Protein AF-0000000066489648 (afdb_homodimer)

Structure (mmCIF, N/CA/C/O backbone):
data_AF-0000000066489648-model_v1
#
loop_
_entity.id
_entity.type
_entity.pdbx_description
1 polymer 'Two pore potassium channel protein sup-9'
#
loop_
_atom_site.group_PDB
_atom_site.id
_atom_site.type_symbol
_atom_site.label_atom_id
_atom_site.label_alt_id
_atom_site.label_comp_id
_atom_site.label_asym_id
_atom_site.label_entity_id
_atom_site.label_seq_id
_atom_site.pdbx_PDB_ins_code
_atom_site.Cartn_x
_atom_site.Cartn_y
_atom_site.Cartn_z
_atom_site.occupancy
_atom_site.B_iso_or_equiv
_atom_site.auth_seq_id
_atom_site.auth_comp_id
_atom_site.auth_asym_id
_atom_site.auth_atom_id
_atom_site.pdbx_PDB_model_num
ATOM 1 N N . MET A 1 1 ? -13.289 49.938 -2.793 1 34.34 1 MET A N 1
ATOM 2 C CA . MET A 1 1 ? -11.961 49.844 -3.387 1 34.34 1 MET A CA 1
ATOM 3 C C . MET A 1 1 ? -11.164 48.688 -2.76 1 34.34 1 MET A C 1
ATOM 5 O O . MET A 1 1 ? -10.406 48 -3.447 1 34.34 1 MET A O 1
ATOM 9 N N . CYS A 1 2 ? -11.367 48.438 -1.432 1 40.09 2 CYS A N 1
ATOM 10 C CA . CYS A 1 2 ? -10.641 47.438 -0.674 1 40.09 2 CYS A CA 1
ATOM 11 C C . CYS A 1 2 ? -11.094 46.031 -1.067 1 40.09 2 CYS A C 1
ATOM 13 O O . CYS A 1 2 ? -10.305 45.094 -1.018 1 40.09 2 CYS A O 1
ATOM 15 N N . LEU A 1 3 ? -12.352 45.969 -1.497 1 45.84 3 LEU A N 1
ATOM 16 C CA . LEU A 1 3 ? -12.875 44.656 -1.863 1 45.84 3 LEU A CA 1
ATOM 17 C C . LEU A 1 3 ? -12.281 44.188 -3.188 1 45.84 3 LEU A C 1
ATOM 19 O O . LEU A 1 3 ? -11.992 43 -3.357 1 45.84 3 LEU A O 1
ATOM 23 N N . TRP A 1 4 ? -12.086 45.188 -4.07 1 46.84 4 TRP A N 1
ATOM 24 C CA . TRP A 1 4 ? -11.531 44.844 -5.379 1 46.84 4 TRP A CA 1
ATOM 25 C C . TRP A 1 4 ? -10.078 44.406 -5.254 1 46.84 4 TRP A C 1
ATOM 27 O O . TRP A 1 4 ? -9.664 43.438 -5.93 1 46.84 4 TRP A O 1
ATOM 37 N N . TRP A 1 5 ? -9.336 45 -4.367 1 46.06 5 TRP A N 1
ATOM 38 C CA . TRP A 1 5 ? -7.926 44.656 -4.184 1 46.06 5 TRP A CA 1
ATOM 39 C C . TRP A 1 5 ? -7.77 43.281 -3.574 1 46.06 5 TRP A C 1
ATOM 41 O O . TRP A 1 5 ? -6.891 42.5 -3.979 1 46.06 5 TRP A O 1
ATOM 51 N N . THR A 1 6 ? -8.672 42.938 -2.67 1 49.25 6 THR A N 1
ATOM 52 C CA . THR A 1 6 ? -8.609 41.625 -2.049 1 49.25 6 THR A CA 1
ATOM 53 C C . THR A 1 6 ? -8.969 40.531 -3.053 1 49.25 6 THR A C 1
ATOM 55 O O . THR A 1 6 ? -8.367 39.469 -3.051 1 49.25 6 THR A O 1
ATOM 58 N N . CYS A 1 7 ? -9.867 40.938 -3.877 1 51.72 7 CYS A N 1
ATOM 59 C CA . CYS A 1 7 ? -10.25 39.969 -4.91 1 51.72 7 CYS A CA 1
ATOM 60 C C . CYS A 1 7 ? -9.133 39.781 -5.922 1 51.72 7 CYS A C 1
ATOM 62 O O . CYS A 1 7 ? -8.867 38.656 -6.355 1 51.72 7 CYS A O 1
ATOM 64 N N . SER A 1 8 ? -8.445 40.938 -6.262 1 54.75 8 SER A N 1
ATOM 65 C CA . SER A 1 8 ? -7.359 40.844 -7.23 1 54.75 8 SER A CA 1
ATOM 66 C C . SER A 1 8 ? -6.176 40.062 -6.672 1 54.75 8 SER A C 1
ATOM 68 O O . SER A 1 8 ? -5.539 39.281 -7.391 1 54.75 8 SER A O 1
ATOM 70 N N . ARG A 1 9 ? -5.844 40.281 -5.43 1 56.75 9 ARG A N 1
ATOM 71 C CA . ARG A 1 9 ? -4.746 39.531 -4.801 1 56.75 9 ARG A CA 1
ATOM 72 C C . ARG A 1 9 ? -5.07 38.062 -4.676 1 56.75 9 ARG A C 1
ATOM 74 O O . ARG A 1 9 ? -4.199 37.219 -4.867 1 56.75 9 ARG A O 1
ATOM 81 N N . LEU A 1 10 ? -6.312 37.844 -4.414 1 62.28 10 LEU A N 1
ATOM 82 C CA . LEU A 1 10 ? -6.762 36.438 -4.348 1 62.28 10 LEU A CA 1
ATOM 83 C C . LEU A 1 10 ? -6.691 35.781 -5.719 1 62.28 10 LEU A C 1
ATOM 85 O O . LEU A 1 10 ? -6.285 34.625 -5.836 1 62.28 10 LEU A O 1
ATOM 89 N N . ASP A 1 11 ? -7.02 36.594 -6.66 1 63.72 11 ASP A N 1
ATOM 90 C CA . ASP A 1 11 ? -6.949 36.094 -8.023 1 63.72 11 ASP A CA 1
ATOM 91 C C . ASP A 1 11 ? -5.504 35.844 -8.438 1 63.72 11 ASP A C 1
ATOM 93 O O . ASP A 1 11 ? -5.215 34.844 -9.094 1 63.72 11 ASP A O 1
ATOM 97 N N . HIS A 1 12 ? -4.672 36.781 -8.07 1 66.94 12 HIS A N 1
ATOM 98 C CA . HIS A 1 12 ? -3.26 36.594 -8.391 1 66.94 12 HIS A CA 1
ATOM 99 C C . HIS A 1 12 ? -2.688 35.375 -7.656 1 66.94 12 HIS A C 1
ATOM 101 O O . HIS A 1 12 ? -1.911 34.625 -8.234 1 66.94 12 HIS A O 1
ATOM 107 N N . LYS A 1 13 ? -3.082 35.219 -6.496 1 66.62 13 LYS A N 1
ATOM 108 C CA . LYS A 1 13 ? -2.633 34.062 -5.711 1 66.62 13 LYS A CA 1
ATOM 109 C C . LYS A 1 13 ? -3.121 32.75 -6.324 1 66.62 13 LYS A C 1
ATOM 111 O O . LYS A 1 13 ? -2.365 31.781 -6.414 1 66.62 13 LYS A O 1
ATOM 116 N N . TYR A 1 14 ? -4.23 32.812 -6.77 1 72.94 14 TYR A N 1
ATOM 117 C CA . TYR A 1 14 ? -4.785 31.625 -7.383 1 72.94 14 TYR A CA 1
ATOM 118 C C . TYR A 1 14 ? -4.137 31.359 -8.734 1 72.94 14 TYR A C 1
ATOM 120 O O . TYR A 1 14 ? -3.961 30.203 -9.125 1 72.94 14 TYR A O 1
ATOM 128 N N . SER A 1 15 ? -3.732 32.406 -9.297 1 77.94 15 SER A N 1
ATOM 129 C CA . SER A 1 15 ? -3.047 32.25 -10.578 1 77.94 15 SER A CA 1
ATOM 130 C C . SER A 1 15 ? -1.663 31.625 -10.383 1 77.94 15 SER A C 1
ATOM 132 O O . SER A 1 15 ? -1.24 30.781 -11.172 1 77.94 15 SER A O 1
ATOM 134 N N . LEU A 1 16 ? -1.006 32.031 -9.336 1 78.25 16 LEU A N 1
ATOM 135 C CA . LEU A 1 16 ? 0.309 31.469 -9.039 1 78.25 16 LEU A CA 1
ATOM 136 C C . LEU A 1 16 ? 0.197 30.016 -8.625 1 78.25 16 LEU A C 1
ATOM 138 O O . LEU A 1 16 ? 1.025 29.188 -9.016 1 78.25 16 LEU A O 1
ATOM 142 N N . LEU A 1 17 ? -0.802 29.766 -7.898 1 79.56 17 LEU A N 1
ATOM 143 C CA . LEU A 1 17 ? -1.04 28.391 -7.469 1 79.56 17 LEU A CA 1
ATOM 144 C C . LEU A 1 17 ? -1.384 27.5 -8.664 1 79.56 17 LEU A C 1
ATOM 146 O O . LEU A 1 17 ? -0.909 26.359 -8.75 1 79.56 17 LEU A O 1
ATOM 150 N N . ASN A 1 18 ? -2.137 28.094 -9.539 1 84.31 18 ASN A N 1
ATOM 151 C CA . ASN A 1 18 ? -2.496 27.344 -10.734 1 84.31 18 ASN A CA 1
ATOM 152 C C . ASN A 1 18 ? -1.272 27.047 -11.602 1 84.31 18 ASN A C 1
ATOM 154 O O . ASN A 1 18 ? -1.146 25.953 -12.148 1 84.31 18 ASN A O 1
ATOM 158 N N . ARG A 1 19 ? -0.443 28 -11.703 1 85.62 19 ARG A N 1
ATOM 159 C CA . ARG A 1 19 ? 0.784 27.797 -12.461 1 85.62 19 ARG A CA 1
ATOM 160 C C . ARG A 1 19 ? 1.67 26.75 -11.797 1 85.62 19 ARG A C 1
ATOM 162 O O . ARG A 1 19 ? 2.238 25.891 -12.477 1 85.62 19 ARG A O 1
ATOM 169 N N . ALA A 1 20 ? 1.73 26.812 -10.477 1 84.62 20 ALA A N 1
ATOM 170 C CA . ALA A 1 20 ? 2.529 25.844 -9.727 1 84.62 20 ALA A CA 1
ATOM 171 C C . ALA A 1 20 ? 1.98 24.422 -9.891 1 84.62 20 ALA A C 1
ATOM 173 O O . ALA A 1 20 ? 2.744 23.469 -10.039 1 84.62 20 ALA A O 1
ATOM 174 N N . ILE A 1 21 ? 0.707 24.375 -9.867 1 88.69 21 ILE A N 1
ATOM 175 C CA . ILE A 1 21 ? 0.065 23.062 -10.016 1 88.69 21 ILE A CA 1
ATOM 176 C C . ILE A 1 21 ? 0.3 22.531 -11.422 1 88.69 21 ILE A C 1
ATOM 178 O O . ILE A 1 21 ? 0.589 21.344 -11.602 1 88.69 21 ILE A O 1
ATOM 182 N N . PHE A 1 22 ? 0.217 23.406 -12.367 1 90.44 22 PHE A N 1
ATOM 183 C CA . PHE A 1 22 ? 0.455 22.984 -13.742 1 90.44 22 PHE A CA 1
ATOM 184 C C . PHE A 1 22 ? 1.891 22.516 -13.922 1 90.44 22 PHE A C 1
ATOM 186 O O . PHE A 1 22 ? 2.131 21.484 -14.547 1 90.44 22 PHE A O 1
ATOM 193 N N . ILE A 1 23 ? 2.844 23.172 -13.398 1 90.25 23 ILE A N 1
ATOM 194 C CA . ILE A 1 23 ? 4.246 22.781 -13.461 1 90.25 23 ILE A CA 1
ATOM 195 C C . ILE A 1 23 ? 4.453 21.469 -12.719 1 90.25 23 ILE A C 1
ATOM 197 O O . ILE A 1 23 ? 5.188 20.594 -13.18 1 90.25 23 ILE A O 1
ATOM 201 N N . GLY A 1 24 ? 3.795 21.391 -11.562 1 90.31 24 GLY A N 1
ATOM 202 C CA . GLY A 1 24 ? 3.883 20.156 -10.789 1 90.31 24 GLY A CA 1
ATOM 203 C C . GLY A 1 24 ? 3.352 18.953 -11.531 1 90.31 24 GLY A C 1
ATOM 204 O O . GLY A 1 24 ? 3.953 17.875 -11.492 1 90.31 24 GLY A O 1
ATOM 205 N N . ILE A 1 25 ? 2.264 19.172 -12.219 1 92.5 25 ILE A N 1
ATOM 206 C CA . ILE A 1 25 ? 1.662 18.078 -12.984 1 92.5 25 ILE A CA 1
ATOM 207 C C . ILE A 1 25 ? 2.582 17.688 -14.141 1 92.5 25 ILE A C 1
ATOM 209 O O . ILE A 1 25 ? 2.779 16.516 -14.414 1 92.5 25 ILE A O 1
ATOM 213 N N . PHE A 1 26 ? 3.123 18.641 -14.742 1 93.25 26 PHE A N 1
ATOM 214 C CA . PHE A 1 26 ? 4.047 18.391 -15.844 1 93.25 26 PHE A CA 1
ATOM 215 C C . PHE A 1 26 ? 5.285 17.656 -15.352 1 93.25 26 PHE A C 1
ATOM 217 O O . PHE A 1 26 ? 5.703 16.672 -15.961 1 93.25 26 PHE A O 1
ATOM 224 N N . LEU A 1 27 ? 5.879 18.047 -14.25 1 93 27 LEU A N 1
ATOM 225 C CA . LEU A 1 27 ? 7.051 17.406 -13.672 1 93 27 LEU A CA 1
ATOM 226 C C . LEU A 1 27 ? 6.73 15.969 -13.242 1 93 27 LEU A C 1
ATOM 228 O O . LEU A 1 27 ? 7.543 15.062 -13.43 1 93 27 LEU A O 1
ATOM 232 N N . GLN A 1 28 ? 5.562 15.867 -12.727 1 94.56 28 GLN A N 1
ATOM 233 C CA . GLN A 1 28 ? 5.148 14.539 -12.289 1 94.56 28 GLN A CA 1
ATOM 234 C C . GLN A 1 28 ? 4.98 13.594 -13.477 1 94.56 28 GLN A C 1
ATOM 236 O O . GLN A 1 28 ? 5.348 12.422 -13.406 1 94.56 28 GLN A O 1
ATOM 241 N N . THR A 1 29 ? 4.406 14.094 -14.531 1 94.75 29 THR A N 1
ATOM 242 C CA . THR A 1 29 ? 4.223 13.281 -15.734 1 94.75 29 THR A CA 1
ATOM 243 C C . THR A 1 29 ? 5.57 12.875 -16.312 1 94.75 29 THR A C 1
ATOM 245 O O . THR A 1 29 ? 5.766 11.719 -16.688 1 94.75 29 THR A O 1
ATOM 248 N N . PHE A 1 30 ? 6.457 13.734 -16.344 1 96.19 30 PHE A N 1
ATOM 249 C CA . PHE A 1 30 ? 7.801 13.43 -16.812 1 96.19 30 PHE A CA 1
ATOM 250 C C . PHE A 1 30 ? 8.484 12.43 -15.898 1 96.19 30 PHE A C 1
ATOM 252 O O . PHE A 1 30 ? 9.172 11.516 -16.359 1 96.19 30 PHE A O 1
ATOM 259 N N . PHE A 1 31 ? 8.336 12.68 -14.648 1 96.81 31 PHE A N 1
ATOM 260 C CA . PHE A 1 31 ? 8.906 11.773 -13.664 1 96.81 31 PHE A CA 1
ATOM 261 C C . PHE A 1 31 ? 8.336 10.367 -13.82 1 96.81 31 PHE A C 1
ATOM 263 O O . PHE A 1 31 ? 9.07 9.383 -13.711 1 96.81 31 PHE A O 1
ATOM 270 N N . LEU A 1 32 ? 7.102 10.305 -14.133 1 96.81 32 LEU A N 1
ATOM 271 C CA . LEU A 1 32 ? 6.441 9.023 -14.344 1 96.81 32 LEU A CA 1
ATOM 272 C C . LEU A 1 32 ? 6.961 8.344 -15.609 1 96.81 32 LEU A C 1
ATOM 274 O O . LEU A 1 32 ? 7.25 7.145 -15.602 1 96.81 32 LEU A O 1
ATOM 278 N N . ILE A 1 33 ? 7.043 9.055 -16.672 1 97.06 33 ILE A N 1
ATOM 279 C CA . ILE A 1 33 ? 7.531 8.508 -17.938 1 97.06 33 ILE A CA 1
ATOM 280 C C . ILE A 1 33 ? 8.977 8.039 -17.766 1 97.06 33 ILE A C 1
ATOM 282 O O . ILE A 1 33 ? 9.336 6.961 -18.234 1 97.06 33 ILE A O 1
ATOM 286 N N . PHE A 1 34 ? 9.711 8.867 -17.047 1 97.5 34 PHE A N 1
ATOM 287 C CA . PHE A 1 34 ? 11.102 8.5 -16.797 1 97.5 34 PHE A CA 1
ATOM 288 C C . PHE A 1 34 ? 11.188 7.219 -15.977 1 97.5 34 PHE A C 1
ATOM 290 O O . PHE A 1 34 ? 11.961 6.316 -16.312 1 97.5 34 PHE A O 1
ATOM 297 N N . GLY A 1 35 ? 10.469 7.16 -14.922 1 97.56 35 GLY A N 1
ATOM 298 C CA . GLY A 1 35 ? 10.453 5.957 -14.109 1 97.56 35 GLY A CA 1
ATOM 299 C C . GLY A 1 35 ? 10.016 4.723 -14.867 1 97.56 35 GLY A C 1
ATOM 300 O O . GLY A 1 35 ? 10.602 3.65 -14.719 1 97.56 35 GLY A O 1
ATOM 301 N N . ALA A 1 36 ? 9.023 4.895 -15.711 1 96.94 36 ALA A N 1
ATOM 302 C CA . ALA A 1 36 ? 8.492 3.787 -16.5 1 96.94 36 ALA A CA 1
ATOM 303 C C . ALA A 1 36 ? 9.523 3.268 -17.484 1 96.94 36 ALA A C 1
ATOM 305 O O . ALA A 1 36 ? 9.766 2.061 -17.578 1 96.94 36 ALA A O 1
ATOM 306 N N . ARG A 1 37 ? 10.148 4.152 -18.188 1 96.94 37 ARG A N 1
ATOM 307 C CA . ARG A 1 37 ? 11.117 3.758 -19.203 1 96.94 37 ARG A CA 1
ATOM 308 C C . ARG A 1 37 ? 12.359 3.152 -18.562 1 96.94 37 ARG A C 1
ATOM 310 O O . ARG A 1 37 ? 12.906 2.168 -19.062 1 96.94 37 ARG A O 1
ATOM 317 N N . PHE A 1 38 ? 12.773 3.713 -17.5 1 97.31 38 PHE A N 1
ATOM 318 C CA . PHE A 1 38 ? 13.992 3.248 -16.844 1 97.31 38 PHE A CA 1
ATOM 319 C C . PHE A 1 38 ? 13.805 1.852 -16.266 1 97.31 38 PHE A C 1
ATOM 321 O O . PHE A 1 38 ? 14.656 0.98 -16.438 1 97.31 38 PHE A O 1
ATOM 328 N N . ILE A 1 39 ? 12.703 1.595 -15.586 1 96.75 39 ILE A N 1
ATOM 329 C CA . ILE A 1 39 ? 12.469 0.28 -15 1 96.75 39 ILE A CA 1
ATOM 330 C C . ILE A 1 39 ? 12.266 -0.751 -16.109 1 96.75 39 ILE A C 1
ATOM 332 O O . ILE A 1 39 ? 12.672 -1.908 -15.969 1 96.75 39 ILE A O 1
ATOM 336 N N . GLN A 1 40 ? 11.609 -0.324 -17.172 1 95.62 40 GLN A N 1
ATOM 337 C CA . GLN A 1 40 ? 11.445 -1.202 -18.312 1 95.62 40 GLN A CA 1
ATOM 338 C C . GLN A 1 40 ? 12.797 -1.656 -18.859 1 95.62 40 GLN A C 1
ATOM 340 O O . GLN A 1 40 ? 13.008 -2.846 -19.109 1 95.62 40 GLN A O 1
ATOM 345 N N . LEU A 1 41 ? 13.703 -0.745 -18.984 1 95.38 41 LEU A N 1
ATOM 346 C CA . LEU A 1 41 ? 15.016 -1.031 -19.547 1 95.38 41 LEU A CA 1
ATOM 347 C C . LEU A 1 41 ? 15.805 -1.967 -18.625 1 95.38 41 LEU A C 1
ATOM 349 O O . LEU A 1 41 ? 16.5 -2.861 -19.094 1 95.38 41 LEU A O 1
ATOM 353 N N . ILE A 1 42 ? 15.648 -1.875 -17.375 1 95.88 42 ILE A N 1
ATOM 354 C CA . ILE A 1 42 ? 16.422 -2.641 -16.406 1 95.88 42 ILE A CA 1
ATOM 355 C C . ILE A 1 42 ? 15.859 -4.059 -16.297 1 95.88 42 ILE A C 1
ATOM 357 O O . ILE A 1 42 ? 16.625 -5.023 -16.156 1 95.88 42 ILE A O 1
ATOM 361 N N . GLU A 1 43 ? 14.555 -4.195 -16.391 1 95.31 43 GLU A N 1
ATOM 362 C CA . GLU A 1 43 ? 13.93 -5.457 -16 1 95.31 43 GLU A CA 1
ATOM 363 C C . GLU A 1 43 ? 13.531 -6.277 -17.234 1 95.31 43 GLU A C 1
ATOM 365 O O . GLU A 1 43 ? 13.281 -7.477 -17.125 1 95.31 43 GLU A O 1
ATOM 370 N N . ILE A 1 44 ? 13.492 -5.723 -18.406 1 92.69 44 ILE A N 1
ATOM 371 C CA . ILE A 1 44 ? 12.922 -6.383 -19.578 1 92.69 44 ILE A CA 1
ATOM 372 C C . ILE A 1 44 ? 13.75 -7.613 -19.938 1 92.69 44 ILE A C 1
ATOM 374 O O . ILE A 1 44 ? 13.203 -8.664 -20.266 1 92.69 44 ILE A O 1
ATOM 378 N N . ASP A 1 45 ? 15.039 -7.523 -19.906 1 92.69 45 ASP A N 1
ATOM 379 C CA . ASP A 1 45 ? 15.891 -8.648 -20.266 1 92.69 45 ASP A CA 1
ATOM 380 C C . ASP A 1 45 ? 15.719 -9.812 -19.281 1 92.69 45 ASP A C 1
ATOM 382 O O . ASP A 1 45 ? 15.648 -10.969 -19.688 1 92.69 45 ASP A O 1
ATOM 386 N N . ASN A 1 46 ? 15.688 -9.508 -18.016 1 91.19 46 ASN A N 1
ATOM 387 C CA . ASN A 1 46 ? 15.469 -10.539 -17.016 1 91.19 46 ASN A CA 1
ATOM 388 C C . ASN A 1 46 ? 14.109 -11.211 -17.172 1 91.19 46 ASN A C 1
ATOM 390 O O . ASN A 1 46 ? 13.977 -12.414 -16.984 1 91.19 46 ASN A O 1
ATOM 394 N N . ASP A 1 47 ? 13.141 -10.406 -17.484 1 90.5 47 ASP A N 1
ATOM 395 C CA . ASP A 1 47 ? 11.797 -10.93 -17.719 1 90.5 47 ASP A CA 1
ATOM 396 C C . ASP A 1 47 ? 11.773 -11.891 -18.891 1 90.5 47 ASP A C 1
ATOM 398 O O . ASP A 1 47 ? 11.211 -12.984 -18.797 1 90.5 47 ASP A O 1
ATOM 402 N N . LEU A 1 48 ? 12.383 -11.531 -19.969 1 89.19 48 LEU A N 1
ATOM 403 C CA . LEU A 1 48 ? 12.414 -12.367 -21.172 1 89.19 48 LEU A CA 1
ATOM 404 C C . LEU A 1 48 ? 13.188 -13.656 -20.906 1 89.19 48 LEU A C 1
ATOM 406 O O . LEU A 1 48 ? 12.789 -14.734 -21.375 1 89.19 48 LEU A O 1
ATOM 410 N N . ARG A 1 49 ? 14.211 -13.57 -20.156 1 89.06 49 ARG A N 1
ATOM 411 C CA . ARG A 1 49 ? 14.992 -14.758 -19.828 1 89.06 49 ARG A CA 1
ATOM 412 C C . ARG A 1 49 ? 14.188 -15.703 -18.938 1 89.06 49 ARG A C 1
ATOM 414 O O . ARG A 1 49 ? 14.227 -16.922 -19.141 1 89.06 49 ARG A O 1
ATOM 421 N N . ALA A 1 50 ? 13.516 -15.141 -17.984 1 86.81 50 ALA A N 1
ATOM 422 C CA . ALA A 1 50 ? 12.688 -15.953 -17.109 1 86.81 50 ALA A CA 1
ATOM 423 C C . ALA A 1 50 ? 11.586 -16.672 -17.891 1 86.81 50 ALA A C 1
ATOM 425 O O . ALA A 1 50 ? 11.273 -17.828 -17.625 1 86.81 50 ALA A O 1
ATOM 426 N N . ARG A 1 51 ? 11 -16.016 -18.828 1 86.81 51 ARG A N 1
ATOM 427 C CA . ARG A 1 51 ? 9.953 -16.594 -19.656 1 86.81 51 ARG A CA 1
ATOM 428 C C . ARG A 1 51 ? 10.492 -17.719 -20.531 1 86.81 51 ARG A C 1
ATOM 430 O O . ARG A 1 51 ? 9.852 -18.766 -20.672 1 86.81 51 ARG A O 1
ATOM 437 N N . SER A 1 52 ? 11.609 -17.453 -21.109 1 87.75 52 SER A N 1
ATOM 438 C CA . SER A 1 52 ? 12.219 -18.484 -21.953 1 87.75 52 SER A CA 1
ATOM 439 C C . SER A 1 52 ? 12.594 -19.719 -21.141 1 87.75 52 SER A C 1
ATOM 441 O O . SER A 1 52 ? 12.414 -20.844 -21.594 1 87.75 52 SER A O 1
ATOM 443 N N . LYS A 1 53 ? 13.172 -19.453 -19.969 1 87.25 53 LYS A N 1
ATOM 444 C CA . LYS A 1 53 ? 13.516 -20.562 -19.094 1 87.25 53 LYS A CA 1
ATOM 445 C C . LYS A 1 53 ? 12.273 -21.375 -18.719 1 87.25 53 LYS A C 1
ATOM 447 O O . LYS A 1 53 ? 12.312 -22.609 -18.719 1 87.25 53 LYS A O 1
ATOM 452 N N . PHE A 1 54 ? 11.188 -20.672 -18.391 1 86.62 54 PHE A N 1
ATOM 453 C CA . PHE A 1 54 ? 9.93 -21.328 -18.047 1 86.62 54 PHE A CA 1
ATOM 454 C C . PHE A 1 54 ? 9.43 -22.188 -19.203 1 86.62 54 PHE A C 1
ATOM 456 O O . PHE A 1 54 ? 9.055 -23.344 -19 1 86.62 54 PHE A O 1
ATOM 463 N N . HIS A 1 55 ? 9.453 -21.625 -20.406 1 84.88 55 HIS A N 1
ATOM 464 C CA . HIS A 1 55 ? 8.984 -22.359 -21.578 1 84.88 55 HIS A CA 1
ATOM 465 C C . HIS A 1 55 ? 9.836 -23.594 -21.844 1 84.88 55 HIS A C 1
ATOM 467 O O . HIS A 1 55 ? 9.305 -24.656 -22.172 1 84.88 55 HIS A O 1
ATOM 473 N N . HIS A 1 56 ? 11.086 -23.453 -21.703 1 88.12 56 HIS A N 1
ATOM 474 C CA . HIS A 1 56 ? 12 -24.562 -21.938 1 88.12 56 HIS A CA 1
ATOM 475 C C . HIS A 1 56 ? 11.75 -25.688 -20.938 1 88.12 56 HIS A C 1
ATOM 477 O O . HIS A 1 56 ? 11.672 -26.859 -21.312 1 88.12 56 HIS A O 1
ATOM 483 N N . GLU A 1 57 ? 11.633 -25.359 -19.672 1 87.31 57 GLU A N 1
ATOM 484 C CA . GLU A 1 57 ? 11.391 -26.359 -18.625 1 87.31 57 GLU A CA 1
ATOM 485 C C . GLU A 1 57 ? 10.039 -27.047 -18.828 1 87.31 57 GLU A C 1
ATOM 487 O O . GLU A 1 57 ? 9.906 -28.234 -18.562 1 87.31 57 GLU A O 1
ATOM 492 N N . LEU A 1 58 ? 9.094 -26.297 -19.203 1 86.38 58 LEU A N 1
ATOM 493 C CA . LEU A 1 58 ? 7.766 -26.844 -19.453 1 86.38 58 LEU A CA 1
ATOM 494 C C . LEU A 1 58 ? 7.789 -27.828 -20.609 1 86.38 58 LEU A C 1
ATOM 496 O O . LEU A 1 58 ? 7.184 -28.891 -20.547 1 86.38 58 LEU A O 1
ATOM 500 N N . GLU A 1 59 ? 8.453 -27.438 -21.656 1 86.69 59 GLU A N 1
ATOM 501 C CA . GLU A 1 59 ? 8.578 -28.312 -22.828 1 86.69 59 GLU A CA 1
ATOM 502 C C . GLU A 1 59 ? 9.289 -29.609 -22.484 1 86.69 59 GLU A C 1
ATOM 504 O O . GLU A 1 59 ? 8.883 -30.688 -22.906 1 86.69 59 GLU A O 1
ATOM 509 N N . GLN A 1 60 ? 10.305 -29.484 -21.75 1 89 60 GLN A N 1
ATOM 510 C CA . GLN A 1 60 ? 11.039 -30.672 -21.312 1 89 60 GLN A CA 1
ATOM 511 C C . GLN A 1 60 ? 10.156 -31.594 -20.469 1 89 60 GLN A C 1
ATOM 513 O O . GLN A 1 60 ? 10.219 -32.812 -20.594 1 89 60 GLN A O 1
ATOM 518 N N . PHE A 1 61 ? 9.391 -31 -19.609 1 88.12 61 PHE A N 1
ATOM 519 C CA . PHE A 1 61 ? 8.469 -31.766 -18.781 1 88.12 61 PHE A CA 1
ATOM 520 C C . PHE A 1 61 ? 7.445 -32.5 -19.641 1 88.12 61 PHE A C 1
ATOM 522 O O . PHE A 1 61 ? 7.152 -33.656 -19.406 1 88.12 61 PHE A O 1
ATOM 529 N N . MET A 1 62 ? 6.906 -31.812 -20.625 1 87.31 62 MET A N 1
ATOM 530 C CA . MET A 1 62 ? 5.895 -32.406 -21.5 1 87.31 62 MET A CA 1
ATOM 531 C C . MET A 1 62 ? 6.465 -33.562 -22.297 1 87.31 62 MET A C 1
ATOM 533 O O . MET A 1 62 ? 5.801 -34.594 -22.453 1 87.31 62 MET A O 1
ATOM 537 N N . ILE A 1 63 ? 7.676 -33.406 -22.75 1 88.38 63 ILE A N 1
ATOM 538 C CA . ILE A 1 63 ? 8.328 -34.438 -23.531 1 88.38 63 ILE A CA 1
ATOM 539 C C . ILE A 1 63 ? 8.672 -35.625 -22.641 1 88.38 63 ILE A C 1
ATOM 541 O O . ILE A 1 63 ? 8.398 -36.781 -23 1 88.38 63 ILE A O 1
ATOM 545 N N . ARG A 1 64 ? 9.148 -35.344 -21.531 1 87.81 64 ARG A N 1
ATOM 546 C CA . ARG A 1 64 ? 9.609 -36.406 -20.625 1 87.81 64 ARG A CA 1
ATOM 547 C C . ARG A 1 64 ? 8.438 -37.219 -20.109 1 87.81 64 ARG A C 1
ATOM 549 O O . ARG A 1 64 ? 8.562 -38.438 -19.938 1 87.81 64 ARG A O 1
ATOM 556 N N . ASN A 1 65 ? 7.289 -36.656 -19.859 1 89.25 65 ASN A N 1
ATOM 557 C CA . ASN A 1 65 ? 6.156 -37.375 -19.25 1 89.25 65 ASN A CA 1
ATOM 558 C C . ASN A 1 65 ? 5.047 -37.625 -20.266 1 89.25 65 ASN A C 1
ATOM 560 O O . ASN A 1 65 ? 4.004 -38.188 -19.922 1 89.25 65 ASN A O 1
ATOM 564 N N . ASN A 1 66 ? 5.23 -37.25 -21.484 1 88.06 66 ASN A N 1
ATOM 565 C CA . ASN A 1 66 ? 4.297 -37.469 -22.578 1 88.06 66 ASN A CA 1
ATOM 566 C C . ASN A 1 66 ? 2.908 -36.906 -22.25 1 88.06 66 ASN A C 1
ATOM 568 O O . ASN A 1 66 ? 1.912 -37.625 -22.375 1 88.06 66 ASN A O 1
ATOM 572 N N . VAL A 1 67 ? 2.826 -35.75 -21.828 1 88.62 67 VAL A N 1
ATOM 573 C CA . VAL A 1 67 ? 1.569 -35.094 -21.469 1 88.62 67 VAL A CA 1
ATOM 574 C C . VAL A 1 67 ? 1.143 -34.156 -22.594 1 88.62 67 VAL A C 1
ATOM 576 O O . VAL A 1 67 ? 1.979 -33.469 -23.203 1 88.62 67 VAL A O 1
ATOM 579 N N . ASP A 1 68 ? -0.154 -34.156 -22.891 1 86.5 68 ASP A N 1
ATOM 580 C CA . ASP A 1 68 ? -0.705 -33.312 -23.953 1 86.5 68 ASP A CA 1
ATOM 581 C C . ASP A 1 68 ? -0.769 -31.859 -23.516 1 86.5 68 ASP A C 1
ATOM 583 O O . ASP A 1 68 ? -0.817 -31.578 -22.312 1 86.5 68 ASP A O 1
ATOM 587 N N . GLN A 1 69 ? -0.827 -30.969 -24.516 1 85.06 69 GLN A N 1
ATOM 588 C CA . GLN A 1 69 ? -0.852 -29.531 -24.266 1 85.06 69 GLN A CA 1
ATOM 589 C C . GLN A 1 69 ? -2.127 -29.125 -23.531 1 85.06 69 GLN A C 1
ATOM 591 O O . GLN A 1 69 ? -2.098 -28.25 -22.656 1 85.06 69 GLN A O 1
ATOM 596 N N . SER A 1 70 ? -3.195 -29.75 -23.844 1 84.81 70 SER A N 1
ATOM 597 C CA . SER A 1 70 ? -4.473 -29.422 -23.219 1 84.81 70 SER A CA 1
ATOM 598 C C . SER A 1 70 ? -4.473 -29.75 -21.734 1 84.81 70 SER A C 1
ATOM 600 O O . SER A 1 70 ? -5.027 -29 -20.938 1 84.81 70 SER A O 1
ATOM 602 N N . GLU A 1 71 ? -3.814 -30.828 -21.406 1 85.69 71 GLU A N 1
ATOM 603 C CA . GLU A 1 71 ? -3.729 -31.234 -20 1 85.69 71 GLU A CA 1
ATOM 604 C C . GLU A 1 71 ? -2.803 -30.312 -19.219 1 85.69 71 GLU A C 1
ATOM 606 O O . GLU A 1 71 ? -3.064 -30 -18.047 1 85.69 71 GLU A O 1
ATOM 611 N N . ILE A 1 72 ? -1.796 -29.891 -19.859 1 84 72 ILE A N 1
ATOM 612 C CA . ILE A 1 72 ? -0.844 -28.984 -19.219 1 84 72 ILE A CA 1
ATOM 613 C C . ILE A 1 72 ? -1.506 -27.641 -18.969 1 84 72 ILE A C 1
ATOM 615 O O . ILE A 1 72 ? -1.292 -27.016 -17.922 1 84 72 ILE A O 1
ATOM 619 N N . ASP A 1 73 ? -2.293 -27.172 -19.875 1 83.44 73 ASP A N 1
ATOM 620 C CA . ASP A 1 73 ? -2.992 -25.906 -19.703 1 83.44 73 ASP A CA 1
ATOM 621 C C . ASP A 1 73 ? -3.939 -25.938 -18.516 1 83.44 73 ASP A C 1
ATOM 623 O O . ASP A 1 73 ? -4.02 -24.984 -17.75 1 83.44 73 ASP A O 1
ATOM 627 N N . LYS A 1 74 ? -4.617 -27.031 -18.375 1 83.38 74 LYS A N 1
ATOM 628 C CA . LYS A 1 74 ? -5.52 -27.188 -17.234 1 83.38 74 LYS A CA 1
ATOM 629 C C . LYS A 1 74 ? -4.742 -27.219 -15.922 1 83.38 74 LYS A C 1
ATOM 631 O O . LYS A 1 74 ? -5.152 -26.594 -14.938 1 83.38 74 LYS A O 1
ATOM 636 N N . LEU A 1 75 ? -3.674 -27.953 -15.992 1 82.94 75 LEU A N 1
ATOM 637 C CA . LEU A 1 75 ? -2.838 -28.016 -14.797 1 82.94 75 LEU A CA 1
ATOM 638 C C . LEU A 1 75 ? -2.283 -26.641 -14.438 1 82.94 75 LEU A C 1
ATOM 640 O O . LEU A 1 75 ? -2.256 -26.266 -13.266 1 82.94 75 LEU A O 1
ATOM 644 N N . PHE A 1 76 ? -1.909 -25.922 -15.422 1 82 76 PHE A N 1
ATOM 645 C CA . PHE A 1 76 ? -1.374 -24.578 -15.211 1 82 76 PHE A CA 1
ATOM 646 C C . PHE A 1 76 ? -2.416 -23.672 -14.562 1 82 76 PHE A C 1
ATOM 648 O O . PHE A 1 76 ? -2.107 -22.938 -13.625 1 82 76 PHE A O 1
ATOM 655 N N . LEU A 1 77 ? -3.566 -23.688 -15.055 1 79.62 77 LEU A N 1
ATOM 656 C CA . LEU A 1 77 ? -4.641 -22.875 -14.508 1 79.62 77 LEU A CA 1
ATOM 657 C C . LEU A 1 77 ? -4.906 -23.219 -13.047 1 79.62 77 LEU A C 1
ATOM 659 O O . LEU A 1 77 ? -5.102 -22.344 -12.211 1 79.62 77 LEU A O 1
ATOM 663 N N . ASN A 1 78 ? -4.855 -24.516 -12.789 1 82.44 78 ASN A N 1
ATOM 664 C CA . ASN A 1 78 ? -5.098 -24.969 -11.43 1 82.44 78 ASN A CA 1
ATOM 665 C C . ASN A 1 78 ? -3.98 -24.547 -10.484 1 82.44 78 ASN A C 1
ATOM 667 O O . ASN A 1 78 ? -4.246 -24.062 -9.383 1 82.44 78 ASN A O 1
ATOM 671 N N . ILE A 1 79 ? -2.789 -24.703 -10.961 1 81.06 79 ILE A N 1
ATOM 672 C CA . ILE A 1 79 ? -1.64 -24.359 -10.133 1 81.06 79 ILE A CA 1
ATOM 673 C C . ILE A 1 79 ? -1.562 -22.844 -9.953 1 81.06 79 ILE A C 1
ATOM 675 O O . ILE A 1 79 ? -1.237 -22.359 -8.867 1 81.06 79 ILE A O 1
ATOM 679 N N . ARG A 1 80 ? -1.865 -22.156 -10.977 1 77.81 80 ARG A N 1
ATOM 680 C CA . ARG A 1 80 ? -1.859 -20.703 -10.914 1 77.81 80 ARG A CA 1
ATOM 681 C C . ARG A 1 80 ? -2.881 -20.188 -9.898 1 77.81 80 ARG A C 1
ATOM 683 O O . ARG A 1 80 ? -2.574 -19.328 -9.078 1 77.81 80 ARG A O 1
ATOM 690 N N . GLU A 1 81 ? -4.043 -20.703 -9.977 1 77.06 81 GLU A N 1
ATOM 691 C CA . GLU A 1 81 ? -5.086 -20.312 -9.031 1 77.06 81 GLU A CA 1
ATOM 692 C C . GLU A 1 81 ? -4.676 -20.641 -7.594 1 77.06 81 GLU A C 1
ATOM 694 O O . GLU A 1 81 ? -4.918 -19.844 -6.68 1 77.06 81 GLU A O 1
ATOM 699 N N . ALA A 1 82 ? -4.086 -21.781 -7.453 1 80.19 82 ALA A N 1
ATOM 700 C CA . ALA A 1 82 ? -3.619 -22.188 -6.133 1 80.19 82 ALA A CA 1
ATOM 701 C C . ALA A 1 82 ? -2.516 -21.25 -5.633 1 80.19 82 ALA A C 1
ATOM 703 O O . ALA A 1 82 ? -2.516 -20.844 -4.469 1 80.19 82 ALA A O 1
ATOM 704 N N . ALA A 1 83 ? -1.646 -20.891 -6.547 1 75.38 83 ALA A N 1
ATOM 705 C CA . ALA A 1 83 ? -0.534 -20.016 -6.188 1 75.38 83 ALA A CA 1
ATOM 706 C C . ALA A 1 83 ? -1.031 -18.625 -5.812 1 75.38 83 ALA A C 1
ATOM 708 O O . ALA A 1 83 ? -0.552 -18.031 -4.848 1 75.38 83 ALA A O 1
ATOM 709 N N . LEU A 1 84 ? -1.992 -18.141 -6.52 1 72.31 84 LEU A N 1
ATOM 710 C CA . LEU A 1 84 ? -2.559 -16.812 -6.258 1 72.31 84 LEU A CA 1
ATOM 711 C C . LEU A 1 84 ? -3.344 -16.812 -4.953 1 72.31 84 LEU A C 1
ATOM 713 O O . LEU A 1 84 ? -3.486 -15.766 -4.312 1 72.31 84 LEU A O 1
ATOM 717 N N . ASN A 1 85 ? -3.789 -18.031 -4.578 1 73 85 ASN A N 1
ATOM 718 C CA . ASN A 1 85 ? -4.504 -18.172 -3.312 1 73 85 ASN A CA 1
ATOM 719 C C . ASN A 1 85 ? -3.555 -18.5 -2.164 1 73 85 ASN A C 1
ATOM 721 O O . ASN A 1 85 ? -3.994 -18.844 -1.065 1 73 85 ASN A O 1
ATOM 725 N N . GLY A 1 86 ? -2.322 -18.484 -2.488 1 71.06 86 GLY A N 1
ATOM 726 C CA . GLY A 1 86 ? -1.331 -18.688 -1.444 1 71.06 86 GLY A CA 1
ATOM 727 C C . GLY A 1 86 ? -1.121 -20.156 -1.104 1 71.06 86 GLY A C 1
ATOM 728 O O . GLY A 1 86 ? -0.617 -20.484 -0.026 1 71.06 86 GLY A O 1
ATOM 729 N N . ILE A 1 87 ? -1.569 -21.016 -1.921 1 74.81 87 ILE A N 1
ATOM 730 C CA . ILE A 1 87 ? -1.42 -22.438 -1.681 1 74.81 87 ILE A CA 1
ATOM 731 C C . ILE A 1 87 ? -0.112 -22.938 -2.297 1 74.81 87 ILE A C 1
ATOM 733 O O . ILE A 1 87 ? 0.158 -22.688 -3.475 1 74.81 87 ILE A O 1
ATOM 737 N N . TRP A 1 88 ? 0.779 -23.484 -1.509 1 70.56 88 TRP A N 1
ATOM 738 C CA . TRP A 1 88 ? 2.053 -24.031 -1.976 1 70.56 88 TRP A CA 1
ATOM 739 C C . TRP A 1 88 ? 2.16 -25.516 -1.671 1 70.56 88 TRP A C 1
ATOM 741 O O . TRP A 1 88 ? 1.54 -26 -0.725 1 70.56 88 TRP A O 1
ATOM 751 N N . MET A 1 89 ? 2.713 -26.109 -2.551 1 68.44 89 MET A N 1
ATOM 752 C CA . MET A 1 89 ? 2.908 -27.547 -2.352 1 68.44 89 MET A CA 1
ATOM 753 C C . MET A 1 89 ? 4.391 -27.891 -2.357 1 68.44 89 MET A C 1
ATOM 755 O O . MET A 1 89 ? 5.164 -27.344 -3.145 1 68.44 89 MET A O 1
ATOM 759 N N . ASP A 1 90 ? 4.93 -28.391 -1.3 1 61.69 90 ASP A N 1
ATOM 760 C CA . ASP A 1 90 ? 6.273 -28.969 -1.252 1 61.69 90 ASP A CA 1
ATOM 761 C C . ASP A 1 90 ? 6.23 -30.438 -0.864 1 61.69 90 ASP A C 1
ATOM 763 O O . ASP A 1 90 ? 5.793 -30.781 0.237 1 61.69 90 ASP A O 1
ATOM 767 N N . ARG A 1 91 ? 6.875 -31.359 -1.553 1 59.03 91 ARG A N 1
ATOM 768 C CA . ARG A 1 91 ? 6.992 -32.781 -1.291 1 59.03 91 ARG A CA 1
ATOM 769 C C . ARG A 1 91 ? 5.68 -33.375 -0.77 1 59.03 91 ARG A C 1
ATOM 771 O O . ARG A 1 91 ? 5.652 -34.031 0.268 1 59.03 91 ARG A O 1
ATOM 778 N N . A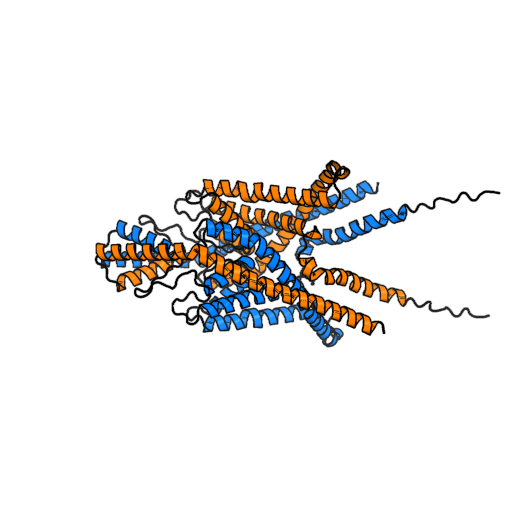SN A 1 92 ? 4.625 -33.156 -1.412 1 57.75 92 ASN A N 1
ATOM 779 C CA . ASN A 1 92 ? 3.311 -33.719 -1.14 1 57.75 92 ASN A CA 1
ATOM 780 C C . ASN A 1 92 ? 2.633 -33.031 0.042 1 57.75 92 ASN A C 1
ATOM 782 O O . ASN A 1 92 ? 1.577 -33.469 0.5 1 57.75 92 ASN A O 1
ATOM 786 N N . LEU A 1 93 ? 3.314 -32.062 0.592 1 60.81 93 LEU A N 1
ATOM 787 C CA . LEU A 1 93 ? 2.693 -31.344 1.697 1 60.81 93 LEU A CA 1
ATOM 788 C C . LEU A 1 93 ? 2.279 -29.938 1.267 1 60.81 93 LEU A C 1
ATOM 790 O O . LEU A 1 93 ? 3.023 -29.266 0.558 1 60.81 93 LEU A O 1
ATOM 794 N N . THR A 1 94 ? 1.007 -29.828 1.472 1 62.22 94 THR A N 1
ATOM 795 C CA . THR A 1 94 ? 0.484 -28.484 1.213 1 62.22 94 THR A CA 1
ATOM 796 C C . THR A 1 94 ? 0.725 -27.562 2.41 1 62.22 94 THR A C 1
ATOM 798 O O . THR A 1 94 ? 0.742 -28.031 3.555 1 62.22 94 THR A O 1
ATOM 801 N N . SER A 1 95 ? 1.102 -26.312 2.084 1 66.44 95 SER A N 1
ATOM 802 C CA . SER A 1 95 ? 1.359 -25.297 3.102 1 66.44 95 SER A CA 1
ATOM 803 C C . SER A 1 95 ? 0.196 -25.188 4.082 1 66.44 95 SER A C 1
ATOM 805 O O . SER A 1 95 ? -0.907 -25.672 3.797 1 66.44 95 SER A O 1
ATOM 807 N N . ASP A 1 96 ? 0.479 -24.734 5.309 1 72.88 96 ASP A N 1
ATOM 808 C CA . ASP A 1 96 ? -0.546 -24.422 6.301 1 72.88 96 ASP A CA 1
ATOM 809 C C . ASP A 1 96 ? -1.62 -23.5 5.715 1 72.88 96 ASP A C 1
ATOM 811 O O . ASP A 1 96 ? -1.382 -22.828 4.719 1 72.88 96 ASP A O 1
ATOM 815 N N . PRO A 1 97 ? -2.783 -23.703 6.305 1 78.75 97 PRO A N 1
ATOM 816 C CA . PRO A 1 97 ? -3.844 -22.797 5.855 1 78.75 97 PRO A CA 1
ATOM 817 C C . PRO A 1 97 ? -3.428 -21.328 5.902 1 78.75 97 PRO A C 1
ATOM 819 O O . PRO A 1 97 ? -2.639 -20.938 6.766 1 78.75 97 PRO A O 1
ATOM 822 N N . ASN A 1 98 ? -3.875 -20.609 4.945 1 80.38 98 ASN A N 1
ATOM 823 C CA . ASN A 1 98 ? -3.535 -19.188 4.797 1 80.38 98 ASN A CA 1
ATOM 824 C C . ASN A 1 98 ? -4.055 -18.359 5.969 1 80.38 98 ASN A C 1
ATOM 826 O O . ASN A 1 98 ? -3.473 -17.344 6.316 1 80.38 98 ASN A O 1
ATOM 830 N N . TRP A 1 99 ? -5.156 -18.891 6.551 1 89.25 99 TRP A N 1
ATOM 831 C CA . TRP A 1 99 ? -5.824 -18.016 7.516 1 89.25 99 TRP A CA 1
ATOM 832 C C . TRP A 1 99 ? -5.656 -18.547 8.938 1 89.25 99 TRP A C 1
ATOM 834 O O . TRP A 1 99 ? -6.633 -18.641 9.688 1 89.25 99 TRP A O 1
ATOM 844 N N . THR A 1 100 ? -4.359 -18.844 9.273 1 89.06 100 THR A N 1
ATOM 845 C CA . THR A 1 100 ? -4.008 -19.047 10.68 1 89.06 100 THR A CA 1
ATOM 846 C C . THR A 1 100 ? -4.094 -17.734 11.445 1 89.06 100 THR A C 1
ATOM 848 O O . THR A 1 100 ? -4.168 -16.656 10.844 1 89.06 100 THR A O 1
ATOM 851 N N . PHE A 1 101 ? -4.109 -17.812 12.727 1 92.19 101 PHE A N 1
ATOM 852 C CA . PHE A 1 101 ? -4.258 -16.594 13.516 1 92.19 101 PHE A CA 1
ATOM 853 C C . PHE A 1 101 ? -3.113 -15.633 13.242 1 92.19 101 PHE A C 1
ATOM 855 O O . PHE A 1 101 ? -3.332 -14.43 13.086 1 92.19 101 PHE A O 1
ATOM 862 N N . GLY A 1 102 ? -1.853 -16.156 13.242 1 91.19 102 GLY A N 1
ATOM 863 C CA . GLY A 1 102 ? -0.708 -15.305 12.977 1 91.19 102 GLY A CA 1
ATOM 864 C C . GLY A 1 102 ? -0.797 -14.586 11.641 1 91.19 102 GLY A C 1
ATOM 865 O O . GLY A 1 102 ? -0.524 -13.391 11.562 1 91.19 102 GLY A O 1
ATOM 866 N N . GLN A 1 103 ? -1.224 -15.281 10.664 1 91.56 103 GLN A N 1
ATOM 867 C CA . GLN A 1 103 ? -1.36 -14.695 9.336 1 91.56 103 GLN A CA 1
ATOM 868 C C . GLN A 1 103 ? -2.518 -13.703 9.289 1 91.56 103 GLN A C 1
ATOM 870 O O . GLN A 1 103 ? -2.41 -12.648 8.656 1 91.56 103 GLN A O 1
ATOM 875 N N . ALA A 1 104 ? -3.615 -14.086 9.953 1 95.06 104 ALA A N 1
ATOM 876 C CA . ALA A 1 104 ? -4.773 -13.195 9.992 1 95.06 104 ALA A CA 1
ATOM 877 C C . ALA A 1 104 ? -4.445 -11.906 10.742 1 95.06 104 ALA A C 1
ATOM 879 O O . ALA A 1 104 ? -4.875 -10.82 10.336 1 95.06 104 ALA A O 1
ATOM 880 N N . PHE A 1 105 ? -3.699 -12.031 11.789 1 95.94 105 PHE A N 1
ATOM 881 C CA . PHE A 1 105 ? -3.264 -10.883 12.57 1 95.94 105 PHE A CA 1
ATOM 882 C C . PHE A 1 105 ? -2.377 -9.969 11.734 1 95.94 105 PHE A C 1
ATOM 884 O O . PHE A 1 105 ? -2.555 -8.75 11.734 1 95.94 105 PHE A O 1
ATOM 891 N N . PHE A 1 106 ? -1.463 -10.578 11.07 1 95.5 106 PHE A N 1
ATOM 892 C CA . PHE A 1 106 ? -0.567 -9.844 10.18 1 95.5 106 PHE A CA 1
ATOM 893 C C . PHE A 1 106 ? -1.353 -9.141 9.078 1 95.5 106 PHE A C 1
ATOM 895 O O . PHE A 1 106 ? -1.102 -7.969 8.781 1 95.5 106 PHE A O 1
ATOM 902 N N . PHE A 1 107 ? -2.314 -9.812 8.586 1 95.75 107 PHE A N 1
ATOM 903 C CA . PHE A 1 107 ? -3.164 -9.266 7.535 1 95.75 107 PHE A CA 1
ATOM 904 C C . PHE A 1 107 ? -3.947 -8.062 8.039 1 95.75 107 PHE A C 1
ATOM 906 O O . PHE A 1 107 ? -3.988 -7.02 7.383 1 95.75 107 PHE A O 1
ATOM 913 N N . ALA A 1 108 ? -4.516 -8.203 9.117 1 97.38 108 ALA A N 1
ATOM 914 C CA . ALA A 1 108 ? -5.277 -7.109 9.719 1 97.38 108 ALA A CA 1
ATOM 915 C C . ALA A 1 108 ? -4.387 -5.898 9.984 1 97.38 108 ALA A C 1
ATOM 917 O O . ALA A 1 108 ? -4.785 -4.762 9.727 1 97.38 108 ALA A O 1
ATOM 918 N N . GLY A 1 109 ? -3.221 -6.141 10.484 1 97 109 GLY A N 1
ATOM 919 C CA . GLY A 1 109 ? -2.277 -5.066 10.75 1 97 109 GLY A CA 1
ATOM 920 C C . GLY A 1 109 ? -1.843 -4.328 9.492 1 97 109 GLY A C 1
ATOM 921 O O . GLY A 1 109 ? -1.748 -3.1 9.492 1 97 109 GLY A O 1
ATOM 922 N N . THR A 1 110 ? -1.607 -5.051 8.445 1 96.69 110 THR A N 1
ATOM 923 C CA . THR A 1 110 ? -1.194 -4.438 7.188 1 96.69 110 THR A CA 1
ATOM 924 C C . THR A 1 110 ? -2.344 -3.65 6.566 1 96.69 110 THR A C 1
ATOM 926 O O . THR A 1 110 ? -2.125 -2.609 5.941 1 96.69 110 THR A O 1
ATOM 929 N N . LEU A 1 111 ? -3.574 -4.023 6.805 1 97.38 111 LEU A N 1
ATOM 930 C CA . LEU A 1 111 ? -4.742 -3.324 6.277 1 97.38 111 LEU A CA 1
ATOM 931 C C . LEU A 1 111 ? -4.879 -1.943 6.91 1 97.38 111 LEU A C 1
ATOM 933 O O . LEU A 1 111 ? -4.988 -0.941 6.199 1 97.38 111 LEU A O 1
ATOM 937 N N . ILE A 1 112 ? -4.773 -1.953 8.188 1 96.75 112 ILE A N 1
ATOM 938 C CA . ILE A 1 112 ? -5.082 -0.7 8.867 1 96.75 112 ILE A CA 1
ATOM 939 C C . ILE A 1 112 ? -3.877 0.235 8.805 1 96.75 112 ILE A C 1
ATOM 941 O O . ILE A 1 112 ? -3.994 1.43 9.086 1 96.75 112 ILE A O 1
ATOM 945 N N . SER A 1 113 ? -2.703 -0.283 8.461 1 95.94 113 SER A N 1
ATOM 946 C CA . SER A 1 113 ? -1.532 0.552 8.211 1 95.94 113 SER A CA 1
ATOM 947 C C . SER A 1 113 ? -1.404 0.905 6.734 1 95.94 113 SER A C 1
ATOM 949 O O . SER A 1 113 ? -0.45 1.573 6.332 1 95.94 113 SER A O 1
ATOM 951 N N . THR A 1 114 ? -2.248 0.429 5.82 1 95.75 114 THR A N 1
ATOM 952 C CA . THR A 1 114 ? -2.41 0.683 4.395 1 95.75 114 THR A CA 1
ATOM 953 C C . THR A 1 114 ? -1.224 0.131 3.609 1 95.75 114 THR A C 1
ATOM 955 O O . THR A 1 114 ? -0.854 0.677 2.566 1 95.75 114 THR A O 1
ATOM 958 N N . VAL A 1 115 ? -0.416 -0.782 4.039 1 94.62 115 VAL A N 1
ATOM 959 C CA . VAL A 1 115 ? 0.697 -1.427 3.352 1 94.62 115 VAL A CA 1
ATOM 960 C C . VAL A 1 115 ? 0.164 -2.471 2.373 1 94.62 115 VAL A C 1
ATOM 962 O O . VAL A 1 115 ? 0.521 -2.463 1.193 1 94.62 115 VAL A O 1
ATOM 965 N N . GLY A 1 116 ? -0.655 -3.309 2.57 1 93.38 116 GLY A N 1
ATOM 966 C CA . GLY A 1 116 ? -1.339 -4.324 1.788 1 93.38 116 GLY A CA 1
ATOM 967 C C . GLY A 1 116 ? -0.396 -5.172 0.954 1 93.38 116 GLY A C 1
ATOM 968 O O . GLY A 1 116 ? -0.103 -4.832 -0.196 1 93.38 116 GLY A O 1
ATOM 969 N N . TYR A 1 117 ? 0.077 -6.273 1.307 1 92 117 TYR A N 1
ATOM 970 C CA . TYR A 1 117 ? 0.979 -7.164 0.586 1 92 117 TYR A CA 1
ATOM 971 C C . TYR A 1 117 ? 0.229 -7.957 -0.478 1 92 117 TYR A C 1
ATOM 973 O O . TYR A 1 117 ? 0.748 -8.18 -1.574 1 92 117 TYR A O 1
ATOM 981 N N . GLY A 1 118 ? -0.944 -8.461 -0.069 1 88.69 118 GLY A N 1
ATOM 982 C CA . GLY A 1 118 ? -1.824 -9.07 -1.057 1 88.69 118 GLY A CA 1
ATOM 983 C C . GLY A 1 118 ? -1.549 -10.539 -1.277 1 88.69 118 GLY A C 1
ATOM 984 O O . GLY A 1 118 ? -2.213 -11.188 -2.092 1 88.69 118 GLY A O 1
ATOM 985 N N . ARG A 1 119 ? -0.526 -11.164 -0.648 1 84.06 119 ARG A N 1
ATOM 986 C CA . ARG A 1 119 ? -0.274 -12.594 -0.784 1 84.06 119 ARG A CA 1
ATOM 987 C C . ARG A 1 119 ? -1.481 -13.406 -0.33 1 84.06 119 ARG A C 1
ATOM 989 O O . ARG A 1 119 ? -1.854 -14.383 -0.977 1 84.06 119 ARG A O 1
ATOM 996 N N . VAL A 1 120 ? -1.964 -13 0.806 1 86.81 120 VAL A N 1
ATOM 997 C CA . VAL A 1 120 ? -3.209 -13.562 1.318 1 86.81 120 VAL A CA 1
ATOM 998 C C . VAL A 1 120 ? -4.285 -12.477 1.363 1 86.81 120 VAL A C 1
ATOM 1000 O O . VAL A 1 120 ? -4.078 -11.414 1.956 1 86.81 120 VAL A O 1
ATOM 1003 N N . SER A 1 121 ? -5.332 -12.703 0.614 1 91.69 121 SER A N 1
ATOM 1004 C CA . SER A 1 121 ? -6.418 -11.734 0.548 1 91.69 121 SER A CA 1
ATOM 1005 C C . SER A 1 121 ? -7.777 -12.43 0.571 1 91.69 121 SER A C 1
ATOM 1007 O O . SER A 1 121 ? -7.883 -13.609 0.228 1 91.69 121 SER A O 1
ATOM 1009 N N . PRO A 1 122 ? -8.766 -11.727 1.029 1 93.62 122 PRO A N 1
ATOM 1010 C CA . PRO A 1 122 ? -10.094 -12.328 1.07 1 93.62 122 PRO A CA 1
ATOM 1011 C C . PRO A 1 122 ? -10.641 -12.664 -0.318 1 93.62 122 PRO A C 1
ATOM 1013 O O . PRO A 1 122 ? -10.469 -11.883 -1.255 1 93.62 122 PRO A O 1
ATOM 1016 N N . ARG A 1 123 ? -11.273 -13.844 -0.355 1 91.5 123 ARG A N 1
ATOM 1017 C CA . ARG A 1 123 ? -11.805 -14.305 -1.633 1 91.5 123 ARG A CA 1
ATOM 1018 C C . ARG A 1 123 ? -13.328 -14.359 -1.609 1 91.5 123 ARG A C 1
ATOM 1020 O O . ARG A 1 123 ? -13.969 -14.289 -2.658 1 91.5 123 ARG A O 1
ATOM 1027 N N . THR A 1 124 ? -13.875 -14.398 -0.448 1 94.75 124 THR A N 1
ATOM 1028 C CA . THR A 1 124 ? -15.328 -14.461 -0.31 1 94.75 124 THR A CA 1
ATOM 1029 C C . THR A 1 124 ? -15.938 -13.062 -0.354 1 94.75 124 THR A C 1
ATOM 1031 O O . THR A 1 124 ? -15.25 -12.07 -0.088 1 94.75 124 THR A O 1
ATOM 1034 N N . GLU A 1 125 ? -17.234 -12.992 -0.743 1 96.38 125 GLU A N 1
ATOM 1035 C CA . GLU A 1 125 ? -17.938 -11.719 -0.768 1 96.38 125 GLU A CA 1
ATOM 1036 C C . GLU A 1 125 ? -18.016 -11.102 0.627 1 96.38 125 GLU A C 1
ATOM 1038 O O . GLU A 1 125 ? -17.828 -9.891 0.787 1 96.38 125 GLU A O 1
ATOM 1043 N N . TYR A 1 126 ? -18.234 -11.961 1.57 1 96.38 126 TYR A N 1
ATOM 1044 C CA . TYR A 1 126 ? -18.328 -11.477 2.945 1 96.38 126 TYR A CA 1
ATOM 1045 C C . TYR A 1 126 ? -16.969 -10.992 3.445 1 96.38 126 TYR A C 1
ATOM 1047 O O . TYR A 1 126 ? -16.891 -10.039 4.219 1 96.38 126 TYR A O 1
ATOM 1055 N N . GLY A 1 127 ? -15.914 -11.719 3.041 1 97.19 127 GLY A N 1
ATOM 1056 C CA . GLY A 1 127 ? -14.578 -11.289 3.42 1 97.19 127 GLY A CA 1
ATOM 1057 C C . GLY A 1 127 ? -14.211 -9.922 2.857 1 97.19 127 GLY A C 1
ATOM 1058 O O . GLY A 1 127 ? -13.625 -9.094 3.555 1 97.19 127 GLY A O 1
ATOM 1059 N N . LYS A 1 128 ? -14.625 -9.656 1.597 1 97.5 128 LYS A N 1
ATOM 1060 C CA . LYS A 1 128 ? -14.352 -8.375 0.94 1 97.5 128 LYS A CA 1
ATOM 1061 C C . LYS A 1 128 ? -15.141 -7.246 1.596 1 97.5 128 LYS A C 1
ATOM 1063 O O . LYS A 1 128 ? -14.609 -6.16 1.823 1 97.5 128 LYS A O 1
ATOM 1068 N N . LEU A 1 129 ? -16.391 -7.52 1.902 1 97.44 129 LEU A N 1
ATOM 1069 C CA . LEU A 1 129 ? -17.219 -6.523 2.57 1 97.44 129 LEU A CA 1
ATOM 1070 C C . LEU A 1 129 ? -16.672 -6.199 3.957 1 97.44 129 LEU A C 1
ATOM 1072 O O . LEU A 1 129 ? -16.594 -5.031 4.344 1 97.44 129 LEU A O 1
ATOM 1076 N N . PHE A 1 130 ? -16.312 -7.246 4.648 1 97.69 130 PHE A N 1
ATOM 1077 C CA . PHE A 1 130 ? -15.734 -7.047 5.973 1 97.69 130 PHE A CA 1
ATOM 1078 C C . PHE A 1 130 ? -14.477 -6.188 5.887 1 97.69 130 PHE A C 1
ATOM 1080 O O . PHE A 1 130 ? -14.266 -5.297 6.715 1 97.69 130 PHE A O 1
ATOM 1087 N N . THR A 1 131 ? -13.609 -6.492 4.914 1 97.69 131 THR A N 1
ATOM 1088 C CA . THR A 1 131 ? -12.367 -5.746 4.742 1 97.69 131 THR A CA 1
ATOM 1089 C C . THR A 1 131 ? -12.648 -4.262 4.535 1 97.69 131 THR A C 1
ATOM 1091 O O . THR A 1 131 ? -11.992 -3.406 5.133 1 97.69 131 THR A O 1
ATOM 1094 N N . ILE A 1 132 ? -13.648 -3.945 3.725 1 97.44 132 ILE A N 1
ATOM 1095 C CA . ILE A 1 132 ? -14.016 -2.561 3.453 1 97.44 132 ILE A CA 1
ATOM 1096 C C . ILE A 1 132 ? -14.453 -1.881 4.746 1 97.44 132 ILE A C 1
ATOM 1098 O O . ILE A 1 132 ? -13.922 -0.83 5.117 1 97.44 132 ILE A O 1
ATOM 1102 N N . LEU A 1 133 ? -15.32 -2.49 5.477 1 97.5 133 LEU A N 1
ATOM 1103 C CA . LEU A 1 133 ? -15.867 -1.922 6.703 1 97.5 133 LEU A CA 1
ATOM 1104 C C . LEU A 1 133 ? -14.781 -1.803 7.773 1 97.5 133 LEU A C 1
ATOM 1106 O O . LEU A 1 133 ? -14.711 -0.796 8.484 1 97.5 133 LEU A O 1
ATOM 1110 N N . TYR A 1 134 ? -14.008 -2.84 7.875 1 97.88 134 TYR A N 1
ATOM 1111 C CA . TYR A 1 134 ? -12.914 -2.871 8.844 1 97.88 134 TYR A CA 1
ATOM 1112 C C . TYR A 1 134 ? -11.938 -1.726 8.602 1 97.88 134 TYR A C 1
ATOM 1114 O O . TYR A 1 134 ? -11.484 -1.077 9.547 1 97.88 134 TYR A O 1
ATOM 1122 N N . CYS A 1 135 ? -11.688 -1.396 7.355 1 97.31 135 CYS A N 1
ATOM 1123 C CA . CYS A 1 135 ? -10.688 -0.39 7.012 1 97.31 135 CYS A CA 1
ATOM 1124 C C . CYS A 1 135 ? -11.258 1.016 7.164 1 97.31 135 CYS A C 1
ATOM 1126 O O . CYS A 1 135 ? -10.531 1.952 7.496 1 97.31 135 CYS A O 1
ATOM 1128 N N . VAL A 1 136 ? -12.547 1.174 6.918 1 95.44 136 VAL A N 1
ATOM 1129 C CA . VAL A 1 136 ? -13.18 2.48 7.07 1 95.44 136 VAL A CA 1
ATOM 1130 C C . VAL A 1 136 ? -13.008 2.973 8.508 1 95.44 136 VAL A C 1
ATOM 1132 O O . VAL A 1 136 ? -12.781 4.16 8.734 1 95.44 136 VAL A O 1
ATOM 1135 N N . ILE A 1 137 ? -12.992 2.053 9.398 1 94.62 137 ILE A N 1
ATOM 1136 C CA . ILE A 1 137 ? -12.883 2.393 10.812 1 94.62 137 ILE A CA 1
ATOM 1137 C C . ILE A 1 137 ? -11.422 2.33 11.242 1 94.62 137 ILE A C 1
ATOM 1139 O O . ILE A 1 137 ? -10.93 3.234 11.922 1 94.62 137 ILE A O 1
ATOM 1143 N N . GLY A 1 138 ? -10.789 1.339 10.844 1 96.31 138 GLY A N 1
ATOM 1144 C CA . GLY A 1 138 ? -9.453 1.03 11.336 1 96.31 138 GLY A CA 1
ATOM 1145 C C . GLY A 1 138 ? -8.406 2.023 10.867 1 96.31 138 GLY A C 1
ATOM 1146 O O . GLY A 1 138 ? -7.508 2.387 11.633 1 96.31 138 GLY A O 1
ATOM 1147 N N . ILE A 1 139 ? -8.453 2.492 9.633 1 94.75 139 ILE A N 1
ATOM 1148 C CA . ILE A 1 139 ? -7.414 3.342 9.07 1 94.75 139 ILE A CA 1
ATOM 1149 C C . ILE A 1 139 ? -7.395 4.688 9.797 1 94.75 139 ILE A C 1
ATOM 1151 O O . ILE A 1 139 ? -6.355 5.102 10.312 1 94.75 139 ILE A O 1
ATOM 1155 N N . PRO A 1 140 ? -8.539 5.375 9.914 1 90.38 140 PRO A N 1
ATOM 1156 C CA . PRO A 1 140 ? -8.516 6.641 10.656 1 90.38 140 PRO A CA 1
ATOM 1157 C C . PRO A 1 140 ? -8.086 6.461 12.109 1 90.38 140 PRO A C 1
ATOM 1159 O O . PRO A 1 140 ? -7.387 7.312 12.664 1 90.38 140 PRO A O 1
ATOM 1162 N N . LEU A 1 141 ? -8.5 5.41 12.664 1 91.31 141 LEU A N 1
ATOM 1163 C CA . LEU A 1 141 ? -8.133 5.141 14.055 1 91.31 141 LEU A CA 1
ATOM 1164 C C . LEU A 1 141 ? -6.621 4.977 14.188 1 91.31 141 LEU A C 1
ATOM 1166 O O . LEU A 1 141 ? -6.012 5.523 15.109 1 91.31 141 LEU A O 1
ATOM 1170 N N . THR A 1 142 ? -6.07 4.25 13.328 1 93.88 142 THR A N 1
ATOM 1171 C CA . THR A 1 142 ? -4.629 4.02 13.352 1 93.88 142 THR A CA 1
ATOM 1172 C C . THR A 1 142 ? -3.871 5.316 13.086 1 93.88 142 THR A C 1
ATOM 1174 O O . THR A 1 142 ? -2.887 5.621 13.758 1 93.88 142 THR A O 1
ATOM 1177 N N . LEU A 1 143 ? -4.34 6.039 12.094 1 90.19 143 LEU A N 1
ATOM 1178 C CA . LEU A 1 143 ? -3.689 7.305 11.766 1 90.19 143 LEU A CA 1
ATOM 1179 C C . LEU A 1 143 ? -3.725 8.258 12.953 1 90.19 143 LEU A C 1
ATOM 1181 O O . LEU A 1 143 ? -2.744 8.961 13.219 1 90.19 143 LEU A O 1
ATOM 1185 N N . ALA A 1 144 ? -4.863 8.297 13.633 1 88.38 144 ALA A N 1
ATOM 1186 C CA . ALA A 1 144 ? -5 9.148 14.812 1 88.38 144 ALA A CA 1
ATOM 1187 C C . ALA A 1 144 ? -4.039 8.719 15.914 1 88.38 144 ALA A C 1
ATOM 1189 O O . ALA A 1 144 ? -3.389 9.555 16.547 1 88.38 144 ALA A O 1
ATOM 1190 N N . LEU A 1 145 ? -3.961 7.504 16.109 1 91.62 145 LEU A N 1
ATOM 1191 C CA . LEU A 1 145 ? -3.066 6.984 17.125 1 91.62 145 LEU A CA 1
ATOM 1192 C C . LEU A 1 145 ? -1.61 7.281 16.781 1 91.62 145 LEU A C 1
ATOM 1194 O O . LEU A 1 145 ? -0.844 7.727 17.641 1 91.62 145 LEU A O 1
ATOM 1198 N N . LEU A 1 146 ? -1.262 7.02 15.562 1 91.19 146 LEU A N 1
ATOM 1199 C CA . LEU A 1 146 ? 0.109 7.273 15.133 1 91.19 146 LEU A CA 1
ATOM 1200 C C . LEU A 1 146 ? 0.461 8.75 15.289 1 91.19 146 LEU A C 1
ATOM 1202 O O . LEU A 1 146 ? 1.568 9.086 15.719 1 91.19 146 LEU A O 1
ATOM 1206 N N . SER A 1 147 ? -0.465 9.539 14.984 1 87.19 147 SER A N 1
ATOM 1207 C CA . SER A 1 147 ? -0.238 10.977 15.117 1 87.19 147 SER A CA 1
ATOM 1208 C C . SER A 1 147 ? -0.026 11.367 16.578 1 87.19 147 SER A C 1
ATOM 1210 O O . SER A 1 147 ? 0.808 12.219 16.891 1 87.19 147 SER A O 1
ATOM 1212 N N . ALA A 1 148 ? -0.797 10.773 17.438 1 87.38 148 ALA A N 1
ATOM 1213 C CA . ALA A 1 148 ? -0.657 11.039 18.859 1 87.38 148 ALA A CA 1
ATOM 1214 C C . ALA A 1 148 ? 0.704 10.578 19.375 1 87.38 148 ALA A C 1
ATOM 1216 O O . ALA A 1 148 ? 1.346 11.281 20.156 1 87.38 148 ALA A O 1
ATOM 1217 N N . ILE A 1 149 ? 1.126 9.516 18.922 1 91.12 149 ILE A N 1
ATOM 1218 C CA . ILE A 1 149 ? 2.416 8.977 19.344 1 91.12 149 ILE A CA 1
ATOM 1219 C C . ILE A 1 149 ? 3.539 9.883 18.844 1 91.12 149 ILE A C 1
ATOM 1221 O O . ILE A 1 149 ? 4.484 10.172 19.594 1 91.12 149 ILE A O 1
ATOM 1225 N N . VAL A 1 150 ? 3.434 10.297 17.672 1 88.38 150 VAL A N 1
ATOM 1226 C CA . VAL A 1 150 ? 4.449 11.164 17.078 1 88.38 150 VAL A CA 1
ATOM 1227 C C . VAL A 1 150 ? 4.496 12.492 17.844 1 88.38 150 VAL A C 1
ATOM 1229 O O . VAL A 1 150 ? 5.574 13.039 18.078 1 88.38 150 VAL A O 1
ATOM 1232 N N . ALA A 1 151 ? 3.35 12.984 18.203 1 85 151 ALA A N 1
ATOM 1233 C CA . ALA A 1 151 ? 3.295 14.219 18.984 1 85 151 ALA A CA 1
ATOM 1234 C C . ALA A 1 151 ? 4.055 14.07 20.297 1 85 151 ALA A C 1
ATOM 1236 O O . ALA A 1 151 ? 4.73 15 20.75 1 85 151 ALA A O 1
ATOM 1237 N N . ARG A 1 152 ? 3.922 12.938 20.828 1 86.06 152 ARG A N 1
ATOM 1238 C CA . ARG A 1 152 ? 4.629 12.664 22.078 1 86.06 152 ARG A CA 1
ATOM 1239 C C . ARG A 1 152 ? 6.125 12.5 21.844 1 86.06 152 ARG A C 1
ATOM 1241 O O . ARG A 1 152 ? 6.945 12.938 22.656 1 86.06 152 ARG A O 1
ATOM 1248 N N . MET A 1 153 ? 6.445 11.977 20.75 1 87.12 153 MET A N 1
ATOM 1249 C CA . MET A 1 153 ? 7.844 11.703 20.422 1 87.12 153 MET A CA 1
ATOM 1250 C C . MET A 1 153 ? 8.562 12.984 20.016 1 87.12 153 MET A C 1
ATOM 1252 O O . MET A 1 153 ? 9.797 13.031 19.984 1 87.12 153 MET A O 1
ATOM 1256 N N . ARG A 1 154 ? 7.828 13.953 19.719 1 83.44 154 ARG A N 1
ATOM 1257 C CA . ARG A 1 154 ? 8.422 15.227 19.312 1 83.44 154 ARG A CA 1
ATOM 1258 C C . ARG A 1 154 ? 9.125 15.898 20.484 1 83.44 154 ARG A C 1
ATOM 1260 O O . ARG A 1 154 ? 10.086 16.656 20.297 1 83.44 154 ARG A O 1
ATOM 1267 N N . GLU A 1 155 ? 8.664 15.57 21.609 1 80.69 155 GLU A N 1
ATOM 1268 C CA . GLU A 1 155 ? 9.25 16.188 22.781 1 80.69 155 GLU A CA 1
ATOM 1269 C C . GLU A 1 155 ? 10.711 15.781 22.953 1 80.69 155 GLU A C 1
ATOM 1271 O O . GLU A 1 155 ? 11.594 16.641 23.016 1 80.69 155 GLU A O 1
ATOM 1276 N N . PRO A 1 156 ? 10.945 14.508 23.016 1 75.62 156 PRO A N 1
ATOM 1277 C CA . PRO A 1 156 ? 12.367 14.148 23.094 1 75.62 156 PRO A CA 1
ATOM 1278 C C . PRO A 1 156 ? 13.164 14.609 21.875 1 75.62 156 PRO A C 1
ATOM 1280 O O . PRO A 1 156 ? 14.352 14.922 22 1 75.62 156 PRO A O 1
ATOM 1283 N N . SER A 1 157 ? 12.586 14.758 20.828 1 78.12 157 SER A N 1
ATOM 1284 C CA . SER A 1 157 ? 13.273 15.258 19.641 1 78.12 157 SER A CA 1
ATOM 1285 C C . SER A 1 157 ? 13.648 16.719 19.797 1 78.12 157 SER A C 1
ATOM 1287 O O . SER A 1 157 ? 14.75 17.125 19.406 1 78.12 157 SER A O 1
ATOM 1289 N N . HIS A 1 158 ? 12.734 17.375 20.359 1 77.31 158 HIS A N 1
ATOM 1290 C CA . HIS A 1 158 ? 13.016 18.781 20.609 1 77.31 158 HIS A CA 1
ATOM 1291 C C . HIS A 1 158 ? 14.078 18.969 21.688 1 77.31 158 HIS A C 1
ATOM 1293 O O . HIS A 1 158 ? 14.891 19.891 21.609 1 77.31 158 HIS A O 1
ATOM 1299 N N . LYS A 1 159 ? 14.023 18.062 22.625 1 78.19 159 LYS A N 1
ATOM 1300 C CA . LYS A 1 159 ? 15.07 18.109 23.641 1 78.19 159 LYS A CA 1
ATOM 1301 C C . LYS A 1 159 ? 16.438 17.844 23.031 1 78.19 159 LYS A C 1
ATOM 1303 O O . LYS A 1 159 ? 17.438 18.469 23.422 1 78.19 159 LYS A O 1
ATOM 1308 N N . LEU A 1 160 ? 16.5 16.953 22.094 1 80 160 LEU A N 1
ATOM 1309 C CA . LEU A 1 160 ? 17.734 16.688 21.375 1 80 160 LEU A CA 1
ATOM 1310 C C . LEU A 1 160 ? 18.203 17.922 20.609 1 80 160 LEU A C 1
ATOM 1312 O O . LEU A 1 160 ? 19.391 18.25 20.609 1 80 160 LEU A O 1
ATOM 1316 N N . ARG A 1 161 ? 17.328 18.562 20.062 1 78.12 161 ARG A N 1
ATOM 1317 C CA . ARG A 1 161 ? 17.625 19.797 19.344 1 78.12 161 ARG A CA 1
ATOM 1318 C C . ARG A 1 161 ? 18.188 20.859 20.281 1 78.12 161 ARG A C 1
ATOM 1320 O O . ARG A 1 161 ? 19.141 21.562 19.938 1 78.12 161 ARG A O 1
ATOM 1327 N N . GLY A 1 162 ? 17.531 20.859 21.359 1 76.56 162 GLY A N 1
ATOM 1328 C CA . GLY A 1 162 ? 18.016 21.797 22.375 1 76.56 162 GLY A CA 1
ATOM 1329 C C . GLY A 1 162 ? 19.422 21.484 22.844 1 76.56 162 GLY A C 1
ATOM 1330 O O . GLY A 1 162 ? 20.25 22.391 23 1 76.56 162 GLY A O 1
ATOM 1331 N N . LEU A 1 163 ? 19.641 20.25 23.047 1 80.62 163 LEU A N 1
ATOM 1332 C CA . LEU A 1 163 ? 20.969 19.812 23.469 1 80.62 163 LEU A CA 1
ATOM 1333 C C . LEU A 1 163 ? 22 20.141 22.406 1 80.62 163 LEU A C 1
ATOM 1335 O O . LEU A 1 163 ? 23.109 20.578 22.719 1 80.62 163 LEU A O 1
ATOM 1339 N N . LEU A 1 164 ? 21.688 20 21.188 1 79.88 164 LEU A N 1
ATOM 1340 C CA . LEU A 1 164 ? 22.594 20.312 20.094 1 79.88 164 LEU A CA 1
ATOM 1341 C C . LEU A 1 164 ? 22.844 21.812 20 1 79.88 164 LEU A C 1
ATOM 1343 O O . LEU A 1 164 ? 23.969 22.234 19.734 1 79.88 164 LEU A O 1
ATOM 1347 N N . ASN A 1 165 ? 21.766 22.516 20.297 1 77.88 165 ASN A N 1
ATOM 1348 C CA . ASN A 1 165 ? 21.891 23.969 20.312 1 77.88 165 ASN A CA 1
ATOM 1349 C C . ASN A 1 165 ? 22.828 24.438 21.422 1 77.88 165 ASN A C 1
ATOM 1351 O O . ASN A 1 165 ? 23.609 25.375 21.234 1 77.88 165 ASN A O 1
ATOM 1355 N N . GLN A 1 166 ? 22.688 23.734 22.516 1 79.38 166 GLN A N 1
ATOM 1356 C CA . GLN A 1 166 ? 23.531 24.094 23.656 1 79.38 166 GLN A CA 1
ATOM 1357 C C . GLN A 1 166 ? 24.984 23.719 23.406 1 79.38 166 GLN A C 1
ATOM 1359 O O . GLN A 1 166 ? 25.891 24.484 23.75 1 79.38 166 GLN A O 1
ATOM 1364 N N . ARG A 1 167 ? 25.156 22.641 22.734 1 79.31 167 ARG A N 1
ATOM 1365 C CA . ARG A 1 167 ? 26.516 22.141 22.531 1 79.31 167 ARG A CA 1
ATOM 1366 C C . ARG A 1 167 ? 27.156 22.781 21.312 1 79.31 167 ARG A C 1
ATOM 1368 O O . ARG A 1 167 ? 28.359 23.062 21.312 1 79.31 167 ARG A O 1
ATOM 1375 N N . LEU A 1 168 ? 26.328 23.016 20.312 1 74.94 168 LEU A N 1
ATOM 1376 C CA . LEU A 1 168 ? 26.906 23.438 19.047 1 74.94 168 LEU A CA 1
ATOM 1377 C C . LEU A 1 168 ? 26.469 24.859 18.703 1 74.94 168 LEU A C 1
ATOM 1379 O O . LEU A 1 168 ? 26.859 25.406 17.672 1 74.94 168 LEU A O 1
ATOM 1383 N N . GLY A 1 169 ? 25.484 25.359 19.5 1 72.56 169 GLY A N 1
ATOM 1384 C CA . GLY A 1 169 ? 24.906 26.672 19.234 1 72.56 169 GLY A CA 1
ATOM 1385 C C . GLY A 1 169 ? 25.953 27.766 19.078 1 72.56 169 GLY A C 1
ATOM 1386 O O . GLY A 1 169 ? 25.719 28.75 18.375 1 72.56 169 GLY A O 1
ATOM 1387 N N . HIS A 1 170 ? 27.047 27.547 19.703 1 77.25 170 HIS A N 1
ATOM 1388 C CA . HIS A 1 170 ? 28.094 28.547 19.609 1 77.25 170 HIS A CA 1
ATOM 1389 C C . HIS A 1 170 ? 28.828 28.453 18.281 1 77.25 170 HIS A C 1
ATOM 1391 O O . HIS A 1 170 ? 29.438 29.438 17.828 1 77.25 170 HIS A O 1
ATOM 1397 N N . LEU A 1 171 ? 28.703 27.375 17.609 1 72.88 171 LEU A N 1
ATOM 1398 C CA . LEU A 1 171 ? 29.484 27.141 16.406 1 72.88 171 LEU A CA 1
ATOM 1399 C C . LEU A 1 171 ? 28.625 27.266 15.156 1 72.88 171 LEU A C 1
ATOM 1401 O O . LEU A 1 171 ? 29.094 27.703 14.102 1 72.88 171 LEU A O 1
ATOM 1405 N N . PHE A 1 172 ? 27.359 26.922 15.305 1 72.25 172 PHE A N 1
ATOM 1406 C CA . PHE A 1 172 ? 26.5 26.828 14.125 1 72.25 172 PHE A CA 1
ATOM 1407 C C . PHE A 1 172 ? 25.25 27.672 14.305 1 72.25 172 PHE A C 1
ATOM 1409 O O . PHE A 1 172 ? 24.828 27.938 15.43 1 72.25 172 PHE A O 1
ATOM 1416 N N . THR A 1 173 ? 24.734 28.203 13.289 1 77 173 THR A N 1
ATOM 1417 C CA . THR A 1 173 ? 23.469 28.953 13.289 1 77 173 THR A CA 1
ATOM 1418 C C . THR A 1 173 ? 22.297 28.016 13.516 1 77 173 THR A C 1
ATOM 1420 O O . THR A 1 173 ? 22.453 26.797 13.484 1 77 173 THR A O 1
ATOM 1423 N N . VAL A 1 174 ? 21.156 28.562 13.867 1 77 174 VAL A N 1
ATOM 1424 C CA . VAL A 1 174 ? 19.922 27.844 14.188 1 77 174 VAL A CA 1
ATOM 1425 C C . VAL A 1 174 ? 19.562 26.922 13.031 1 77 174 VAL A C 1
ATOM 1427 O O . VAL A 1 174 ? 19.125 25.781 13.25 1 77 174 VAL A O 1
ATOM 1430 N N . ASN A 1 175 ? 19.859 27.344 11.82 1 77.75 175 ASN A N 1
ATOM 1431 C CA . ASN A 1 175 ? 19.531 26.531 10.648 1 77.75 175 ASN A CA 1
ATOM 1432 C C . ASN A 1 175 ? 20.453 25.328 10.523 1 77.75 175 ASN A C 1
ATOM 1434 O O . ASN A 1 175 ? 20 24.234 10.156 1 77.75 175 ASN A O 1
ATOM 1438 N N . HIS A 1 176 ? 21.656 25.562 10.891 1 81.88 176 HIS A N 1
ATOM 1439 C CA . HIS A 1 176 ? 22.609 24.469 10.836 1 81.88 176 HIS A CA 1
ATOM 1440 C C . HIS A 1 176 ? 22.312 23.422 11.906 1 81.88 176 HIS A C 1
ATOM 1442 O O . HIS A 1 176 ? 22.469 22.219 11.672 1 81.88 176 HIS A O 1
ATOM 1448 N N . ILE A 1 177 ? 21.922 23.906 13 1 81.25 177 ILE A N 1
ATOM 1449 C CA . ILE A 1 177 ? 21.609 22.984 14.094 1 81.25 177 ILE A CA 1
ATOM 1450 C C . ILE A 1 177 ? 20.375 22.156 13.734 1 81.25 177 ILE A C 1
ATOM 1452 O O . ILE A 1 177 ? 20.312 20.953 14.047 1 81.25 177 ILE A O 1
ATOM 1456 N N . GLN A 1 178 ? 19.422 22.75 13.062 1 81.81 178 GLN A N 1
ATOM 1457 C CA . GLN A 1 178 ? 18.25 22.031 12.609 1 81.81 178 GLN A CA 1
ATOM 1458 C C . GLN A 1 178 ? 18.625 20.938 11.602 1 81.81 178 GLN A C 1
ATOM 1460 O O . GLN A 1 178 ? 18.062 19.844 11.633 1 81.81 178 GLN A O 1
ATOM 1465 N N . LEU A 1 179 ? 19.594 21.312 10.828 1 83.81 179 LEU A N 1
ATOM 1466 C CA . LEU A 1 179 ? 20.047 20.344 9.828 1 83.81 179 LEU A CA 1
ATOM 1467 C C . LEU A 1 179 ? 20.781 19.188 10.492 1 83.81 179 LEU A C 1
ATOM 1469 O O . LEU A 1 179 ? 20.625 18.031 10.078 1 83.81 179 LEU A O 1
ATOM 1473 N N . ILE A 1 180 ? 21.484 19.516 11.469 1 85.81 180 ILE A N 1
ATOM 1474 C CA . ILE A 1 180 ? 22.188 18.469 12.203 1 85.81 180 ILE A CA 1
ATOM 1475 C C . ILE A 1 180 ? 21.188 17.594 12.938 1 85.81 180 ILE A C 1
ATOM 1477 O O . ILE A 1 180 ? 21.344 16.359 12.984 1 85.81 180 ILE A O 1
ATOM 1481 N N . HIS A 1 181 ? 20.188 18.266 13.492 1 86.56 181 HIS A N 1
ATOM 1482 C CA . HIS A 1 181 ? 19.141 17.516 14.188 1 86.56 181 HIS A CA 1
ATOM 1483 C C . HIS A 1 181 ? 18.438 16.547 13.242 1 86.56 181 HIS A C 1
ATOM 1485 O O . HIS A 1 181 ? 18.234 15.383 13.57 1 86.56 181 HIS A O 1
ATOM 1491 N N . VAL A 1 182 ? 18.031 16.984 12.039 1 87.44 182 VAL A N 1
ATOM 1492 C CA . VAL A 1 182 ? 17.375 16.141 11.055 1 87.44 182 VAL A CA 1
ATOM 1493 C C . VAL A 1 182 ? 18.312 15.016 10.633 1 87.44 182 VAL A C 1
ATOM 1495 O O . VAL A 1 182 ? 17.875 13.875 10.43 1 87.44 182 VAL A O 1
ATOM 1498 N N . GLY A 1 183 ? 19.562 15.352 10.57 1 89.81 183 GLY A N 1
ATOM 1499 C CA . GLY A 1 183 ? 20.547 14.344 10.234 1 89.81 183 GLY A CA 1
ATOM 1500 C C . GLY A 1 183 ? 20.641 13.234 11.258 1 89.81 183 GLY A C 1
ATOM 1501 O O . GLY A 1 183 ? 20.75 12.055 10.906 1 89.81 183 GLY A O 1
ATOM 1502 N N . VAL A 1 184 ? 20.609 13.609 12.492 1 89.81 184 VAL A N 1
ATOM 1503 C CA . VAL A 1 184 ? 20.719 12.633 13.578 1 89.81 184 VAL A CA 1
ATOM 1504 C C . VAL A 1 184 ? 19.469 11.75 13.594 1 89.81 184 VAL A C 1
ATOM 1506 O O . VAL A 1 184 ? 19.562 10.531 13.742 1 89.81 184 VAL A O 1
ATOM 1509 N N . VAL A 1 185 ? 18.328 12.375 13.438 1 89.75 185 VAL A N 1
ATOM 1510 C CA . VAL A 1 185 ? 17.078 11.625 13.406 1 89.75 185 VAL A CA 1
ATOM 1511 C C . VAL A 1 185 ? 17.078 10.672 12.219 1 89.75 185 VAL A C 1
ATOM 1513 O O . VAL A 1 185 ? 16.688 9.508 12.344 1 89.75 185 VAL A O 1
ATOM 1516 N N . PHE A 1 186 ? 17.516 11.125 11.086 1 92.75 186 PHE A N 1
ATOM 1517 C CA . PHE A 1 186 ? 17.594 10.32 9.875 1 92.75 186 PHE A CA 1
ATOM 1518 C C . PHE A 1 186 ? 18.547 9.148 10.062 1 92.75 186 PHE A C 1
ATOM 1520 O O . PHE A 1 186 ? 18.25 8.016 9.688 1 92.75 186 PHE A O 1
ATOM 1527 N N . ALA A 1 187 ? 19.703 9.445 10.648 1 94.31 187 ALA A N 1
ATOM 1528 C CA . ALA A 1 187 ? 20.703 8.406 10.875 1 94.31 187 ALA A CA 1
ATOM 1529 C C . ALA A 1 187 ? 20.172 7.336 11.828 1 94.31 187 ALA A C 1
ATOM 1531 O O . ALA A 1 187 ? 20.406 6.145 11.617 1 94.31 187 ALA A O 1
ATOM 1532 N N . SER A 1 188 ? 19.531 7.801 12.852 1 94 188 SER A N 1
ATOM 1533 C CA . SER A 1 188 ? 18.938 6.852 13.797 1 94 188 SER A CA 1
ATOM 1534 C C . SER A 1 188 ? 17.859 6 13.133 1 94 188 SER A C 1
ATOM 1536 O O . SER A 1 188 ? 17.781 4.797 13.383 1 94 188 SER A O 1
ATOM 1538 N N . LEU A 1 189 ? 17.031 6.609 12.328 1 95.25 189 LEU A N 1
ATOM 1539 C CA . LEU A 1 189 ? 16 5.887 11.578 1 95.25 189 LEU A CA 1
ATOM 1540 C C . LEU A 1 189 ? 16.641 4.84 10.664 1 95.25 189 LEU A C 1
ATOM 1542 O O . LEU A 1 189 ? 16.219 3.68 10.664 1 95.25 189 LEU A O 1
ATOM 1546 N N . LEU A 1 190 ? 17.656 5.211 9.93 1 96.44 190 LEU A N 1
ATOM 1547 C CA . LEU A 1 190 ? 18.328 4.32 8.984 1 96.44 190 LEU A CA 1
ATOM 1548 C C . LEU A 1 190 ? 18.969 3.146 9.711 1 96.44 190 LEU A C 1
ATOM 1550 O O . LEU A 1 190 ? 18.922 2.012 9.234 1 96.44 190 LEU A O 1
ATOM 1554 N N . LEU A 1 191 ? 19.469 3.418 10.852 1 96.88 191 LEU A N 1
ATOM 1555 C CA . LEU A 1 191 ? 20.188 2.385 11.586 1 96.88 191 LEU A CA 1
ATOM 1556 C C . LEU A 1 191 ? 19.219 1.465 12.32 1 96.88 191 LEU A C 1
ATOM 1558 O O . LEU A 1 191 ? 19.219 0.252 12.094 1 96.88 191 LEU A O 1
ATOM 1562 N N . PHE A 1 192 ? 18.281 2.021 13.062 1 96.44 1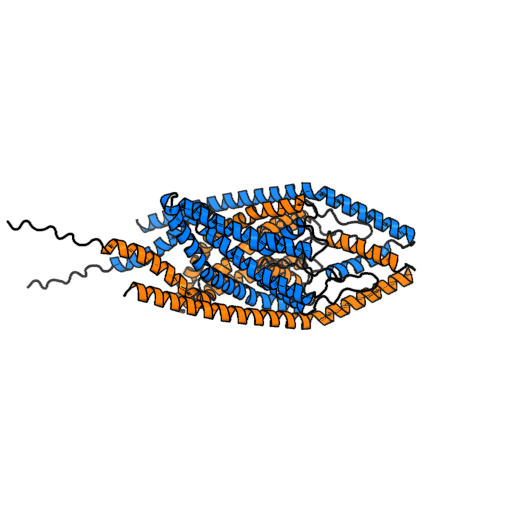92 PHE A N 1
ATOM 1563 C CA . PHE A 1 192 ? 17.484 1.229 13.992 1 96.44 192 PHE A CA 1
ATOM 1564 C C . PHE A 1 192 ? 16.219 0.711 13.312 1 96.44 192 PHE A C 1
ATOM 1566 O O . PHE A 1 192 ? 15.688 -0.33 13.703 1 96.44 192 PHE A O 1
ATOM 1573 N N . VAL A 1 193 ? 15.781 1.382 12.289 1 97.5 193 VAL A N 1
ATOM 1574 C CA . VAL A 1 193 ? 14.492 1.011 11.711 1 97.5 193 VAL A CA 1
ATOM 1575 C C . VAL A 1 193 ? 14.719 0.321 10.367 1 97.5 193 VAL A C 1
ATOM 1577 O O . VAL A 1 193 ? 13.891 -0.482 9.93 1 97.5 193 VAL A O 1
ATOM 1580 N N . PHE A 1 194 ? 15.836 0.596 9.727 1 97.81 194 PHE A N 1
ATOM 1581 C CA . PHE A 1 194 ? 16.062 0.008 8.414 1 97.81 194 PHE A CA 1
ATOM 1582 C C . PHE A 1 194 ? 17.219 -0.985 8.461 1 97.81 194 PHE A C 1
ATOM 1584 O O . PHE A 1 194 ? 17.031 -2.178 8.203 1 97.81 194 PHE A O 1
ATOM 1591 N N . ALA A 1 195 ? 18.406 -0.612 8.883 1 97.75 195 ALA A N 1
ATOM 1592 C CA . ALA A 1 195 ? 19.625 -1.421 8.758 1 97.75 195 ALA A CA 1
ATOM 1593 C C . ALA A 1 195 ? 19.562 -2.635 9.68 1 97.75 195 ALA A C 1
ATOM 1595 O O . ALA A 1 195 ? 19.781 -3.768 9.242 1 97.75 195 ALA A O 1
ATOM 1596 N N . ILE A 1 196 ? 19.281 -2.418 10.891 1 98.19 196 ILE A N 1
ATOM 1597 C CA . ILE A 1 196 ? 19.281 -3.512 11.859 1 98.19 196 ILE A CA 1
ATOM 1598 C C . ILE A 1 196 ? 18.141 -4.48 11.539 1 98.19 196 ILE A C 1
ATOM 1600 O O . ILE A 1 196 ? 18.375 -5.684 11.406 1 98.19 196 ILE A O 1
ATOM 1604 N N . PRO A 1 197 ? 16.969 -3.992 11.375 1 98 197 PRO A N 1
ATOM 1605 C CA . PRO A 1 197 ? 15.914 -4.934 11.016 1 98 197 PRO A CA 1
ATOM 1606 C C . PRO A 1 197 ? 16.188 -5.672 9.711 1 98 197 PRO A C 1
ATOM 1608 O O . PRO A 1 197 ? 15.875 -6.859 9.594 1 98 197 PRO A O 1
ATOM 1611 N N . ALA A 1 198 ? 16.734 -4.973 8.734 1 98.12 198 ALA A N 1
ATOM 1612 C CA . ALA A 1 198 ? 17.078 -5.645 7.484 1 98.12 198 ALA A CA 1
ATOM 1613 C C . ALA A 1 198 ? 18.062 -6.793 7.738 1 98.12 198 ALA A C 1
ATOM 1615 O O . ALA A 1 198 ? 17.938 -7.859 7.129 1 98.12 198 ALA A O 1
ATOM 1616 N N . TRP A 1 199 ? 19.016 -6.527 8.625 1 97.75 199 TRP A N 1
ATOM 1617 C CA . TRP A 1 199 ? 19.953 -7.578 9.008 1 97.75 199 TRP A CA 1
ATOM 1618 C C . TRP A 1 199 ? 19.234 -8.727 9.695 1 97.75 199 TRP A C 1
ATOM 1620 O O . TRP A 1 199 ? 19.516 -9.898 9.43 1 97.75 199 TRP A O 1
ATOM 1630 N N . VAL A 1 200 ? 18.312 -8.484 10.539 1 96.94 200 VAL A N 1
ATOM 1631 C CA . VAL A 1 200 ? 17.547 -9.5 11.258 1 96.94 200 VAL A CA 1
ATOM 1632 C C . VAL A 1 200 ? 16.703 -10.312 10.273 1 96.94 200 VAL A C 1
ATOM 1634 O O . VAL A 1 200 ? 16.734 -11.547 10.297 1 96.94 200 VAL A O 1
ATOM 1637 N N . PHE A 1 201 ? 15.992 -9.664 9.328 1 96.69 201 PHE A N 1
ATOM 1638 C CA . PHE A 1 201 ? 15.156 -10.359 8.359 1 96.69 201 PHE A CA 1
ATOM 1639 C C . PHE A 1 201 ? 16 -11.219 7.434 1 96.69 201 PHE A C 1
ATOM 1641 O O . PHE A 1 201 ? 15.617 -12.336 7.086 1 96.69 201 PHE A O 1
ATOM 1648 N N . SER A 1 202 ? 17.156 -10.648 7.027 1 96.06 202 SER A N 1
ATOM 1649 C CA . SER A 1 202 ? 18.031 -11.406 6.141 1 96.06 202 SER A CA 1
ATOM 1650 C C . SER A 1 202 ? 18.594 -12.641 6.84 1 96.06 202 SER A C 1
ATOM 1652 O O . SER A 1 202 ? 18.859 -13.656 6.199 1 96.06 202 SER A O 1
ATOM 1654 N N . SER A 1 203 ? 18.75 -12.578 8.195 1 94.69 203 SER A N 1
ATOM 1655 C CA . SER A 1 203 ? 19.266 -13.703 8.969 1 94.69 203 SER A CA 1
ATOM 1656 C C . SER A 1 203 ? 18.188 -14.766 9.188 1 94.69 203 SER A C 1
ATOM 1658 O O . SER A 1 203 ? 18.484 -15.953 9.273 1 94.69 203 SER A O 1
ATOM 1660 N N . ILE A 1 204 ? 16.938 -14.391 9.281 1 93 204 ILE A N 1
ATOM 1661 C CA . ILE A 1 204 ? 15.836 -15.32 9.539 1 93 204 ILE A CA 1
ATOM 1662 C C . ILE A 1 204 ? 15.375 -15.945 8.227 1 93 204 ILE A C 1
ATOM 1664 O O . ILE A 1 204 ? 15.148 -17.156 8.156 1 93 204 ILE A O 1
ATOM 1668 N N . GLU A 1 205 ? 15.234 -15.047 7.242 1 92.44 205 GLU A N 1
ATOM 1669 C CA . GLU A 1 205 ? 14.836 -15.531 5.922 1 92.44 205 GLU A CA 1
ATOM 1670 C C . GLU A 1 205 ? 16.047 -15.93 5.09 1 92.44 205 GLU A C 1
ATOM 1672 O O . GLU A 1 205 ? 16.703 -15.07 4.492 1 92.44 205 GLU A O 1
ATOM 1677 N N . THR A 1 206 ? 16.297 -17.094 4.883 1 88.38 206 THR A N 1
ATOM 1678 C CA . THR A 1 206 ? 17.516 -17.609 4.281 1 88.38 206 THR A CA 1
ATOM 1679 C C . THR A 1 206 ? 17.562 -17.312 2.787 1 88.38 206 THR A C 1
ATOM 1681 O O . THR A 1 206 ? 18.625 -17.25 2.188 1 88.38 206 THR A O 1
ATOM 1684 N N . ASP A 1 207 ? 16.406 -17.031 2.174 1 88.38 207 ASP A N 1
ATOM 1685 C CA . ASP A 1 207 ? 16.375 -16.781 0.735 1 88.38 207 ASP A CA 1
ATOM 1686 C C . ASP A 1 207 ? 16.469 -15.281 0.431 1 88.38 207 ASP A C 1
ATOM 1688 O O . ASP A 1 207 ? 16.422 -14.875 -0.731 1 88.38 207 ASP A O 1
ATOM 1692 N N . TRP A 1 208 ? 16.578 -14.477 1.456 1 93.56 208 TRP A N 1
ATOM 1693 C CA . TRP A 1 208 ? 16.672 -13.031 1.262 1 93.56 208 TRP A CA 1
ATOM 1694 C C . TRP A 1 208 ? 18.109 -12.547 1.354 1 93.56 208 TRP A C 1
ATOM 1696 O O . TRP A 1 208 ? 18.797 -12.805 2.352 1 93.56 208 TRP A O 1
ATOM 1706 N N . SER A 1 209 ? 18.594 -11.883 0.335 1 96.38 209 SER A N 1
ATOM 1707 C CA . SER A 1 209 ? 19.828 -11.109 0.492 1 96.38 209 SER A CA 1
ATOM 1708 C C . SER A 1 209 ? 19.609 -9.883 1.371 1 96.38 209 SER A C 1
ATOM 1710 O O . SER A 1 209 ? 18.453 -9.539 1.686 1 96.38 209 SER A O 1
ATOM 1712 N N . TYR A 1 210 ? 20.672 -9.281 1.845 1 97.06 210 TYR A N 1
ATOM 1713 C CA . TYR A 1 210 ? 20.531 -8.07 2.645 1 97.06 210 TYR A CA 1
ATOM 1714 C C . TYR A 1 210 ? 19.781 -6.988 1.872 1 97.06 210 TYR A C 1
ATOM 1716 O O . TYR A 1 210 ? 18.938 -6.285 2.436 1 97.06 210 TYR A O 1
ATOM 1724 N N . LEU A 1 211 ? 20.094 -6.898 0.603 1 97.19 211 LEU A N 1
ATOM 1725 C CA . LEU A 1 211 ? 19.391 -5.91 -0.213 1 97.19 211 LEU A CA 1
ATOM 1726 C C . LEU A 1 211 ? 17.906 -6.23 -0.294 1 97.19 211 LEU A C 1
ATOM 1728 O O . LEU A 1 211 ? 17.062 -5.324 -0.243 1 97.19 211 LEU A O 1
ATOM 1732 N N . ASP A 1 212 ? 17.594 -7.504 -0.421 1 96.81 212 ASP A N 1
ATOM 1733 C CA . ASP A 1 212 ? 16.188 -7.914 -0.448 1 96.81 212 ASP A CA 1
ATOM 1734 C C . ASP A 1 212 ? 15.477 -7.516 0.841 1 96.81 212 ASP A C 1
ATOM 1736 O O . ASP A 1 212 ? 14.352 -7.02 0.803 1 96.81 212 ASP A O 1
ATOM 1740 N N . ALA A 1 213 ? 16.203 -7.77 1.885 1 97.75 213 ALA A N 1
ATOM 1741 C CA . ALA A 1 213 ? 15.625 -7.441 3.184 1 97.75 213 ALA A CA 1
ATOM 1742 C C . ALA A 1 213 ? 15.461 -5.934 3.344 1 97.75 213 ALA A C 1
ATOM 1744 O O . ALA A 1 213 ? 14.445 -5.461 3.861 1 97.75 213 ALA A O 1
ATOM 1745 N N . PHE A 1 214 ? 16.453 -5.184 2.959 1 98.12 214 PHE A N 1
ATOM 1746 C CA . PHE A 1 214 ? 16.359 -3.729 3.016 1 98.12 214 PHE A CA 1
ATOM 1747 C C . PHE A 1 214 ? 15.242 -3.217 2.117 1 98.12 214 PHE A C 1
ATOM 1749 O O . PHE A 1 214 ? 14.508 -2.303 2.492 1 98.12 214 PHE A O 1
ATOM 1756 N N . TYR A 1 215 ? 15.195 -3.816 0.919 1 97.62 215 TYR A N 1
ATOM 1757 C CA . TYR A 1 215 ? 14.133 -3.506 -0.031 1 97.62 215 TYR A CA 1
ATOM 1758 C C . TYR A 1 215 ? 12.758 -3.762 0.58 1 97.62 215 TYR A C 1
ATOM 1760 O O . TYR A 1 215 ? 11.867 -2.918 0.489 1 97.62 215 TYR A O 1
ATOM 1768 N N . TYR A 1 216 ? 12.633 -4.836 1.295 1 97.56 216 TYR A N 1
ATOM 1769 C CA . TYR A 1 216 ? 11.398 -5.176 1.997 1 97.56 216 TYR A CA 1
ATOM 1770 C C . TYR A 1 216 ? 11.047 -4.113 3.033 1 97.56 216 TYR A C 1
ATOM 1772 O O . TYR A 1 216 ? 9.898 -3.664 3.111 1 97.56 216 TYR A O 1
ATOM 1780 N N . CYS A 1 217 ? 11.992 -3.768 3.822 1 97.94 217 CYS A N 1
ATOM 1781 C CA . CYS A 1 217 ? 11.766 -2.779 4.871 1 97.94 217 CYS A CA 1
ATOM 1782 C C . CYS A 1 217 ? 11.352 -1.438 4.273 1 97.94 217 CYS A C 1
ATOM 1784 O O . CYS A 1 217 ? 10.414 -0.802 4.758 1 97.94 217 CYS A O 1
ATOM 1786 N N . PHE A 1 218 ? 12.008 -1.054 3.236 1 97.69 218 PHE A N 1
ATOM 1787 C CA . PHE A 1 218 ? 11.727 0.234 2.613 1 97.69 218 PHE A CA 1
ATOM 1788 C C . PHE A 1 218 ? 10.312 0.262 2.037 1 97.69 218 PHE A C 1
ATOM 1790 O O . PHE A 1 218 ? 9.539 1.177 2.326 1 97.69 218 PHE A O 1
ATOM 1797 N N . VAL A 1 219 ? 9.945 -0.729 1.268 1 97.44 219 VAL A N 1
ATOM 1798 C CA . VAL A 1 219 ? 8.648 -0.794 0.602 1 97.44 219 VAL A CA 1
ATOM 1799 C C . VAL A 1 219 ? 7.539 -0.912 1.644 1 97.44 219 VAL A C 1
ATOM 1801 O O . VAL A 1 219 ? 6.453 -0.359 1.465 1 97.44 219 VAL A O 1
ATOM 1804 N N . SER A 1 220 ? 7.828 -1.546 2.732 1 97.5 220 SER A N 1
ATOM 1805 C CA . SER A 1 220 ? 6.84 -1.721 3.789 1 97.5 220 SER A CA 1
ATOM 1806 C C . SER A 1 220 ? 6.645 -0.433 4.582 1 97.5 220 SER A C 1
ATOM 1808 O O . SER A 1 220 ? 5.512 -0.022 4.844 1 97.5 220 SER A O 1
ATOM 1810 N N . LEU A 1 221 ? 7.727 0.251 4.902 1 97.56 221 LEU A N 1
ATOM 1811 C CA . LEU A 1 221 ? 7.648 1.404 5.793 1 97.56 221 LEU A CA 1
ATOM 1812 C C . LEU A 1 221 ? 7.25 2.66 5.023 1 97.56 221 LEU A C 1
ATOM 1814 O O . LEU A 1 221 ? 6.879 3.67 5.625 1 97.56 221 LEU A O 1
ATOM 1818 N N . THR A 1 222 ? 7.305 2.621 3.721 1 96.19 222 THR A N 1
ATOM 1819 C CA . THR A 1 222 ? 6.727 3.684 2.906 1 96.19 222 THR A CA 1
ATOM 1820 C C . THR A 1 222 ? 5.297 3.34 2.506 1 96.19 222 THR A C 1
ATOM 1822 O O . THR A 1 222 ? 4.699 4.02 1.668 1 96.19 222 THR A O 1
ATOM 1825 N N . THR A 1 223 ? 4.719 2.248 3.012 1 95.81 223 THR A N 1
ATOM 1826 C CA . THR A 1 223 ? 3.354 1.748 2.914 1 95.81 223 THR A CA 1
ATOM 1827 C C . THR A 1 223 ? 3.021 1.363 1.475 1 95.81 223 THR A C 1
ATOM 1829 O O . THR A 1 223 ? 1.85 1.309 1.096 1 95.81 223 THR A O 1
ATOM 1832 N N . ILE A 1 224 ? 4.008 1.193 0.606 1 96.75 224 ILE A N 1
ATOM 1833 C CA . ILE A 1 224 ? 3.807 0.689 -0.748 1 96.75 224 ILE A CA 1
ATOM 1834 C C . ILE A 1 224 ? 3.316 -0.756 -0.691 1 96.75 224 ILE A C 1
ATOM 1836 O O . ILE A 1 224 ? 2.268 -1.086 -1.25 1 96.75 224 ILE A O 1
ATOM 1840 N N . GLY A 1 225 ? 4.043 -1.639 0.019 1 95.5 225 GLY A N 1
ATOM 1841 C CA . GLY A 1 225 ? 3.619 -3.012 0.252 1 95.5 225 GLY A CA 1
ATOM 1842 C C . GLY A 1 225 ? 3.465 -3.812 -1.026 1 95.5 225 GLY A C 1
ATOM 1843 O O . GLY A 1 225 ? 2.375 -4.301 -1.332 1 95.5 225 GLY A O 1
ATOM 1844 N N . LEU A 1 226 ? 4.457 -4.207 -1.717 1 93.62 226 LEU A N 1
ATOM 1845 C CA . LEU A 1 226 ? 4.402 -4.918 -2.99 1 93.62 226 LEU A CA 1
ATOM 1846 C C . LEU A 1 226 ? 4.07 -6.391 -2.779 1 93.62 226 LEU A C 1
ATOM 1848 O O . LEU A 1 226 ? 3.549 -7.047 -3.682 1 93.62 226 LEU A O 1
ATOM 1852 N N . GLY A 1 227 ? 4.457 -6.973 -1.684 1 90.69 227 GLY A N 1
ATOM 1853 C CA . GLY A 1 227 ? 4.07 -8.336 -1.357 1 90.69 227 GLY A CA 1
ATOM 1854 C C . GLY A 1 227 ? 5.004 -9.383 -1.947 1 90.69 227 GLY A C 1
ATOM 1855 O O . GLY A 1 227 ? 4.801 -10.578 -1.756 1 90.69 227 GLY A O 1
ATOM 1856 N N . ASP A 1 228 ? 6 -8.977 -2.74 1 88.75 228 ASP A N 1
ATOM 1857 C CA . ASP A 1 228 ? 6.961 -9.93 -3.285 1 88.75 228 ASP A CA 1
ATOM 1858 C C . ASP A 1 228 ? 7.812 -10.547 -2.18 1 88.75 228 ASP A C 1
ATOM 1860 O O . ASP A 1 228 ? 8.25 -11.688 -2.289 1 88.75 228 ASP A O 1
ATOM 1864 N N . PHE A 1 229 ? 8.047 -9.758 -1.156 1 90.31 229 PHE A N 1
ATOM 1865 C CA . PHE A 1 229 ? 8.695 -10.258 0.053 1 90.31 229 PHE A CA 1
ATOM 1866 C C . PHE A 1 229 ? 7.773 -10.109 1.258 1 90.31 229 PHE A C 1
ATOM 1868 O O . PHE A 1 229 ? 7.281 -9.023 1.543 1 90.31 229 PHE A O 1
ATOM 1875 N N . GLU A 1 230 ? 7.383 -11.188 1.758 1 88.94 230 GLU A N 1
ATOM 1876 C CA . GLU A 1 230 ? 6.566 -11.211 2.967 1 88.94 230 GLU A CA 1
ATOM 1877 C C . GLU A 1 230 ? 7.168 -12.125 4.027 1 88.94 230 GLU A C 1
ATOM 1879 O O . GLU A 1 230 ? 7.52 -13.273 3.734 1 88.94 230 GLU A O 1
ATOM 1884 N N . PRO A 1 231 ? 7.32 -11.602 5.227 1 90.81 231 PRO A N 1
ATOM 1885 C CA . PRO A 1 231 ? 7.895 -12.43 6.285 1 90.81 231 PRO A CA 1
ATOM 1886 C C . PRO A 1 231 ? 7.051 -13.664 6.594 1 90.81 231 PRO A C 1
ATOM 1888 O O . PRO A 1 231 ? 5.816 -13.586 6.617 1 90.81 231 PRO A O 1
ATOM 1891 N N . GLY A 1 232 ? 7.715 -14.812 6.789 1 84.88 232 GLY A N 1
ATOM 1892 C CA . GLY A 1 232 ? 7.062 -16.047 7.219 1 84.88 232 GLY A CA 1
ATOM 1893 C C . GLY A 1 232 ? 6.391 -16.781 6.082 1 84.88 232 GLY A C 1
ATOM 1894 O O . GLY A 1 232 ? 5.434 -17.531 6.305 1 84.88 232 GLY A O 1
ATOM 1895 N N . ASP A 1 233 ? 6.758 -16.516 4.883 1 77.5 233 ASP A N 1
ATOM 1896 C CA . ASP A 1 233 ? 6.141 -17.156 3.729 1 77.5 233 ASP A CA 1
ATOM 1897 C C . ASP A 1 233 ? 6.766 -18.516 3.463 1 77.5 233 ASP A C 1
ATOM 1899 O O . ASP A 1 233 ? 6.191 -19.344 2.75 1 77.5 233 ASP A O 1
ATOM 1903 N N . ASP A 1 234 ? 7.879 -18.75 4.051 1 74.5 234 ASP A N 1
ATOM 1904 C CA . ASP A 1 234 ? 8.508 -20.047 3.896 1 74.5 234 ASP A CA 1
ATOM 1905 C C . ASP A 1 234 ? 7.766 -21.109 4.707 1 74.5 234 ASP A C 1
ATOM 1907 O O . ASP A 1 234 ? 7.527 -20.938 5.902 1 74.5 234 ASP A O 1
ATOM 1911 N N . PRO A 1 235 ? 7.402 -22.141 4.062 1 68.38 235 PRO A N 1
ATOM 1912 C CA . PRO A 1 235 ? 6.652 -23.203 4.742 1 68.38 235 PRO A CA 1
ATOM 1913 C C . PRO A 1 235 ? 7.438 -23.828 5.887 1 68.38 235 PRO A C 1
ATOM 1915 O O . PRO A 1 235 ? 6.844 -24.391 6.812 1 68.38 235 PRO A O 1
ATOM 1918 N N . ASN A 1 236 ? 8.711 -23.75 5.816 1 70.12 236 ASN A N 1
ATOM 1919 C CA . ASN A 1 236 ? 9.539 -24.422 6.812 1 70.12 236 ASN A CA 1
ATOM 1920 C C . ASN A 1 236 ? 9.906 -23.484 7.961 1 70.12 236 ASN A C 1
ATOM 1922 O O . ASN A 1 236 ? 10.703 -23.844 8.828 1 70.12 236 ASN A O 1
ATOM 1926 N N . GLN A 1 237 ? 9.242 -22.406 7.945 1 76.06 237 GLN A N 1
ATOM 1927 C CA . GLN A 1 237 ? 9.586 -21.438 8.984 1 76.06 237 GLN A CA 1
ATOM 1928 C C . GLN A 1 237 ? 9.008 -21.859 10.336 1 76.06 237 GLN A C 1
ATOM 1930 O O . GLN A 1 237 ? 7.82 -22.156 10.445 1 76.06 237 GLN A O 1
ATOM 1935 N N . SER A 1 238 ? 9.914 -21.922 11.305 1 76.25 238 SER A N 1
ATOM 1936 C CA . SER A 1 238 ? 9.484 -22.219 12.664 1 76.25 238 SER A CA 1
ATOM 1937 C C . SER A 1 238 ? 8.82 -21.016 13.312 1 76.25 238 SER A C 1
ATOM 1939 O O . SER A 1 238 ? 9.188 -19.875 13.039 1 76.25 238 SER A O 1
ATOM 1941 N N . PHE A 1 239 ? 7.832 -21.172 14.094 1 81.88 239 PHE A N 1
ATOM 1942 C CA . PHE A 1 239 ? 7.152 -20.141 14.867 1 81.88 239 PHE A CA 1
ATOM 1943 C C . PHE A 1 239 ? 6.609 -19.047 13.953 1 81.88 239 PHE A C 1
ATOM 1945 O O . PHE A 1 239 ? 6.816 -17.859 14.203 1 81.88 239 PHE A O 1
ATOM 1952 N N . ARG A 1 240 ? 5.957 -19.438 12.953 1 84.75 240 ARG A N 1
ATOM 1953 C CA . ARG A 1 240 ? 5.438 -18.547 11.922 1 84.75 240 ARG A CA 1
ATOM 1954 C C . ARG A 1 240 ? 4.488 -17.516 12.516 1 84.75 240 ARG A C 1
ATOM 1956 O O . ARG A 1 240 ? 4.551 -16.328 12.172 1 84.75 240 ARG A O 1
ATOM 1963 N N . GLY A 1 241 ? 3.686 -17.969 13.406 1 87.31 241 GLY A N 1
ATOM 1964 C CA . GLY A 1 241 ? 2.721 -17.062 14.016 1 87.31 241 GLY A CA 1
ATOM 1965 C C . GLY A 1 241 ? 3.367 -15.93 14.781 1 87.31 241 GLY A C 1
ATOM 1966 O O . GLY A 1 241 ? 3.02 -14.758 14.594 1 87.31 241 GLY A O 1
ATOM 1967 N N . LEU A 1 242 ? 4.328 -16.281 15.617 1 90 242 LEU A N 1
ATOM 1968 C CA . LEU A 1 242 ? 5.031 -15.273 16.422 1 90 242 LEU A CA 1
ATOM 1969 C C . LEU A 1 242 ? 5.844 -14.344 15.523 1 90 242 LEU A C 1
ATOM 1971 O O . LEU A 1 242 ? 5.934 -13.141 15.797 1 90 242 LEU A O 1
ATOM 1975 N N . TYR A 1 243 ? 6.434 -14.945 14.523 1 93 243 TYR A N 1
ATOM 1976 C CA . TYR A 1 243 ? 7.207 -14.172 13.562 1 93 243 TYR A CA 1
ATOM 1977 C C . TYR A 1 243 ? 6.332 -13.125 12.875 1 93 243 TYR A C 1
ATOM 1979 O O . TYR A 1 243 ? 6.73 -11.961 12.75 1 93 243 TYR A O 1
ATOM 1987 N N . LYS A 1 244 ? 5.109 -13.5 12.586 1 92.94 244 LYS A N 1
ATOM 1988 C CA . LYS A 1 244 ? 4.199 -12.578 11.906 1 92.94 244 LYS A CA 1
ATOM 1989 C C . LYS A 1 244 ? 3.682 -11.508 12.867 1 92.94 244 LYS A C 1
ATOM 1991 O O . LYS A 1 244 ? 3.479 -10.359 12.469 1 92.94 244 LYS A O 1
ATOM 1996 N N . ILE A 1 245 ? 3.484 -11.898 14.023 1 93.69 245 ILE A N 1
ATOM 1997 C CA . ILE A 1 245 ? 3.09 -10.922 15.031 1 93.69 245 ILE A CA 1
ATOM 1998 C C . ILE A 1 245 ? 4.223 -9.922 15.258 1 93.69 245 ILE A C 1
ATOM 2000 O O . ILE A 1 245 ? 3.994 -8.719 15.305 1 93.69 245 ILE A O 1
ATOM 2004 N N . GLY A 1 246 ? 5.461 -10.453 15.367 1 94.88 246 GLY A N 1
ATOM 2005 C CA . GLY A 1 246 ? 6.621 -9.586 15.508 1 94.88 246 GLY A CA 1
ATOM 2006 C C . GLY A 1 246 ? 6.797 -8.641 14.336 1 94.88 246 GLY A C 1
ATOM 2007 O O . GLY A 1 246 ? 7.133 -7.469 14.523 1 94.88 246 GLY A O 1
ATOM 2008 N N . ALA A 1 247 ? 6.57 -9.156 13.156 1 95.94 247 ALA A N 1
ATOM 2009 C CA . ALA A 1 247 ? 6.668 -8.328 11.961 1 95.94 247 ALA A CA 1
ATOM 2010 C C . ALA A 1 247 ? 5.617 -7.219 11.969 1 95.94 247 ALA A C 1
ATOM 2012 O O . ALA A 1 247 ? 5.875 -6.109 11.5 1 95.94 247 ALA A O 1
ATOM 2013 N N . THR A 1 248 ? 4.438 -7.484 12.523 1 95.94 248 THR A N 1
ATOM 2014 C CA . THR A 1 248 ? 3.375 -6.492 12.633 1 95.94 248 THR A CA 1
ATOM 2015 C C . THR A 1 248 ? 3.775 -5.371 13.586 1 95.94 248 THR A C 1
ATOM 2017 O O . THR A 1 248 ? 3.562 -4.191 13.289 1 95.94 248 THR A O 1
ATOM 2020 N N . VAL A 1 249 ? 4.363 -5.734 14.641 1 95.12 249 VAL A N 1
ATOM 2021 C CA . VAL A 1 249 ? 4.82 -4.754 15.625 1 95.12 249 VAL A CA 1
ATOM 2022 C C . VAL A 1 249 ? 5.922 -3.889 15.016 1 95.12 249 VAL A C 1
ATOM 2024 O O . VAL A 1 249 ? 5.922 -2.666 15.18 1 95.12 249 VAL A O 1
ATOM 2027 N N . TYR A 1 250 ? 6.848 -4.5 14.297 1 97.12 250 TYR A N 1
ATOM 2028 C CA . TYR A 1 250 ? 7.887 -3.76 13.586 1 97.12 250 TYR A CA 1
ATOM 2029 C C . TYR A 1 250 ? 7.277 -2.76 12.617 1 97.12 250 TYR A C 1
ATOM 2031 O O . TYR A 1 250 ? 7.734 -1.616 12.523 1 97.12 250 TYR A O 1
ATOM 2039 N N . LEU A 1 251 ? 6.246 -3.213 11.93 1 96.38 251 LEU A N 1
ATOM 2040 C CA . LEU A 1 251 ? 5.602 -2.365 10.93 1 96.38 251 LEU A CA 1
ATOM 2041 C C . LEU A 1 251 ? 4.965 -1.144 11.586 1 96.38 251 LEU A C 1
ATOM 2043 O O . LEU A 1 251 ? 5.176 -0.013 11.141 1 96.38 251 LEU A O 1
ATOM 2047 N N . MET A 1 252 ? 4.242 -1.368 12.648 1 95.06 252 MET A N 1
ATOM 2048 C CA . MET A 1 252 ? 3.566 -0.277 13.344 1 95.06 252 MET A CA 1
ATOM 2049 C C . MET A 1 252 ? 4.578 0.682 13.961 1 95.06 252 MET A C 1
ATOM 2051 O O . MET A 1 252 ? 4.453 1.899 13.82 1 95.06 252 MET A O 1
ATOM 2055 N N . GLY A 1 253 ? 5.559 0.126 14.594 1 94.88 253 GLY A N 1
ATOM 2056 C CA . GLY A 1 253 ? 6.605 0.951 15.18 1 94.88 253 GLY A CA 1
ATOM 2057 C C . GLY A 1 253 ? 7.418 1.703 14.141 1 94.88 253 GLY A C 1
ATOM 2058 O O . GLY A 1 253 ? 7.754 2.873 14.336 1 94.88 253 GLY A O 1
ATOM 2059 N N . GLY A 1 254 ? 7.766 1.019 13.094 1 96.75 254 GLY A N 1
ATOM 2060 C CA . GLY A 1 254 ? 8.5 1.655 12.016 1 96.75 254 GLY A CA 1
ATOM 2061 C C . GLY A 1 254 ? 7.75 2.811 11.383 1 96.75 254 GLY A C 1
ATOM 2062 O O . GLY A 1 254 ? 8.344 3.836 11.047 1 96.75 254 GLY A O 1
ATOM 2063 N N . LEU A 1 255 ? 6.457 2.664 11.219 1 95.69 255 LEU A N 1
ATOM 2064 C CA . LEU A 1 255 ? 5.641 3.723 10.633 1 95.69 255 LEU A CA 1
ATOM 2065 C C . LEU A 1 255 ? 5.629 4.957 11.531 1 95.69 255 LEU A C 1
ATOM 2067 O O . LEU A 1 255 ? 5.645 6.086 11.039 1 95.69 255 LEU A O 1
ATOM 2071 N N . CYS A 1 256 ? 5.594 4.703 12.781 1 93.25 256 CYS A N 1
ATOM 2072 C CA . CYS A 1 256 ? 5.676 5.82 13.719 1 93.25 256 CYS A CA 1
ATOM 2073 C C . CYS A 1 256 ? 6.977 6.59 13.547 1 93.25 256 CYS A C 1
ATOM 2075 O O . CYS A 1 256 ? 6.973 7.82 13.484 1 93.25 256 CYS A O 1
ATOM 2077 N N . CYS A 1 257 ? 7.992 5.852 13.422 1 93.88 257 CYS A N 1
ATOM 2078 C CA . CYS A 1 257 ? 9.305 6.477 13.266 1 93.88 257 CYS A CA 1
ATOM 2079 C C . CYS A 1 257 ? 9.398 7.207 11.93 1 93.88 257 CYS A C 1
ATOM 2081 O O . CYS A 1 257 ? 9.984 8.289 11.852 1 93.88 257 CYS A O 1
ATOM 2083 N N . MET A 1 258 ? 8.828 6.621 10.969 1 94.31 258 MET A N 1
ATOM 2084 C CA . MET A 1 258 ? 8.812 7.27 9.664 1 94.31 258 MET A CA 1
ATOM 2085 C C . MET A 1 258 ? 8.023 8.578 9.711 1 94.31 258 MET A C 1
ATOM 2087 O O . MET A 1 258 ? 8.453 9.586 9.141 1 94.31 258 MET A O 1
ATOM 2091 N N . MET A 1 259 ? 6.941 8.539 10.352 1 91.19 259 MET A N 1
ATOM 2092 C CA . MET A 1 259 ? 6.109 9.734 10.469 1 91.19 259 MET A CA 1
ATOM 2093 C C . MET A 1 259 ? 6.832 10.82 11.258 1 91.19 259 MET A C 1
ATOM 2095 O O . MET A 1 259 ? 6.715 12.008 10.938 1 91.19 259 MET A O 1
ATOM 2099 N N . LEU A 1 260 ? 7.539 10.414 12.242 1 89.38 260 LEU A N 1
ATOM 2100 C CA . LEU A 1 260 ? 8.328 11.375 13.008 1 89.38 260 LEU A CA 1
ATOM 2101 C C . LEU A 1 260 ? 9.391 12.023 12.125 1 89.38 260 LEU A C 1
ATOM 2103 O O . LEU A 1 260 ? 9.602 13.242 12.188 1 89.38 260 LEU A O 1
ATOM 2107 N N . PHE A 1 261 ? 10.023 11.219 11.391 1 91.88 261 PHE A N 1
ATOM 2108 C CA . PHE A 1 261 ? 11.039 11.727 10.484 1 91.88 261 PHE A CA 1
ATOM 2109 C C . PHE A 1 261 ? 10.445 12.734 9.508 1 91.88 261 PHE A C 1
ATOM 2111 O O . PHE A 1 261 ? 11.008 13.812 9.289 1 91.88 261 PHE A O 1
ATOM 2118 N N . LEU A 1 262 ? 9.32 12.438 8.977 1 86.56 262 LEU A N 1
ATOM 2119 C CA . LEU A 1 262 ? 8.672 13.328 8.023 1 86.56 262 LEU A CA 1
ATOM 2120 C C . LEU A 1 262 ? 8.242 14.625 8.703 1 86.56 262 LEU A C 1
ATOM 2122 O O . LEU A 1 262 ? 8.352 15.703 8.117 1 86.56 262 LEU A O 1
ATOM 2126 N N . ALA A 1 263 ? 7.797 14.477 9.867 1 82.12 263 ALA A N 1
ATOM 2127 C CA . ALA A 1 263 ? 7.395 15.656 10.625 1 82.12 263 ALA A CA 1
ATOM 2128 C C . ALA A 1 263 ? 8.586 16.562 10.906 1 82.12 263 ALA A C 1
ATOM 2130 O O . ALA A 1 263 ? 8.469 17.797 10.828 1 82.12 263 ALA A O 1
ATOM 2131 N N . THR A 1 264 ? 9.688 15.938 11.203 1 83.12 264 THR A N 1
ATOM 2132 C CA . THR A 1 264 ? 10.906 16.703 11.484 1 83.12 264 THR A CA 1
ATOM 2133 C C . THR A 1 264 ? 11.43 17.375 10.219 1 83.12 264 THR A C 1
ATOM 2135 O O . THR A 1 264 ? 11.922 18.5 10.266 1 83.12 264 THR A O 1
ATOM 2138 N N . LEU A 1 265 ? 11.297 16.672 9.148 1 82.12 265 LEU A N 1
ATOM 2139 C CA . LEU A 1 265 ? 11.727 17.219 7.867 1 82.12 265 LEU A CA 1
ATOM 2140 C C . LEU A 1 265 ? 10.867 18.406 7.457 1 82.12 265 LEU A C 1
ATOM 2142 O O . LEU A 1 265 ? 11.375 19.391 6.926 1 82.12 265 LEU A O 1
ATOM 2146 N N . TYR A 1 266 ? 9.609 18.312 7.754 1 75.38 266 TYR A N 1
ATOM 2147 C CA . TYR A 1 266 ? 8.656 19.344 7.352 1 75.38 266 TYR A CA 1
ATOM 2148 C C . TYR A 1 266 ? 8.836 20.609 8.18 1 75.38 266 TYR A C 1
ATOM 2150 O O . TYR A 1 266 ? 8.414 21.688 7.773 1 75.38 266 TYR A O 1
ATOM 2158 N N . ASP A 1 267 ? 9.406 20.469 9.297 1 73.56 267 ASP A N 1
ATOM 2159 C CA . ASP A 1 267 ? 9.648 21.625 10.156 1 73.56 267 ASP A CA 1
ATOM 2160 C C . ASP A 1 267 ? 10.742 22.516 9.586 1 73.56 267 ASP A C 1
ATOM 2162 O O . ASP A 1 267 ? 10.891 23.672 9.992 1 73.56 267 ASP A O 1
ATOM 2166 N N . ILE A 1 268 ? 11.484 21.969 8.656 1 73.31 268 ILE A N 1
ATOM 2167 C CA . ILE A 1 268 ? 12.539 22.766 8.031 1 73.31 268 ILE A CA 1
ATOM 2168 C C . ILE A 1 268 ? 11.969 23.547 6.844 1 73.31 268 ILE A C 1
ATOM 2170 O O . ILE A 1 268 ? 11.523 22.953 5.859 1 73.31 268 ILE A O 1
ATOM 2174 N N . PRO A 1 269 ? 11.945 24.766 6.992 1 61.5 269 PRO A N 1
ATOM 2175 C CA . PRO A 1 269 ? 11.336 25.594 5.949 1 61.5 269 PRO A CA 1
ATOM 2176 C C . PRO A 1 269 ? 11.953 25.359 4.574 1 61.5 269 PRO A C 1
ATOM 2178 O O . PRO A 1 269 ? 11.258 25.422 3.557 1 61.5 269 PRO A O 1
ATOM 2181 N N . GLN A 1 270 ? 13.273 25.141 4.535 1 57.56 270 GLN A N 1
ATOM 2182 C CA . GLN A 1 270 ? 13.945 24.984 3.252 1 57.56 270 GLN A CA 1
ATOM 2183 C C . GLN A 1 270 ? 13.5 23.703 2.551 1 57.56 270 GLN A C 1
ATOM 2185 O O . GLN A 1 270 ? 13.539 23.625 1.322 1 57.56 270 GLN A O 1
ATOM 2190 N N . PHE A 1 271 ? 13.055 22.781 3.238 1 56 271 PHE A N 1
ATOM 2191 C CA . PHE A 1 271 ? 12.719 21.484 2.66 1 56 271 PHE A CA 1
ATOM 2192 C C . PHE A 1 271 ? 11.211 21.344 2.488 1 56 271 PHE A C 1
ATOM 2194 O O . PHE A 1 271 ? 10.727 20.297 2.047 1 56 271 PHE A O 1
ATOM 2201 N N . ASN A 1 272 ? 10.516 22.328 2.836 1 55.12 272 ASN A N 1
ATOM 2202 C CA . ASN A 1 272 ? 9.07 22.219 2.686 1 55.12 272 ASN A CA 1
ATOM 2203 C C . ASN A 1 272 ? 8.641 22.391 1.229 1 55.12 272 ASN A C 1
ATOM 2205 O O . ASN A 1 272 ? 8.406 23.516 0.772 1 55.12 272 ASN A O 1
ATOM 2209 N N . LEU A 1 273 ? 8.742 21.375 0.495 1 54.88 273 LEU A N 1
ATOM 2210 C CA . LEU A 1 273 ? 8.336 21.344 -0.906 1 54.88 273 LEU A CA 1
ATOM 2211 C C . LEU A 1 273 ? 6.914 21.875 -1.073 1 54.88 273 LEU A C 1
ATOM 2213 O O . LEU A 1 273 ? 6.555 22.375 -2.139 1 54.88 273 LEU A O 1
ATOM 2217 N N . THR A 1 274 ? 6.199 21.703 0.04 1 53.69 274 THR A N 1
ATOM 2218 C CA . THR A 1 274 ? 4.828 22.203 -0.012 1 53.69 274 THR A CA 1
ATOM 2219 C C . THR A 1 274 ? 4.809 23.719 -0.113 1 53.69 274 THR A C 1
ATOM 2221 O O . THR A 1 274 ? 3.889 24.297 -0.697 1 53.69 274 THR A O 1
ATOM 2224 N N . SER A 1 275 ? 5.855 24.234 0.522 1 51.81 275 SER A N 1
ATOM 2225 C CA . SER A 1 275 ? 5.945 25.688 0.482 1 51.81 275 SER A CA 1
ATOM 2226 C C . SER A 1 275 ? 6.152 26.188 -0.943 1 51.81 275 SER A C 1
ATOM 2228 O O . SER A 1 275 ? 5.773 27.312 -1.273 1 51.81 275 SER A O 1
ATOM 2230 N N . PHE A 1 276 ? 6.766 25.281 -1.612 1 49.84 276 PHE A N 1
ATOM 2231 C CA . PHE A 1 276 ? 6.922 25.656 -3.012 1 49.84 276 PHE A CA 1
ATOM 2232 C C . PHE A 1 276 ? 5.566 25.766 -3.695 1 49.84 276 PHE A C 1
ATOM 2234 O O . PHE A 1 276 ? 5.379 26.609 -4.578 1 49.84 276 PHE A O 1
ATOM 2241 N N . PHE A 1 277 ? 4.645 24.953 -3.123 1 49.25 277 PHE A N 1
ATOM 2242 C CA . PHE A 1 277 ? 3.332 24.953 -3.756 1 49.25 277 PHE A CA 1
ATOM 2243 C C . PHE A 1 277 ? 2.346 25.812 -2.973 1 49.25 277 PHE A C 1
ATOM 2245 O O . PHE A 1 277 ? 1.467 26.438 -3.557 1 49.25 277 PHE A O 1
ATOM 2252 N N . VAL A 1 278 ? 2.402 25.688 -1.477 1 51.75 278 VAL A N 1
ATOM 2253 C CA . VAL A 1 278 ? 1.354 26.281 -0.653 1 51.75 278 VAL A CA 1
ATOM 2254 C C . VAL A 1 278 ? 1.87 27.578 -0.007 1 51.75 278 VAL A C 1
ATOM 2256 O O . VAL A 1 278 ? 1.132 28.25 0.706 1 51.75 278 VAL A O 1
ATOM 2259 N N . LYS A 1 279 ? 3.051 27.906 0.129 1 48.22 279 LYS A N 1
ATOM 2260 C CA . LYS A 1 279 ? 3.479 29.109 0.834 1 48.22 279 LYS A CA 1
ATOM 2261 C C . LYS A 1 279 ? 2.42 30.219 0.744 1 48.22 279 LYS A C 1
ATOM 2263 O O . LYS A 1 279 ? 2.211 30.969 1.7 1 48.22 279 LYS A O 1
ATOM 2268 N N . SER A 1 280 ? 1.78 30.188 -0.265 1 40.22 280 SER A N 1
ATOM 2269 C CA . SER A 1 280 ? 0.916 31.359 -0.31 1 40.22 280 SER A CA 1
ATOM 2270 C C . SER A 1 280 ? -0.281 31.203 0.623 1 40.22 280 SER A C 1
ATOM 2272 O O . SER A 1 280 ? -0.784 32.188 1.168 1 40.22 280 SER A O 1
ATOM 2274 N N . ASP A 1 281 ? -0.679 29.984 0.994 1 38.19 281 ASP A N 1
ATOM 2275 C CA . ASP A 1 281 ? -1.963 29.859 1.679 1 38.19 281 ASP A CA 1
ATOM 2276 C C . ASP A 1 281 ? -1.777 29.828 3.193 1 38.19 281 ASP A C 1
ATOM 2278 O O . ASP A 1 281 ? -2.719 30.094 3.945 1 38.19 281 ASP A O 1
ATOM 2282 N N . GLU A 1 282 ? -0.789 29.312 3.785 1 38.81 282 GLU A N 1
ATOM 2283 C CA . GLU A 1 282 ? -0.63 29.438 5.23 1 38.81 282 GLU A CA 1
ATOM 2284 C C . GLU A 1 282 ? -0.548 30.906 5.648 1 38.81 282 GLU A C 1
ATOM 2286 O O . GLU A 1 282 ? -1.065 31.297 6.703 1 38.81 282 GLU A O 1
ATOM 2291 N N . GLU A 1 283 ? 0.088 31.656 4.965 1 37.22 283 GLU A N 1
ATOM 2292 C CA . GLU A 1 283 ? -0.013 33.094 5.199 1 37.22 283 GLU A CA 1
ATOM 2293 C C . GLU A 1 283 ? -1.443 33.594 5 1 37.22 283 GLU A C 1
ATOM 2295 O O . GLU A 1 283 ? -1.846 34.594 5.586 1 37.22 283 GLU A O 1
ATOM 2300 N N . MET A 1 284 ? -2.24 32.844 4.293 1 38.25 284 MET A N 1
ATOM 2301 C CA . MET A 1 284 ? -3.611 33.281 4.023 1 38.25 284 MET A CA 1
ATOM 2302 C C . MET A 1 284 ? -4.539 32.875 5.168 1 38.25 284 MET A C 1
ATOM 2304 O O . MET A 1 284 ? -5.5 33.594 5.465 1 38.25 284 MET A O 1
ATOM 2308 N N . ARG A 1 285 ? -4.379 31.828 5.871 1 41.03 285 ARG A N 1
ATOM 2309 C CA . ARG A 1 285 ? -5.195 31.5 7.035 1 41.03 285 ARG A CA 1
ATOM 2310 C C . ARG A 1 285 ? -4.938 32.469 8.18 1 41.03 285 ARG A C 1
ATOM 2312 O O . ARG A 1 285 ? -5.863 32.844 8.906 1 41.03 285 ARG A O 1
ATOM 2319 N N . PHE A 1 286 ? -3.789 32.875 8.328 1 36.38 286 PHE A N 1
ATOM 2320 C CA . PHE A 1 286 ? -3.508 33.906 9.328 1 36.38 286 PHE A CA 1
ATOM 2321 C C . PHE A 1 286 ? -4.129 35.219 8.938 1 36.38 286 PHE A C 1
ATOM 2323 O O . PHE A 1 286 ? -4.609 35.969 9.789 1 36.38 286 PHE A O 1
ATOM 2330 N N . SER A 1 287 ? -4.129 35.5 7.656 1 35.31 287 SER A N 1
ATOM 2331 C CA . SER A 1 287 ? -4.676 36.812 7.266 1 35.31 287 SER A CA 1
ATOM 2332 C C . SER A 1 287 ? -6.199 36.781 7.293 1 35.31 287 SER A C 1
ATOM 2334 O O . SER A 1 287 ? -6.828 37.781 7.652 1 35.31 287 SER A O 1
ATOM 2336 N N . GLU A 1 288 ? -6.859 35.75 6.953 1 38.88 288 GLU A N 1
ATOM 2337 C CA . GLU A 1 288 ? -8.312 35.719 7.008 1 38.88 288 GLU A CA 1
ATOM 2338 C C . GLU A 1 288 ? -8.812 35.594 8.445 1 38.88 288 GLU A C 1
ATOM 2340 O O . GLU A 1 288 ? -9.836 36.188 8.805 1 38.88 288 GLU A O 1
ATOM 2345 N N . GLU A 1 289 ? -8.172 34.875 9.305 1 37.56 289 GLU A N 1
ATOM 2346 C CA . GLU A 1 289 ? -8.492 34.906 10.727 1 37.56 289 GLU A CA 1
ATOM 2347 C C . GLU A 1 289 ? -8.195 36.281 11.312 1 37.56 289 GLU A C 1
ATOM 2349 O O . GLU A 1 289 ? -8.938 36.781 12.164 1 37.56 289 GLU A O 1
ATOM 2354 N N . ASP A 1 290 ? -7.141 36.938 10.914 1 36.16 290 ASP A N 1
ATOM 2355 C CA . ASP A 1 290 ? -6.879 38.312 11.352 1 36.16 290 ASP A CA 1
ATOM 2356 C C . ASP A 1 290 ? -7.895 39.281 10.758 1 36.16 290 ASP A C 1
ATOM 2358 O O . ASP A 1 290 ? -8.133 40.344 11.312 1 36.16 290 ASP A O 1
ATOM 2362 N N . GLY A 1 291 ? -8.359 38.938 9.5 1 36.78 291 GLY A N 1
ATOM 2363 C CA . GLY A 1 291 ? -9.352 39.844 8.953 1 36.78 291 GLY A CA 1
ATOM 2364 C C . GLY A 1 291 ? -10.703 39.75 9.633 1 36.78 291 GLY A C 1
ATOM 2365 O O . GLY A 1 291 ? -11.555 40.625 9.469 1 36.78 291 GLY A O 1
ATOM 2366 N N . LYS A 1 292 ? -11.039 38.625 10.211 1 40.81 292 LYS A N 1
ATOM 2367 C CA . LYS A 1 292 ? -12.281 38.562 10.969 1 40.81 292 LYS A CA 1
ATOM 2368 C C . LYS A 1 292 ? -12.172 39.375 12.258 1 40.81 292 LYS A C 1
ATOM 2370 O O . LYS A 1 292 ? -13.125 40.062 12.648 1 40.81 292 LYS A O 1
ATOM 2375 N N . TYR A 1 293 ? -11.047 39.312 12.891 1 35.81 293 TYR A N 1
ATOM 2376 C CA . TYR A 1 293 ? -10.992 40.094 14.117 1 35.81 293 TYR A CA 1
ATOM 2377 C C . TYR A 1 293 ? -10.812 41.594 13.82 1 35.81 293 TYR A C 1
ATOM 2379 O O . TYR A 1 293 ? -10.984 42.438 14.703 1 35.81 293 TYR A O 1
ATOM 2387 N N . GLY A 1 294 ? -10.242 41.844 12.625 1 33.28 294 GLY A N 1
ATOM 2388 C CA . GLY A 1 294 ? -10.078 43.281 12.43 1 33.28 294 GLY A CA 1
ATOM 2389 C C . GLY A 1 294 ? -11.398 44 12.203 1 33.28 294 GLY A C 1
ATOM 2390 O O . GLY A 1 294 ? -11.453 45.25 12.258 1 33.28 294 GLY A O 1
ATOM 2391 N N . THR A 1 295 ? -12.344 43.219 11.586 1 34 295 THR A N 1
ATOM 2392 C CA . THR A 1 295 ? -13.539 44.031 11.312 1 34 295 THR A CA 1
ATOM 2393 C C . THR A 1 295 ? -14.352 44.25 12.586 1 34 295 THR A C 1
ATOM 2395 O O . THR A 1 295 ? -15.25 45.062 12.617 1 34 295 THR A O 1
ATOM 2398 N N . LEU A 1 296 ? -14.133 43.344 13.602 1 32.12 296 LEU A N 1
ATOM 2399 C CA . LEU A 1 296 ? -14.961 43.688 14.75 1 32.12 296 LEU A CA 1
ATOM 2400 C C . LEU A 1 296 ? -14.477 44.938 15.438 1 32.12 296 LEU A C 1
ATOM 2402 O O . LEU A 1 296 ? -15.266 45.688 16.031 1 32.12 296 LEU A O 1
ATOM 2406 N N . ASP A 1 297 ? -13.094 45.094 15.383 1 31.05 297 ASP A N 1
ATOM 2407 C CA . ASP A 1 297 ? -12.711 46.188 16.25 1 31.05 297 ASP A CA 1
ATOM 2408 C C . ASP A 1 297 ? -13.102 47.531 15.625 1 31.05 297 ASP A C 1
ATOM 2410 O O . ASP A 1 297 ? -13.109 48.562 16.297 1 31.05 297 ASP A O 1
ATOM 2414 N N . SER A 1 298 ? -13.07 47.5 14.305 1 31.62 298 SER A N 1
ATOM 2415 C CA . SER A 1 298 ? -13.148 48.906 13.875 1 31.62 298 SER A CA 1
ATOM 2416 C C . SER A 1 298 ? -14.547 49.469 14.086 1 31.62 298 SER A C 1
ATOM 2418 O O . SER A 1 298 ? -14.773 50.656 13.891 1 31.62 298 SER A O 1
ATOM 2420 N N . ASN A 1 299 ? -15.516 48.469 14.094 1 30.3 299 ASN A N 1
ATOM 2421 C CA . ASN A 1 299 ? -16.797 49.188 14.172 1 30.3 299 ASN A CA 1
ATOM 2422 C C . ASN A 1 299 ? -17.031 49.75 15.562 1 30.3 299 ASN A C 1
ATOM 2424 O O . ASN A 1 299 ? -18.172 50.062 15.938 1 30.3 299 ASN A O 1
ATOM 2428 N N . VAL A 1 300 ? -16.062 49.469 16.484 1 32.53 300 VAL A N 1
ATOM 2429 C CA . VAL A 1 300 ? -16.344 50.219 17.703 1 32.53 300 VAL A CA 1
ATOM 2430 C C . VAL A 1 300 ? -16.344 51.719 17.406 1 32.53 300 VAL A C 1
ATOM 2432 O O . VAL A 1 300 ? -15.273 52.312 17.219 1 32.53 300 VAL A O 1
ATOM 2435 N N . VAL A 1 301 ? -16.953 52.094 16.281 1 31.22 301 VAL A N 1
ATOM 2436 C CA . VAL A 1 301 ? -17.188 53.531 16.062 1 31.22 301 VAL A CA 1
ATOM 2437 C C . VAL A 1 301 ? -17.609 54.188 17.359 1 31.22 301 VAL A C 1
ATOM 2439 O O . VAL A 1 301 ? -18.359 53.594 18.156 1 31.22 301 VAL A O 1
ATOM 2442 N N . GLU A 1 302 ? -16.766 55.125 17.828 1 30.12 302 GLU A N 1
ATOM 2443 C CA . GLU A 1 302 ? -16.906 56.188 18.812 1 30.12 302 GLU A CA 1
ATOM 2444 C C . GLU A 1 302 ? -18.312 56.75 18.812 1 30.12 302 GLU A C 1
ATOM 2446 O O . GLU A 1 302 ? -18.734 57.406 17.859 1 30.12 302 GLU A O 1
ATOM 2451 N N . ASN A 1 303 ? -19.359 55.906 19.047 1 27.73 303 ASN A N 1
ATOM 2452 C CA . ASN A 1 303 ? -20.625 56.562 19.344 1 27.73 303 ASN A CA 1
ATOM 2453 C C . ASN A 1 303 ? -20.422 57.812 20.219 1 27.73 303 ASN A C 1
ATOM 2455 O O . ASN A 1 303 ? -19.859 57.719 21.312 1 27.73 303 ASN A O 1
ATOM 2459 N N . GLY A 1 304 ? -19.969 58.906 19.578 1 27.81 304 GLY A N 1
ATOM 2460 C CA . GLY A 1 304 ? -19.906 60.281 20.062 1 27.81 304 GLY A CA 1
ATOM 2461 C C . GLY A 1 304 ? -21.016 60.625 21.047 1 27.81 304 GLY A C 1
ATOM 2462 O O . GLY A 1 304 ? -22.203 60.531 20.719 1 27.81 304 GLY A O 1
ATOM 2463 N N . PHE A 1 305 ? -20.906 60.125 22.344 1 27.81 305 PHE A N 1
ATOM 2464 C CA . PHE A 1 305 ? -21.703 60.688 23.422 1 27.81 305 PHE A CA 1
ATOM 2465 C C . PHE A 1 305 ? -21.922 62.188 23.234 1 27.81 305 PHE A C 1
ATOM 2467 O O . PHE A 1 305 ? -20.953 62.938 23 1 27.81 305 PHE A O 1
ATOM 2474 N N . TYR A 1 306 ? -23.078 62.562 22.625 1 29.05 306 TYR A N 1
ATOM 2475 C CA . TYR A 1 306 ? -23.656 63.875 22.594 1 29.05 306 TYR A CA 1
ATOM 2476 C C . TYR A 1 306 ? -23.406 64.625 23.906 1 29.05 306 TYR A C 1
ATOM 2478 O O . TYR A 1 306 ? -23.766 64.125 24.984 1 29.05 306 TYR A O 1
ATOM 2486 N N . SER A 1 307 ? -22.156 65.062 24.125 1 26.53 307 SER A N 1
ATOM 2487 C CA . SER A 1 307 ? -21.984 66.062 25.188 1 26.53 307 SER A CA 1
ATOM 2488 C C . SER A 1 307 ? -23.172 67 25.25 1 26.53 307 SER A C 1
ATOM 2490 O O . SER A 1 307 ? -23.594 67.562 24.219 1 26.53 307 SER A O 1
ATOM 2492 N N . ALA A 1 308 ? -24.188 66.688 26.156 1 26.86 308 ALA A N 1
ATOM 2493 C CA . ALA A 1 308 ? -25.234 67.625 26.562 1 26.86 308 ALA A CA 1
ATOM 2494 C C . ALA A 1 308 ? -24.688 69 26.703 1 26.86 308 ALA A C 1
ATOM 2496 O O . ALA A 1 308 ? -23.781 69.25 27.5 1 26.86 308 ALA A O 1
ATOM 2497 N N . ASP A 1 309 ? -24.375 69.688 25.594 1 22.81 309 ASP A N 1
ATOM 2498 C CA . ASP A 1 309 ? -24.234 71.125 25.641 1 22.81 309 ASP A CA 1
ATOM 2499 C C . ASP A 1 309 ? -25.297 71.75 26.547 1 22.81 309 ASP A C 1
ATOM 2501 O O . ASP A 1 309 ? -26.5 71.625 26.25 1 22.81 309 ASP A O 1
ATOM 2505 N N . HIS A 1 310 ? -25.156 71.5 27.906 1 23.36 310 HIS A N 1
ATOM 2506 C CA . HIS A 1 310 ? -25.484 72.688 28.609 1 23.36 310 HIS A CA 1
ATOM 2507 C C . HIS A 1 310 ? -24.516 73.812 28.25 1 23.36 310 HIS A C 1
ATOM 2509 O O . HIS A 1 310 ? -23.328 73.562 28.062 1 23.36 310 HIS A O 1
ATOM 2515 N N . MET B 1 1 ? 8.383 30.672 40.75 1 34.12 1 MET B N 1
ATOM 2516 C CA . MET B 1 1 ? 7.098 30.016 40.969 1 34.12 1 MET B CA 1
ATOM 2517 C C . MET B 1 1 ? 6.41 29.688 39.656 1 34.12 1 MET B C 1
ATOM 2519 O O . MET B 1 1 ? 5.758 28.656 39.531 1 34.12 1 MET B O 1
ATOM 2523 N N . CYS B 1 2 ? 6.574 30.578 38.625 1 40.62 2 CYS B N 1
ATOM 2524 C CA . CYS B 1 2 ? 5.926 30.438 37.344 1 40.62 2 CYS B CA 1
ATOM 2525 C C . CYS B 1 2 ? 6.543 29.281 36.531 1 40.62 2 CYS B C 1
ATOM 2527 O O . CYS B 1 2 ? 5.867 28.656 35.719 1 40.62 2 CYS B O 1
ATOM 2529 N N . LEU B 1 3 ? 7.82 29.047 36.812 1 46 3 LEU B N 1
ATOM 2530 C CA . LEU B 1 3 ? 8.5 27.984 36.094 1 46 3 LEU B CA 1
ATOM 2531 C C . LEU B 1 3 ? 8.016 26.609 36.531 1 46 3 LEU B C 1
ATOM 2533 O O . LEU B 1 3 ? 7.871 25.703 35.719 1 46 3 LEU B O 1
ATOM 2537 N N . TRP B 1 4 ? 7.758 26.562 37.875 1 46.91 4 TRP B N 1
ATOM 2538 C CA . TRP B 1 4 ? 7.297 25.297 38.406 1 46.91 4 TRP B CA 1
ATOM 2539 C C . TRP B 1 4 ? 5.902 24.938 37.906 1 46.91 4 TRP B C 1
ATOM 2541 O O . TRP B 1 4 ? 5.621 23.781 37.594 1 46.91 4 TRP B O 1
ATOM 2551 N N . TRP B 1 5 ? 5.062 25.938 37.75 1 45.81 5 TRP B N 1
ATOM 2552 C CA . TRP B 1 5 ? 3.691 25.719 37.312 1 45.81 5 TRP B CA 1
ATOM 2553 C C . TRP B 1 5 ? 3.656 25.297 35.844 1 45.81 5 TRP B C 1
ATOM 2555 O O . TRP B 1 5 ? 2.889 24.406 35.469 1 45.81 5 TRP B O 1
ATOM 2565 N N . THR B 1 6 ? 4.543 25.875 35.062 1 49.34 6 THR B N 1
ATOM 2566 C CA . THR B 1 6 ? 4.586 25.516 33.656 1 49.34 6 THR B CA 1
ATOM 2567 C C . THR B 1 6 ? 5.113 24.094 33.469 1 49.34 6 THR B C 1
ATOM 2569 O O . THR B 1 6 ? 4.629 23.344 32.625 1 49.34 6 THR B O 1
ATOM 2572 N N . CYS B 1 7 ? 6.008 23.812 34.344 1 51.44 7 CYS B N 1
ATOM 2573 C CA . CYS B 1 7 ? 6.539 22.453 34.312 1 51.44 7 CYS B CA 1
ATOM 2574 C C . CYS B 1 7 ? 5.488 21.438 34.75 1 51.44 7 CYS B C 1
ATOM 2576 O O . CYS B 1 7 ? 5.367 20.359 34.156 1 51.44 7 CYS B O 1
ATOM 2578 N N . SER B 1 8 ? 4.711 21.828 35.812 1 54.34 8 SER B N 1
ATOM 2579 C CA . SER B 1 8 ? 3.689 20.922 36.312 1 54.34 8 SER B CA 1
ATOM 2580 C C . SER B 1 8 ? 2.562 20.734 35.312 1 54.34 8 SER B C 1
ATOM 2582 O O . SER B 1 8 ? 2.047 19.625 35.125 1 54.34 8 SER B O 1
ATOM 2584 N N . ARG B 1 9 ? 2.137 21.781 34.656 1 56.5 9 ARG B N 1
ATOM 2585 C CA . ARG B 1 9 ? 1.089 21.703 33.625 1 56.5 9 ARG B CA 1
ATOM 2586 C C . ARG B 1 9 ? 1.561 20.891 32.438 1 56.5 9 ARG B C 1
ATOM 2588 O O . ARG B 1 9 ? 0.792 20.125 31.844 1 56.5 9 ARG B O 1
ATOM 2595 N N . LEU B 1 10 ? 2.801 21.078 32.156 1 61.91 10 LEU B N 1
ATOM 2596 C CA . LEU B 1 10 ? 3.387 20.297 31.062 1 61.91 10 LEU B CA 1
ATOM 2597 C C . LEU B 1 10 ? 3.455 18.828 31.422 1 61.91 10 LEU B C 1
ATOM 2599 O O . LEU B 1 10 ? 3.184 17.969 30.578 1 61.91 10 LEU B O 1
ATOM 2603 N N . ASP B 1 11 ? 3.744 18.641 32.656 1 63.59 11 ASP B N 1
ATOM 2604 C CA . ASP B 1 11 ? 3.795 17.266 33.125 1 63.59 11 ASP B CA 1
ATOM 2605 C C . ASP B 1 11 ? 2.406 16.625 33.094 1 63.59 11 ASP B C 1
ATOM 2607 O O . ASP B 1 11 ? 2.256 15.453 32.75 1 63.59 11 ASP B O 1
ATOM 2611 N N . HIS B 1 12 ? 1.462 17.438 33.562 1 67 12 HIS B N 1
ATOM 2612 C CA . HIS B 1 12 ? 0.095 16.922 33.562 1 67 12 HIS B CA 1
ATOM 2613 C C . HIS B 1 12 ? -0.387 16.672 32.125 1 67 12 HIS B C 1
ATOM 2615 O O . HIS B 1 12 ? -1.049 15.664 31.875 1 67 12 HIS B O 1
ATOM 2621 N N . LYS B 1 13 ? -0.031 17.5 31.297 1 66.62 13 LYS B N 1
ATOM 2622 C CA . LYS B 1 13 ? -0.402 17.344 29.891 1 66.62 13 LYS B CA 1
ATOM 2623 C C . LYS B 1 13 ? 0.248 16.094 29.281 1 66.62 13 LYS B C 1
ATOM 2625 O O . LYS B 1 13 ? -0.401 15.336 28.562 1 66.62 13 LYS B O 1
ATOM 2630 N N . TYR B 1 14 ? 1.356 15.914 29.672 1 72.88 14 TYR B N 1
ATOM 2631 C CA . TYR B 1 14 ? 2.059 14.742 29.156 1 72.88 14 TYR B C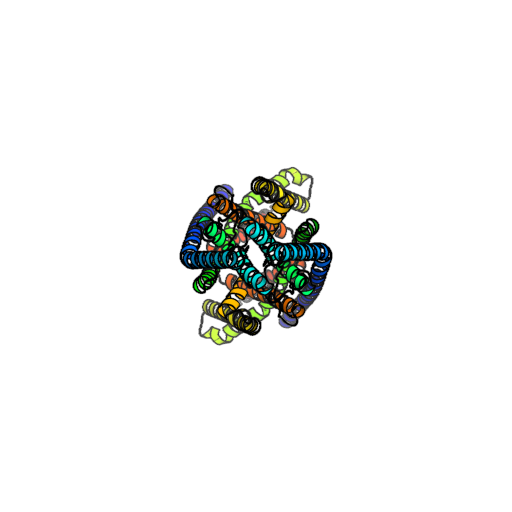A 1
ATOM 2632 C C . TYR B 1 14 ? 1.51 13.461 29.781 1 72.88 14 TYR B C 1
ATOM 2634 O O . TYR B 1 14 ? 1.464 12.414 29.125 1 72.88 14 TYR B O 1
ATOM 2642 N N . SER B 1 15 ? 1.034 13.648 30.938 1 77.81 15 SER B N 1
ATOM 2643 C CA . SER B 1 15 ? 0.435 12.492 31.578 1 77.81 15 SER B CA 1
ATOM 2644 C C . SER B 1 15 ? -0.888 12.109 30.922 1 77.81 15 SER B C 1
ATOM 2646 O O . SER B 1 15 ? -1.184 10.922 30.75 1 77.81 15 SER B O 1
ATOM 2648 N N . LEU B 1 16 ? -1.636 13.109 30.531 1 78.44 16 LEU B N 1
ATOM 2649 C CA . LEU B 1 16 ? -2.9 12.852 29.844 1 78.44 16 LEU B CA 1
ATOM 2650 C C . LEU B 1 16 ? -2.66 12.266 28.469 1 78.44 16 LEU B C 1
ATOM 2652 O O . LEU B 1 16 ? -3.377 11.359 28.031 1 78.44 16 LEU B O 1
ATOM 2656 N N . LEU B 1 17 ? -1.68 12.773 27.859 1 79.44 17 LEU B N 1
ATOM 2657 C CA . LEU B 1 17 ? -1.323 12.266 26.531 1 79.44 17 LEU B CA 1
ATOM 2658 C C . LEU B 1 17 ? -0.831 10.82 26.625 1 79.44 17 LEU B C 1
ATOM 2660 O O . LEU B 1 17 ? -1.183 9.992 25.781 1 79.44 17 LEU B O 1
ATOM 2664 N N . ASN B 1 18 ? -0.096 10.594 27.672 1 84.44 18 ASN B N 1
ATOM 2665 C CA . ASN B 1 18 ? 0.396 9.234 27.875 1 84.44 18 ASN B CA 1
ATOM 2666 C C . ASN B 1 18 ? -0.745 8.258 28.141 1 84.44 18 ASN B C 1
ATOM 2668 O O . ASN B 1 18 ? -0.734 7.133 27.641 1 84.44 18 ASN B O 1
ATOM 2672 N N . ARG B 1 19 ? -1.674 8.703 28.891 1 85.69 19 ARG 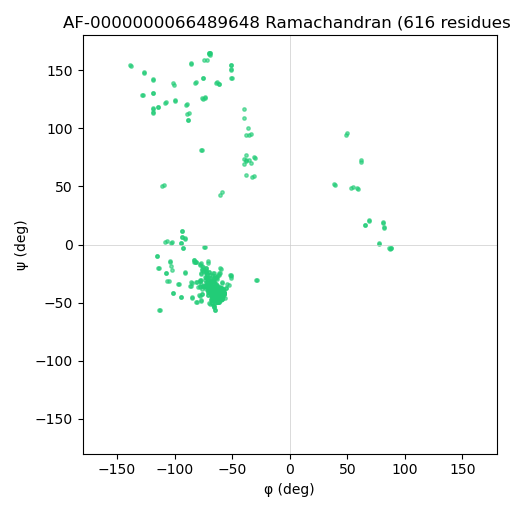B N 1
ATOM 2673 C CA . ARG B 1 19 ? -2.834 7.855 29.156 1 85.69 19 ARG B CA 1
ATOM 2674 C C . ARG B 1 19 ? -3.641 7.613 27.891 1 85.69 19 ARG B C 1
ATOM 2676 O O . ARG B 1 19 ? -4.082 6.492 27.625 1 85.69 19 ARG B O 1
ATOM 2683 N N . ALA B 1 20 ? -3.777 8.656 27.094 1 84.94 20 ALA B N 1
ATOM 2684 C CA . ALA B 1 20 ? -4.512 8.547 25.828 1 84.94 20 ALA B CA 1
ATOM 2685 C C . ALA B 1 20 ? -3.812 7.586 24.875 1 84.94 20 ALA B C 1
ATOM 2687 O O . ALA B 1 20 ? -4.465 6.789 24.203 1 84.94 20 ALA B O 1
ATOM 2688 N N . ILE B 1 21 ? -2.539 7.707 24.875 1 88.88 21 ILE B N 1
ATOM 2689 C CA . ILE B 1 21 ? -1.761 6.84 24 1 88.88 21 ILE B CA 1
ATOM 2690 C C . ILE B 1 21 ? -1.867 5.395 24.469 1 88.88 21 ILE B C 1
ATOM 2692 O O . ILE B 1 21 ? -2.025 4.48 23.656 1 88.88 21 ILE B O 1
ATOM 2696 N N . PHE B 1 22 ? -1.829 5.219 25.75 1 90.69 22 PHE B N 1
ATOM 2697 C CA . PHE B 1 22 ? -1.952 3.871 26.297 1 90.69 22 PHE B CA 1
ATOM 2698 C C . PHE B 1 22 ? -3.32 3.281 25.969 1 90.69 22 PHE B C 1
ATOM 2700 O O . PHE B 1 22 ? -3.422 2.125 25.562 1 90.69 22 PHE B O 1
ATOM 2707 N N . ILE B 1 23 ? -4.355 4.008 26.094 1 90.5 23 ILE B N 1
ATOM 2708 C CA . ILE B 1 23 ? -5.707 3.564 25.766 1 90.5 23 ILE B CA 1
ATOM 2709 C C . ILE B 1 23 ? -5.816 3.295 24.281 1 90.5 23 ILE B C 1
ATOM 2711 O O . ILE B 1 23 ? -6.434 2.312 23.859 1 90.5 23 ILE B O 1
ATOM 2715 N N . GLY B 1 24 ? -5.219 4.199 23.516 1 90.56 24 GLY B N 1
ATOM 2716 C CA . GLY B 1 24 ? -5.215 4.012 22.062 1 90.56 24 GLY B CA 1
ATOM 2717 C C . GLY B 1 24 ? -4.527 2.732 21.641 1 90.56 24 GLY B C 1
ATOM 2718 O O . GLY B 1 24 ? -5.016 2.027 20.75 1 90.56 24 GLY B O 1
ATOM 2719 N N . ILE B 1 25 ? -3.426 2.457 22.281 1 92.69 25 ILE B N 1
ATOM 2720 C CA . ILE B 1 25 ? -2.68 1.246 21.969 1 92.69 25 ILE B CA 1
ATOM 2721 C C . ILE B 1 25 ? -3.496 0.017 22.359 1 92.69 25 ILE B C 1
ATOM 2723 O O . ILE B 1 25 ? -3.559 -0.96 21.609 1 92.69 25 ILE B O 1
ATOM 2727 N N . PHE B 1 26 ? -4.109 0.101 23.453 1 93.38 26 PHE B N 1
ATOM 2728 C CA . PHE B 1 26 ? -4.945 -1 23.906 1 93.38 26 PHE B CA 1
ATOM 2729 C C . PHE B 1 26 ? -6.125 -1.216 22.969 1 93.38 26 PHE B C 1
ATOM 2731 O O . PHE B 1 26 ? -6.41 -2.348 22.578 1 93.38 26 PHE B O 1
ATOM 2738 N N . LEU B 1 27 ? -6.809 -0.189 22.547 1 93.12 27 LEU B N 1
ATOM 2739 C CA . LEU B 1 27 ? -7.938 -0.271 21.625 1 93.12 27 LEU B CA 1
ATOM 2740 C C . LEU B 1 27 ? -7.492 -0.802 20.266 1 93.12 27 LEU B C 1
ATOM 2742 O O . LEU B 1 27 ? -8.195 -1.601 19.656 1 93.12 27 LEU B O 1
ATOM 2746 N N . GLN B 1 28 ? -6.359 -0.353 19.906 1 94.69 28 GLN B N 1
ATOM 2747 C CA . GLN B 1 28 ? -5.832 -0.809 18.625 1 94.69 28 GLN B CA 1
ATOM 2748 C C . GLN B 1 28 ? -5.512 -2.301 18.672 1 94.69 28 GLN B C 1
ATOM 2750 O O . GLN B 1 28 ? -5.762 -3.02 17.688 1 94.69 28 GLN B O 1
ATOM 2755 N N . THR B 1 29 ? -4.93 -2.74 19.75 1 94.94 29 THR B N 1
ATOM 2756 C CA . THR B 1 29 ? -4.605 -4.156 19.891 1 94.94 29 THR B CA 1
ATOM 2757 C C . THR B 1 29 ? -5.875 -5.004 19.891 1 94.94 29 THR B C 1
ATOM 2759 O O . THR B 1 29 ? -5.938 -6.035 19.219 1 94.94 29 THR B O 1
ATOM 2762 N N . PHE B 1 30 ? -6.848 -4.562 20.516 1 96.31 30 PHE B N 1
ATOM 2763 C CA . PHE B 1 30 ? -8.125 -5.266 20.516 1 96.31 30 PHE B CA 1
ATOM 2764 C C . PHE B 1 30 ? -8.75 -5.254 19.141 1 96.31 30 PHE B C 1
ATOM 2766 O O . PHE B 1 30 ? -9.312 -6.258 18.688 1 96.31 30 PHE B O 1
ATOM 2773 N N . PHE B 1 31 ? -8.688 -4.125 18.547 1 96.94 31 PHE B N 1
ATOM 2774 C CA . PHE B 1 31 ? -9.219 -3.994 17.188 1 96.94 31 PHE B CA 1
ATOM 2775 C C . PHE B 1 31 ? -8.5 -4.938 16.234 1 96.94 31 PHE B C 1
ATOM 2777 O O . PHE B 1 31 ? -9.133 -5.547 15.367 1 96.94 31 PHE B O 1
ATOM 2784 N N . LEU B 1 32 ? -7.246 -5.09 16.438 1 96.94 32 LEU B N 1
ATOM 2785 C CA . LEU B 1 32 ? -6.449 -5.992 15.617 1 96.94 32 LEU B CA 1
ATOM 2786 C C . LEU B 1 32 ? -6.836 -7.445 15.867 1 96.94 32 LEU B C 1
ATOM 2788 O O . LEU B 1 32 ? -7 -8.219 14.922 1 96.94 32 LEU B O 1
ATOM 2792 N N . ILE B 1 33 ? -6.945 -7.816 17.078 1 97.19 33 ILE B N 1
ATOM 2793 C CA . ILE B 1 33 ? -7.312 -9.18 17.438 1 97.19 33 ILE B CA 1
ATOM 2794 C C . ILE B 1 33 ? -8.711 -9.492 16.906 1 97.19 33 ILE B C 1
ATOM 2796 O O . ILE B 1 33 ? -8.938 -10.57 16.344 1 97.19 33 ILE B O 1
ATOM 2800 N N . PHE B 1 34 ? -9.57 -8.5 17.047 1 97.56 34 PHE B N 1
ATOM 2801 C CA . PHE B 1 34 ? -10.93 -8.672 16.531 1 97.56 34 PHE B CA 1
ATOM 2802 C C . PHE B 1 34 ? -10.922 -8.859 15.023 1 97.56 34 PHE B C 1
ATOM 2804 O O . PHE B 1 34 ? -11.578 -9.758 14.5 1 97.56 34 PHE B O 1
ATOM 2811 N N . GLY B 1 35 ? -10.242 -8.016 14.344 1 97.69 35 GLY B N 1
ATOM 2812 C CA . GLY B 1 35 ? -10.148 -8.141 12.898 1 97.69 35 GLY B CA 1
ATOM 2813 C C . GLY B 1 35 ? -9.547 -9.461 12.461 1 97.69 35 GLY B C 1
ATOM 2814 O O . GLY B 1 35 ? -10.031 -10.078 11.508 1 97.69 35 GLY B O 1
ATOM 2815 N N . ALA B 1 36 ? -8.531 -9.906 13.18 1 97.06 36 ALA B N 1
ATOM 2816 C CA . ALA B 1 36 ? -7.848 -11.156 12.844 1 97.06 36 ALA B CA 1
ATOM 2817 C C . ALA B 1 36 ? -8.781 -12.352 13.023 1 97.06 36 ALA B C 1
ATOM 2819 O O . ALA B 1 36 ? -8.891 -13.203 12.133 1 97.06 36 ALA B O 1
ATOM 2820 N N . ARG B 1 37 ? -9.461 -12.398 14.125 1 97 37 ARG B N 1
ATOM 2821 C CA . ARG B 1 37 ? -10.336 -13.523 14.422 1 97 37 ARG B CA 1
ATOM 2822 C C . ARG B 1 37 ? -11.539 -13.539 13.484 1 97 37 ARG B C 1
ATOM 2824 O O . ARG B 1 37 ? -11.961 -14.602 13.023 1 97 37 ARG B O 1
ATOM 2831 N N . PHE B 1 38 ? -12.055 -12.406 13.219 1 97.38 38 PHE B N 1
ATOM 2832 C CA . PHE B 1 38 ? -13.25 -12.32 12.391 1 97.38 38 PHE B CA 1
ATOM 2833 C C . PHE B 1 38 ? -12.945 -12.734 10.953 1 97.38 38 PHE B C 1
ATOM 2835 O O . PHE B 1 38 ? -13.703 -13.5 10.352 1 97.38 38 PHE B O 1
ATOM 2842 N N . ILE B 1 39 ? -11.867 -12.258 10.383 1 96.81 39 ILE B N 1
ATOM 2843 C CA . ILE B 1 39 ? -11.531 -12.602 9.008 1 96.81 39 ILE B CA 1
ATOM 2844 C C . ILE B 1 39 ? -11.172 -14.086 8.922 1 96.81 39 ILE B C 1
ATOM 2846 O O . ILE B 1 39 ? -11.461 -14.742 7.918 1 96.81 39 ILE B O 1
ATOM 2850 N N . GLN B 1 40 ? -10.5 -14.562 9.945 1 95.75 40 GLN B N 1
ATOM 2851 C CA . GLN B 1 40 ? -10.195 -15.984 10.008 1 95.75 40 GLN B CA 1
ATOM 2852 C C . GLN B 1 40 ? -11.469 -16.828 9.93 1 95.75 40 GLN B C 1
ATOM 2854 O O . GLN B 1 40 ? -11.539 -17.781 9.148 1 95.75 40 GLN B O 1
ATOM 2859 N N . LEU B 1 41 ? -12.445 -16.453 10.664 1 95.5 41 LEU B N 1
ATOM 2860 C CA . LEU B 1 41 ? -13.703 -17.188 10.727 1 95.5 41 LEU B CA 1
ATOM 2861 C C . LEU B 1 41 ? -14.422 -17.156 9.391 1 95.5 41 LEU B C 1
ATOM 2863 O O . LEU B 1 41 ? -15.008 -18.156 8.961 1 95.5 41 LEU B O 1
ATOM 2867 N N . ILE B 1 42 ? -14.352 -16.094 8.68 1 96.06 42 ILE B N 1
ATOM 2868 C CA . ILE B 1 42 ? -15.086 -15.906 7.434 1 96.06 42 ILE B CA 1
ATOM 2869 C C . ILE B 1 42 ? -14.391 -16.656 6.301 1 96.06 42 ILE B C 1
ATOM 2871 O O . ILE B 1 42 ? -15.047 -17.234 5.43 1 96.06 42 ILE B O 1
ATOM 2875 N N . GLU B 1 43 ? -13.07 -16.688 6.32 1 95.5 43 GLU B N 1
ATOM 2876 C CA . GLU B 1 43 ? -12.344 -17.125 5.129 1 95.5 43 GLU B CA 1
ATOM 2877 C C . GLU B 1 43 ? -11.805 -18.531 5.293 1 95.5 43 GLU B C 1
ATOM 2879 O O . GLU B 1 43 ? -11.438 -19.188 4.309 1 95.5 43 GLU B O 1
ATOM 2884 N N . ILE B 1 44 ? -11.766 -19.109 6.473 1 92.94 44 ILE B N 1
ATOM 2885 C CA . ILE B 1 44 ? -11.078 -20.359 6.73 1 92.94 44 ILE B CA 1
ATOM 2886 C C . ILE B 1 44 ? -11.758 -21.5 5.961 1 92.94 44 ILE B C 1
ATOM 2888 O O . ILE B 1 44 ? -11.086 -22.359 5.383 1 92.94 44 ILE B O 1
ATOM 2892 N N . ASP B 1 45 ? -13.039 -21.547 5.938 1 92.94 45 ASP B N 1
ATOM 2893 C CA . ASP B 1 45 ? -13.758 -22.609 5.254 1 92.94 45 ASP B CA 1
ATOM 2894 C C . ASP B 1 45 ? -13.508 -22.562 3.748 1 92.94 45 ASP B C 1
ATOM 2896 O O . ASP B 1 45 ? -13.297 -23.609 3.117 1 92.94 45 ASP B O 1
ATOM 2900 N N . ASN B 1 46 ? -13.57 -21.391 3.18 1 91.5 46 ASN B N 1
ATOM 2901 C CA . ASN B 1 46 ? -13.297 -21.25 1.754 1 91.5 46 ASN B CA 1
ATOM 2902 C C . ASN B 1 46 ? -11.859 -21.656 1.417 1 91.5 46 ASN B C 1
ATOM 2904 O O . ASN B 1 46 ? -11.617 -22.25 0.368 1 91.5 46 ASN B O 1
ATOM 2908 N N . ASP B 1 47 ? -10.969 -21.281 2.279 1 90.81 47 ASP B N 1
ATOM 2909 C CA . ASP B 1 47 ? -9.57 -21.656 2.09 1 90.81 47 ASP B CA 1
ATOM 2910 C C . ASP B 1 47 ? -9.391 -23.172 2.096 1 90.81 47 ASP B C 1
ATOM 2912 O O . ASP B 1 47 ? -8.727 -23.719 1.219 1 90.81 47 ASP B O 1
ATOM 2916 N N . LEU B 1 48 ? -9.977 -23.844 3.029 1 89.56 48 LEU B N 1
ATOM 2917 C CA . LEU B 1 48 ? -9.867 -25.281 3.143 1 89.56 48 LEU B CA 1
ATOM 2918 C C . LEU B 1 48 ? -10.516 -25.984 1.946 1 89.56 48 LEU B C 1
ATOM 2920 O O . LEU B 1 48 ? -9.992 -26.969 1.437 1 89.56 48 LEU B O 1
ATOM 2924 N N . ARG B 1 49 ? -11.578 -25.438 1.5 1 89.44 49 ARG B N 1
ATOM 2925 C CA . ARG B 1 49 ? -12.242 -26 0.33 1 89.44 49 ARG B CA 1
ATOM 2926 C C . ARG B 1 49 ? -11.383 -25.844 -0.92 1 89.44 49 ARG B C 1
ATOM 2928 O O . ARG B 1 49 ? -11.289 -26.766 -1.738 1 89.44 49 ARG B O 1
ATOM 2935 N N . ALA B 1 50 ? -10.828 -24.688 -1.06 1 87.19 50 ALA B N 1
ATOM 2936 C CA . ALA B 1 50 ? -9.953 -24.422 -2.207 1 87.19 50 ALA B CA 1
ATOM 2937 C C . ALA B 1 50 ? -8.75 -25.375 -2.199 1 87.19 50 ALA B C 1
ATOM 2939 O O . ALA B 1 50 ? -8.336 -25.859 -3.25 1 87.19 50 ALA B O 1
ATOM 2940 N N . ARG B 1 51 ? -8.188 -25.625 -1.071 1 87.19 51 ARG B N 1
ATOM 2941 C CA . ARG B 1 51 ? -7.043 -26.516 -0.933 1 87.19 51 ARG B CA 1
ATOM 2942 C C . ARG B 1 51 ? -7.422 -27.953 -1.276 1 87.19 51 ARG B C 1
ATOM 2944 O O . ARG B 1 51 ? -6.672 -28.656 -1.96 1 87.19 51 ARG B O 1
ATOM 2951 N N . SER B 1 52 ? -8.539 -28.359 -0.771 1 88.06 52 SER B N 1
ATOM 2952 C CA . SER B 1 52 ? -9 -29.719 -1.058 1 88.06 52 SER B CA 1
ATOM 2953 C C . SER B 1 52 ? -9.281 -29.906 -2.545 1 88.06 52 SER B C 1
ATOM 2955 O O . SER B 1 52 ? -8.953 -30.938 -3.119 1 88.06 52 SER B O 1
ATOM 2957 N N . LYS B 1 53 ? -9.938 -28.891 -3.102 1 87.56 53 LYS B N 1
ATOM 2958 C CA . LYS B 1 53 ? -10.203 -28.953 -4.535 1 87.56 53 LYS B CA 1
ATOM 2959 C C . LYS B 1 53 ? -8.906 -29.047 -5.332 1 87.56 53 LYS B C 1
ATOM 2961 O O . LYS B 1 53 ? -8.812 -29.828 -6.285 1 87.56 53 LYS B O 1
ATOM 2966 N N . PHE B 1 54 ? -7.918 -28.234 -4.945 1 86.75 54 PHE B N 1
ATOM 2967 C CA . PHE B 1 54 ? -6.621 -28.25 -5.609 1 86.75 54 PHE B CA 1
ATOM 2968 C C . PHE B 1 54 ? -5.977 -29.625 -5.508 1 86.75 54 PHE B C 1
ATOM 2970 O O . PHE B 1 54 ? -5.492 -30.172 -6.508 1 86.75 54 PHE B O 1
ATOM 2977 N N . HIS B 1 55 ? -6 -30.234 -4.316 1 85.19 55 HIS B N 1
ATOM 2978 C CA . HIS B 1 55 ? -5.406 -31.547 -4.105 1 85.19 55 HIS B CA 1
ATOM 2979 C C . HIS B 1 55 ? -6.109 -32.594 -4.945 1 85.19 55 HIS B C 1
ATOM 2981 O O . HIS B 1 55 ? -5.457 -33.469 -5.523 1 85.19 55 HIS B O 1
ATOM 2987 N N . HIS B 1 56 ? -7.371 -32.531 -4.992 1 88.31 56 HIS B N 1
ATOM 2988 C CA . HIS B 1 56 ? -8.156 -33.5 -5.754 1 88.31 56 HIS B CA 1
ATOM 2989 C C . HIS B 1 56 ? -7.84 -33.406 -7.242 1 88.31 56 HIS B C 1
ATOM 2991 O O . HIS B 1 56 ? -7.617 -34.438 -7.898 1 88.31 56 HIS B O 1
ATOM 2997 N N . GLU B 1 57 ? -7.809 -32.219 -7.773 1 87.44 57 GLU B N 1
ATOM 2998 C CA . GLU B 1 57 ? -7.52 -32.031 -9.188 1 87.44 57 GLU B CA 1
ATOM 2999 C C . GLU B 1 57 ? -6.094 -32.469 -9.531 1 87.44 57 GLU B C 1
ATOM 3001 O O . GLU B 1 57 ? -5.848 -33 -10.609 1 87.44 57 GLU B O 1
ATOM 3006 N N . LEU B 1 58 ? -5.199 -32.188 -8.656 1 86.5 58 LEU B N 1
ATOM 3007 C CA . LEU B 1 58 ? -3.809 -32.562 -8.859 1 86.5 58 LEU B CA 1
ATOM 3008 C C . LEU B 1 58 ? -3.672 -34.094 -8.875 1 86.5 58 LEU B C 1
ATOM 3010 O O . LEU B 1 58 ? -2.963 -34.656 -9.719 1 86.5 58 LEU B O 1
ATOM 3014 N N . GLU B 1 59 ? -4.32 -34.75 -7.953 1 86.88 59 GLU B N 1
ATOM 3015 C CA . GLU B 1 59 ? -4.297 -36.188 -7.891 1 86.88 59 GLU B CA 1
ATOM 3016 C C . GLU B 1 59 ? -4.891 -36.812 -9.148 1 86.88 59 GLU B C 1
ATOM 3018 O O . GLU B 1 59 ? -4.348 -37.781 -9.688 1 86.88 59 GLU B O 1
ATOM 3023 N N . GLN B 1 60 ? -5.957 -36.281 -9.57 1 89 60 GLN B N 1
ATOM 3024 C CA . GLN B 1 60 ? -6.582 -36.781 -10.789 1 89 60 GLN B CA 1
ATOM 3025 C C . GLN B 1 60 ? -5.652 -36.594 -11.992 1 89 60 GLN B C 1
ATOM 3027 O O . GLN B 1 60 ? -5.582 -37.469 -12.859 1 89 60 GLN B O 1
ATOM 3032 N N . PHE B 1 61 ? -4.984 -35.469 -12.039 1 88.12 61 PHE B N 1
ATOM 3033 C CA . PHE B 1 61 ? -4.027 -35.219 -13.109 1 88.12 61 PHE B CA 1
ATOM 3034 C C . PHE B 1 61 ? -2.896 -36.25 -13.078 1 88.12 61 PHE B C 1
ATOM 3036 O O . PHE B 1 61 ? -2.49 -36.781 -14.117 1 88.12 61 PHE B O 1
ATOM 3043 N N . MET B 1 62 ? -2.383 -36.531 -11.906 1 87.38 62 MET B N 1
ATOM 3044 C CA . MET B 1 62 ? -1.274 -37.469 -11.742 1 87.38 62 MET B CA 1
ATOM 3045 C C . MET B 1 62 ? -1.681 -38.875 -12.18 1 87.38 62 MET B C 1
ATOM 3047 O O . MET B 1 62 ? -0.911 -39.562 -12.836 1 87.38 62 MET B O 1
ATOM 3051 N N . ILE B 1 63 ? -2.887 -39.25 -11.828 1 88.31 63 ILE B N 1
ATOM 3052 C CA . ILE B 1 63 ? -3.387 -40.562 -12.156 1 88.31 63 ILE B CA 1
ATOM 3053 C C . ILE B 1 63 ? -3.645 -40.656 -13.656 1 88.31 63 ILE B C 1
ATOM 3055 O O . ILE B 1 63 ? -3.24 -41.625 -14.297 1 88.31 63 ILE B O 1
ATOM 3059 N N . ARG B 1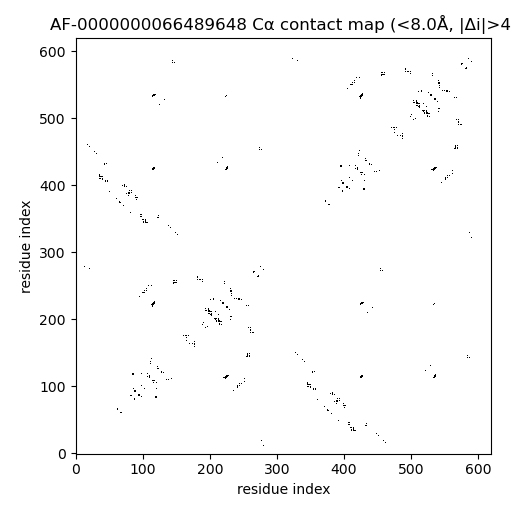 64 ? -4.215 -39.656 -14.164 1 87.75 64 ARG B N 1
ATOM 3060 C CA . ARG B 1 64 ? -4.605 -39.688 -15.57 1 87.75 64 ARG B CA 1
ATOM 3061 C C . ARG B 1 64 ? -3.377 -39.688 -16.484 1 87.75 64 ARG B C 1
ATOM 3063 O O . ARG B 1 64 ? -3.383 -40.344 -17.531 1 87.75 64 ARG B O 1
ATOM 3070 N N . ASN B 1 65 ? -2.305 -39 -16.156 1 89.06 65 ASN B N 1
ATOM 3071 C CA . ASN B 1 65 ? -1.139 -38.875 -17.016 1 89.06 65 ASN B CA 1
ATOM 3072 C C . ASN B 1 65 ? 0.039 -39.688 -16.516 1 89.06 65 ASN B C 1
ATOM 3074 O O . ASN B 1 65 ? 1.117 -39.688 -17.109 1 89.06 65 ASN B O 1
ATOM 3078 N N . ASN B 1 66 ? -0.125 -40.438 -15.453 1 88 66 ASN B N 1
ATOM 3079 C CA . ASN B 1 66 ? 0.881 -41.312 -14.891 1 88 66 ASN B CA 1
ATOM 3080 C C . ASN B 1 66 ? 2.188 -40.594 -14.609 1 88 66 ASN B C 1
ATOM 3082 O O . ASN B 1 66 ? 3.256 -41.031 -15.047 1 88 66 ASN B O 1
ATOM 3086 N N . VAL B 1 67 ? 2.139 -39.5 -13.984 1 88.69 67 VAL B N 1
ATOM 3087 C CA . VAL B 1 67 ? 3.305 -38.688 -13.648 1 88.69 67 VAL B CA 1
ATOM 3088 C C . VAL B 1 67 ? 3.691 -38.906 -12.188 1 88.69 67 VAL B C 1
ATOM 3090 O O . VAL B 1 67 ? 2.822 -39.031 -11.32 1 88.69 67 VAL B O 1
ATOM 3093 N N . ASP B 1 68 ? 4.988 -39.031 -11.945 1 86.62 68 ASP B N 1
ATOM 3094 C CA . ASP B 1 68 ? 5.504 -39.25 -10.594 1 86.62 68 ASP B CA 1
ATOM 3095 C C . ASP B 1 68 ? 5.395 -38 -9.742 1 86.62 68 ASP B C 1
ATOM 3097 O O . ASP B 1 68 ? 5.352 -36.875 -10.281 1 86.62 68 ASP B O 1
ATOM 3101 N N . GLN B 1 69 ? 5.422 -38.188 -8.414 1 85.06 69 GLN B N 1
ATOM 3102 C CA . GLN B 1 69 ? 5.289 -37.094 -7.465 1 85.06 69 GLN B CA 1
ATOM 3103 C C . GLN B 1 69 ? 6.477 -36.125 -7.555 1 85.06 69 GLN B C 1
ATOM 3105 O O . GLN B 1 69 ? 6.312 -34.906 -7.434 1 85.06 69 GLN B O 1
ATOM 3110 N N . SER B 1 70 ? 7.613 -36.656 -7.797 1 85.06 70 SER B N 1
ATOM 3111 C CA . SER B 1 70 ? 8.812 -35.844 -7.871 1 85.06 70 SER B CA 1
ATOM 3112 C C . SER B 1 70 ? 8.766 -34.906 -9.07 1 85.06 70 SER B C 1
ATOM 3114 O O . SER B 1 70 ? 9.203 -33.75 -8.977 1 85.06 70 SER B O 1
ATOM 3116 N N . GLU B 1 71 ? 8.211 -35.406 -10.148 1 85.88 71 GLU B N 1
ATOM 3117 C CA . GLU B 1 71 ? 8.094 -34.594 -11.352 1 85.88 71 GLU B CA 1
ATOM 3118 C C . GLU B 1 71 ? 7.039 -33.5 -11.172 1 85.88 71 GLU B C 1
ATOM 3120 O O . GLU B 1 71 ? 7.203 -32.375 -11.672 1 85.88 71 GLU B O 1
ATOM 3125 N N . ILE B 1 72 ? 6.027 -33.844 -10.492 1 84.25 72 ILE B N 1
ATOM 3126 C CA . ILE B 1 72 ? 4.957 -32.875 -10.242 1 84.25 72 ILE B CA 1
ATOM 3127 C C . ILE B 1 72 ? 5.465 -31.75 -9.328 1 84.25 72 ILE B C 1
ATOM 3129 O O . ILE B 1 72 ? 5.137 -30.578 -9.531 1 84.25 72 ILE B O 1
ATOM 3133 N N . ASP B 1 73 ? 6.246 -32.094 -8.367 1 83.5 73 ASP B N 1
ATOM 3134 C CA . ASP B 1 73 ? 6.805 -31.094 -7.453 1 83.5 73 ASP B CA 1
ATOM 3135 C C . ASP B 1 73 ? 7.688 -30.094 -8.203 1 83.5 73 ASP B C 1
ATOM 3137 O O . ASP B 1 73 ? 7.629 -28.891 -7.941 1 83.5 73 ASP B O 1
ATOM 3141 N N . LYS B 1 74 ? 8.469 -30.594 -9.102 1 83.38 74 LYS B N 1
ATOM 3142 C CA . LYS B 1 74 ? 9.32 -29.719 -9.906 1 83.38 74 LYS B CA 1
ATOM 3143 C C . LYS B 1 74 ? 8.484 -28.812 -10.797 1 83.38 74 LYS B C 1
ATOM 3145 O O . LYS B 1 74 ? 8.781 -27.609 -10.922 1 83.38 74 LYS B O 1
ATOM 3150 N N . LEU B 1 75 ? 7.488 -29.438 -11.359 1 83.06 75 LEU B N 1
ATOM 3151 C CA . LEU B 1 75 ? 6.602 -28.641 -12.211 1 83.06 75 LEU B CA 1
ATOM 3152 C C . LEU B 1 75 ? 5.895 -27.562 -11.406 1 83.06 75 LEU B C 1
ATOM 3154 O O . LEU B 1 75 ? 5.77 -26.422 -11.859 1 83.06 75 LEU B O 1
ATOM 3158 N N . PHE B 1 76 ? 5.508 -27.906 -10.242 1 82.12 76 PHE B N 1
ATOM 3159 C CA . PHE B 1 76 ? 4.828 -26.953 -9.367 1 82.12 76 PHE B CA 1
ATOM 3160 C C . PHE B 1 76 ? 5.738 -25.781 -9.031 1 82.12 76 PHE B C 1
ATOM 3162 O O . PHE B 1 76 ? 5.309 -24.625 -9.07 1 82.12 76 PHE B O 1
ATOM 3169 N N . LEU B 1 77 ? 6.91 -26.047 -8.672 1 79.62 77 LEU B N 1
ATOM 3170 C CA . LEU B 1 77 ? 7.867 -25 -8.336 1 79.62 77 LEU B CA 1
ATOM 3171 C C . LEU B 1 77 ? 8.094 -24.062 -9.523 1 79.62 77 LEU B C 1
ATOM 3173 O O . LEU B 1 77 ? 8.156 -22.844 -9.367 1 79.62 77 LEU B O 1
ATOM 3177 N N . ASN B 1 78 ? 8.156 -24.672 -10.68 1 82.31 78 ASN B N 1
ATOM 3178 C CA . ASN B 1 78 ? 8.375 -23.891 -11.891 1 82.31 78 ASN B CA 1
ATOM 3179 C C . ASN B 1 78 ? 7.18 -23 -12.211 1 82.31 78 ASN B C 1
ATOM 3181 O O . ASN B 1 78 ? 7.34 -21.828 -12.523 1 82.31 78 ASN B O 1
ATOM 3185 N N . ILE B 1 79 ? 6.035 -23.594 -12.094 1 80.88 79 ILE B N 1
ATOM 3186 C CA . ILE B 1 79 ? 4.816 -22.859 -12.414 1 80.88 79 ILE B CA 1
ATOM 3187 C C . ILE B 1 79 ? 4.574 -21.781 -11.359 1 80.88 79 ILE B C 1
ATOM 3189 O O . ILE B 1 79 ? 4.148 -20.672 -11.688 1 80.88 79 ILE B O 1
ATOM 3193 N N . ARG B 1 80 ? 4.852 -22.109 -10.164 1 77.75 80 ARG B N 1
ATOM 3194 C CA . ARG B 1 80 ? 4.691 -21.156 -9.078 1 77.75 80 ARG B CA 1
ATOM 3195 C C . ARG B 1 80 ? 5.605 -19.938 -9.281 1 77.75 80 ARG B C 1
ATOM 3197 O O . ARG B 1 80 ? 5.172 -18.797 -9.148 1 77.75 80 ARG B O 1
ATOM 3204 N N . GLU B 1 81 ? 6.816 -20.188 -9.562 1 76.88 81 GLU B N 1
ATOM 3205 C CA . GLU B 1 81 ? 7.77 -19.109 -9.82 1 76.88 81 GLU B CA 1
ATOM 3206 C C . GLU B 1 81 ? 7.32 -18.25 -11 1 76.88 81 GLU B C 1
ATOM 3208 O O . GLU B 1 81 ? 7.434 -17.031 -10.961 1 76.88 81 GLU B O 1
ATOM 3213 N N . ALA B 1 82 ? 6.848 -18.922 -12 1 79.81 82 ALA B N 1
ATOM 3214 C CA . ALA B 1 82 ? 6.359 -18.203 -13.172 1 79.81 82 ALA B CA 1
ATOM 3215 C C . ALA B 1 82 ? 5.141 -17.344 -12.828 1 79.81 82 ALA B C 1
ATOM 3217 O O . ALA B 1 82 ? 5.043 -16.203 -13.25 1 79.81 82 ALA B O 1
ATOM 3218 N N . ALA B 1 83 ? 4.285 -17.922 -12.016 1 75.19 83 ALA B N 1
ATOM 3219 C CA . ALA B 1 83 ? 3.07 -17.219 -11.625 1 75.19 83 ALA B CA 1
ATOM 3220 C C . ALA B 1 83 ? 3.4 -16 -10.766 1 75.19 83 ALA B C 1
ATOM 3222 O O . ALA B 1 83 ? 2.814 -14.93 -10.938 1 75.19 83 ALA B O 1
ATOM 3223 N N . LEU B 1 84 ? 4.344 -16.141 -9.891 1 72 84 LEU B N 1
ATOM 3224 C CA . LEU B 1 84 ? 4.758 -15.047 -9.016 1 72 84 LEU B CA 1
ATOM 3225 C C . LEU B 1 84 ? 5.477 -13.953 -9.797 1 72 84 LEU B C 1
ATOM 3227 O O . LEU B 1 84 ? 5.477 -12.789 -9.391 1 72 84 LEU B O 1
ATOM 3231 N N . ASN B 1 85 ? 6.031 -14.391 -10.953 1 72.62 85 ASN B N 1
ATOM 3232 C CA . ASN B 1 85 ? 6.695 -13.422 -11.828 1 72.62 85 ASN B CA 1
ATOM 3233 C C . ASN B 1 85 ? 5.73 -12.836 -12.852 1 72.62 85 ASN B C 1
ATOM 3235 O O . ASN B 1 85 ? 6.152 -12.172 -13.797 1 72.62 85 ASN B O 1
ATOM 3239 N N . GLY B 1 86 ? 4.512 -13.219 -12.695 1 70.75 86 GLY B N 1
ATOM 3240 C CA . GLY B 1 86 ? 3.496 -12.641 -13.562 1 70.75 86 GLY B CA 1
ATOM 3241 C C . GLY B 1 86 ? 3.416 -13.32 -14.922 1 70.75 86 GLY B C 1
ATOM 3242 O O . GLY B 1 86 ? 2.889 -12.742 -15.875 1 70.75 86 GLY B O 1
ATOM 3243 N N . ILE B 1 87 ? 4 -14.438 -15.039 1 74.31 87 ILE B N 1
ATOM 3244 C CA . ILE B 1 87 ? 3.984 -15.164 -16.312 1 74.31 87 ILE B CA 1
ATOM 3245 C C . ILE B 1 87 ? 2.764 -16.078 -16.359 1 74.31 87 ILE B C 1
ATOM 3247 O O . ILE B 1 87 ? 2.525 -16.859 -15.445 1 74.31 87 ILE B O 1
ATOM 3251 N N . TRP B 1 88 ? 1.907 -15.891 -17.328 1 70.62 88 TRP B N 1
ATOM 3252 C CA . TRP B 1 88 ? 0.716 -16.719 -17.516 1 70.62 88 TRP B CA 1
ATOM 3253 C C . TRP B 1 88 ? 0.754 -17.438 -18.859 1 70.62 88 TRP B C 1
ATOM 3255 O O . TRP B 1 88 ? 1.378 -16.953 -19.812 1 70.62 88 TRP B O 1
ATOM 3265 N N . MET B 1 89 ? 0.315 -18.562 -18.781 1 68.25 89 MET B N 1
ATOM 3266 C CA . MET B 1 89 ? 0.261 -19.328 -20.016 1 68.25 89 MET B CA 1
ATOM 3267 C C . MET B 1 89 ? -1.176 -19.703 -20.359 1 68.25 89 MET B C 1
ATOM 3269 O O . MET B 1 89 ? -1.963 -20.047 -19.484 1 68.25 89 MET B O 1
ATOM 3273 N N . ASP B 1 90 ? -1.711 -19.25 -21.438 1 61.12 90 ASP B N 1
ATOM 3274 C CA . ASP B 1 90 ? -2.988 -19.703 -21.969 1 61.12 90 ASP B CA 1
ATOM 3275 C C . ASP B 1 90 ? -2.811 -20.328 -23.359 1 61.12 90 ASP B C 1
ATOM 3277 O O . ASP B 1 90 ? -2.391 -19.656 -24.297 1 61.12 90 ASP B O 1
ATOM 3281 N N . ARG B 1 91 ? -3.324 -21.5 -23.672 1 58.47 91 ARG B N 1
ATOM 3282 C CA . ARG B 1 91 ? -3.314 -22.203 -24.938 1 58.47 91 ARG B CA 1
ATOM 3283 C C . ARG B 1 91 ? -1.978 -22.031 -25.656 1 58.47 91 ARG B C 1
ATOM 3285 O O . ARG B 1 91 ? -1.937 -21.641 -26.828 1 58.47 91 ARG B O 1
ATOM 3292 N N . ASN B 1 92 ? -0.921 -22.281 -25.047 1 56.94 92 ASN B N 1
ATOM 3293 C CA . ASN B 1 92 ? 0.427 -22.297 -25.594 1 56.94 92 ASN B CA 1
ATOM 3294 C C . ASN B 1 92 ? 0.977 -20.891 -25.781 1 56.94 92 ASN B C 1
ATOM 3296 O O . ASN B 1 92 ? 2.051 -20.703 -26.359 1 56.94 92 ASN B O 1
ATOM 3300 N N . LEU B 1 93 ? 0.16 -19.938 -25.422 1 60.09 93 LEU B N 1
ATOM 3301 C CA . LEU B 1 93 ? 0.654 -18.562 -25.531 1 60.09 93 LEU B CA 1
ATOM 3302 C C . LEU B 1 93 ? 0.939 -17.984 -24.156 1 60.09 93 LEU B C 1
ATOM 3304 O O . LEU B 1 93 ? 0.164 -18.172 -23.219 1 60.09 93 LEU B O 1
ATOM 3308 N N . THR B 1 94 ? 2.184 -17.609 -24.125 1 61.41 94 THR B N 1
ATOM 3309 C CA . THR B 1 94 ? 2.574 -16.906 -22.891 1 61.41 94 THR B CA 1
ATOM 3310 C C . THR B 1 94 ? 2.18 -15.438 -22.969 1 61.41 94 THR B C 1
ATOM 3312 O O . THR B 1 94 ? 2.164 -14.844 -24.047 1 61.41 94 THR B O 1
ATOM 3315 N N . SER B 1 95 ? 1.678 -14.953 -21.828 1 65.5 95 SER B N 1
ATOM 3316 C CA . SER B 1 95 ? 1.265 -13.555 -21.703 1 65.5 95 SER B CA 1
ATOM 3317 C C . SER B 1 95 ? 2.361 -12.609 -22.172 1 65.5 95 SER B C 1
ATOM 3319 O O . SER B 1 95 ? 3.52 -13.008 -22.297 1 65.5 95 SER B O 1
ATOM 3321 N N . ASP B 1 96 ? 1.967 -11.398 -22.609 1 72.69 96 ASP B N 1
ATOM 3322 C CA . ASP B 1 96 ? 2.902 -10.328 -22.953 1 72.69 96 ASP B CA 1
ATOM 3323 C C . ASP B 1 96 ? 3.904 -10.102 -21.812 1 72.69 96 ASP B C 1
ATOM 3325 O O . ASP B 1 96 ? 3.645 -10.477 -20.672 1 72.69 96 ASP B O 1
ATOM 3329 N N . PRO B 1 97 ? 5.055 -9.664 -22.281 1 78.5 97 PRO B N 1
ATOM 3330 C CA . PRO B 1 97 ? 6.035 -9.336 -21.25 1 78.5 97 PRO B CA 1
ATOM 3331 C C . PRO B 1 97 ? 5.465 -8.43 -20.156 1 78.5 97 PRO B C 1
ATOM 3333 O O . PRO B 1 97 ? 4.598 -7.598 -20.438 1 78.5 97 PRO B O 1
ATOM 3336 N N . ASN B 1 98 ? 5.883 -8.672 -18.984 1 80.44 98 ASN B N 1
ATOM 3337 C CA . ASN B 1 98 ? 5.406 -7.93 -17.812 1 80.44 98 ASN B CA 1
ATOM 3338 C C . ASN B 1 98 ? 5.777 -6.449 -17.906 1 80.44 98 ASN B C 1
ATOM 3340 O O . ASN B 1 98 ? 5.062 -5.594 -17.375 1 80.44 98 ASN B O 1
ATOM 3344 N N . TRP B 1 99 ? 6.914 -6.227 -18.594 1 89.12 99 TRP B N 1
ATOM 3345 C CA . TRP B 1 99 ? 7.438 -4.871 -18.5 1 89.12 99 TRP B CA 1
ATOM 3346 C C . TRP B 1 99 ? 7.266 -4.133 -19.828 1 89.12 99 TRP B C 1
ATOM 3348 O O . TRP B 1 99 ? 8.211 -3.518 -20.328 1 89.12 99 TRP B O 1
ATOM 3358 N N . THR B 1 100 ? 5.992 -4.176 -20.344 1 88.94 100 THR B N 1
ATOM 3359 C CA . THR B 1 100 ? 5.598 -3.254 -21.391 1 88.94 100 THR B CA 1
ATOM 3360 C C . THR B 1 100 ? 5.512 -1.825 -20.875 1 88.94 100 THR B C 1
ATOM 3362 O O . THR B 1 100 ? 5.508 -1.606 -19.656 1 88.94 100 THR B O 1
ATOM 3365 N N . PHE B 1 101 ? 5.473 -0.893 -21.766 1 92.06 101 PHE B N 1
ATOM 3366 C CA . PHE B 1 101 ? 5.457 0.495 -21.312 1 92.06 101 PHE B CA 1
ATOM 3367 C C . PHE B 1 101 ? 4.234 0.773 -20.453 1 92.06 101 PHE B C 1
ATOM 3369 O O . PHE B 1 101 ? 4.336 1.429 -19.406 1 92.06 101 PHE B O 1
ATOM 3376 N N . GLY B 1 102 ? 3.041 0.322 -20.906 1 91.12 102 GLY B N 1
ATOM 3377 C CA . GLY B 1 102 ? 1.827 0.537 -20.141 1 91.12 102 GLY B CA 1
ATOM 3378 C C . GLY B 1 102 ? 1.906 -0.03 -18.734 1 91.12 102 GLY B C 1
ATOM 3379 O O . GLY B 1 102 ? 1.516 0.631 -17.766 1 91.12 102 GLY B O 1
ATOM 3380 N N . GLN B 1 103 ? 2.451 -1.174 -18.625 1 91.5 103 GLN B N 1
ATOM 3381 C CA . GLN B 1 103 ? 2.59 -1.819 -17.328 1 91.5 103 GLN B CA 1
ATOM 3382 C C . GLN B 1 103 ? 3.641 -1.114 -16.469 1 91.5 103 GLN B C 1
ATOM 3384 O O . GLN B 1 103 ? 3.457 -0.949 -15.266 1 91.5 103 GLN B O 1
ATOM 3389 N N . ALA B 1 104 ? 4.727 -0.733 -17.141 1 94.94 104 ALA B N 1
ATOM 3390 C CA . ALA B 1 104 ? 5.781 -0.022 -16.422 1 94.94 104 ALA B CA 1
ATOM 3391 C C . ALA B 1 104 ? 5.289 1.331 -15.914 1 94.94 104 ALA B C 1
ATOM 3393 O O . ALA B 1 104 ? 5.621 1.747 -14.805 1 94.94 104 ALA B O 1
ATOM 3394 N N . PHE B 1 105 ? 4.52 1.983 -16.734 1 95.88 105 PHE B N 1
ATOM 3395 C CA . PHE B 1 105 ? 3.93 3.264 -16.359 1 95.88 105 PHE B CA 1
ATOM 3396 C C . PHE B 1 105 ? 2.994 3.104 -15.164 1 95.88 105 PHE B C 1
ATOM 3398 O O . PHE B 1 105 ? 3.047 3.891 -14.211 1 95.88 105 PHE B O 1
ATOM 3405 N N . PHE B 1 106 ? 2.18 2.111 -15.25 1 95.44 106 PHE B N 1
ATOM 3406 C CA . PHE B 1 106 ? 1.257 1.8 -14.172 1 95.44 106 PHE B CA 1
ATOM 3407 C C . PHE B 1 106 ? 2.016 1.472 -12.891 1 95.44 106 PHE B C 1
ATOM 3409 O O . PHE B 1 106 ? 1.662 1.951 -11.812 1 95.44 106 PHE B O 1
ATOM 3416 N N . PHE B 1 107 ? 3.068 0.767 -13.039 1 95.62 107 PHE B N 1
ATOM 3417 C CA . PHE B 1 107 ? 3.904 0.385 -11.914 1 95.62 107 PHE B CA 1
ATOM 3418 C C . PHE B 1 107 ? 4.535 1.614 -11.266 1 95.62 107 PHE B C 1
ATOM 3420 O O . PHE B 1 107 ? 4.496 1.767 -10.039 1 95.62 107 PHE B O 1
ATOM 3427 N N . ALA B 1 108 ? 5.055 2.41 -12.031 1 97.31 108 ALA B N 1
ATOM 3428 C CA . ALA B 1 108 ? 5.672 3.639 -11.539 1 97.31 108 ALA B CA 1
ATOM 3429 C C . ALA B 1 108 ? 4.652 4.512 -10.812 1 97.31 108 ALA B C 1
ATOM 3431 O O . ALA B 1 108 ? 4.941 5.078 -9.758 1 97.31 108 ALA B O 1
ATOM 3432 N N . GLY B 1 109 ? 3.498 4.629 -11.367 1 96.94 109 GLY B N 1
ATOM 3433 C CA . GLY B 1 109 ? 2.438 5.41 -10.758 1 96.94 109 GLY B CA 1
ATOM 3434 C C . GLY B 1 109 ? 1.99 4.863 -9.414 1 96.94 109 GLY B C 1
ATOM 3435 O O . GLY B 1 109 ? 1.771 5.625 -8.469 1 96.94 109 GLY B O 1
ATOM 3436 N N . THR B 1 110 ? 1.887 3.582 -9.312 1 96.69 110 THR B N 1
ATOM 3437 C CA . THR B 1 110 ? 1.473 2.955 -8.062 1 96.69 110 THR B CA 1
ATOM 3438 C C . THR B 1 110 ? 2.564 3.09 -7.004 1 96.69 110 THR B C 1
ATOM 3440 O O . THR B 1 110 ? 2.268 3.242 -5.816 1 96.69 110 THR B O 1
ATOM 3443 N N . LEU B 1 111 ? 3.809 3.166 -7.379 1 97.38 111 LEU B N 1
ATOM 3444 C CA . LEU B 1 111 ? 4.922 3.32 -6.445 1 97.38 111 LEU B CA 1
ATOM 3445 C C . LEU B 1 111 ? 4.883 4.691 -5.777 1 97.38 111 LEU B C 1
ATOM 3447 O O . LEU B 1 111 ? 4.926 4.789 -4.551 1 97.38 111 LEU B O 1
ATOM 3451 N N . ILE B 1 112 ? 4.711 5.652 -6.609 1 96.69 112 ILE B N 1
ATOM 3452 C CA . ILE B 1 112 ? 4.855 7 -6.062 1 96.69 112 ILE B CA 1
ATOM 3453 C C . ILE B 1 112 ? 3.566 7.41 -5.359 1 96.69 112 ILE B C 1
ATOM 3455 O O . ILE B 1 112 ? 3.545 8.391 -4.613 1 96.69 112 ILE B O 1
ATOM 3459 N N . SER B 1 113 ? 2.473 6.703 -5.594 1 95.94 113 SER B N 1
ATOM 3460 C CA . SER B 1 113 ? 1.236 6.918 -4.852 1 95.94 113 SER B CA 1
ATOM 3461 C C . SER B 1 113 ? 1.147 5.992 -3.643 1 95.94 113 SER B C 1
ATOM 3463 O O . SER B 1 113 ? 0.153 6.004 -2.916 1 95.94 113 SER B O 1
ATOM 3465 N N . THR B 1 114 ? 2.078 5.074 -3.393 1 95.69 114 THR B N 1
ATOM 3466 C CA . THR B 1 114 ? 2.281 4.152 -2.281 1 95.69 114 THR B CA 1
ATOM 3467 C C . THR B 1 114 ? 1.195 3.08 -2.266 1 95.69 114 THR B C 1
ATOM 3469 O O . THR B 1 114 ? 0.811 2.594 -1.198 1 95.69 114 THR B O 1
ATOM 3472 N N . VAL B 1 115 ? 0.468 2.744 -3.279 1 94.62 115 VAL B N 1
ATOM 3473 C CA . VAL B 1 115 ? -0.537 1.693 -3.393 1 94.62 115 VAL B CA 1
ATOM 3474 C C . VAL B 1 115 ? 0.149 0.338 -3.549 1 94.62 115 VAL B C 1
ATOM 3476 O O . VAL B 1 115 ? -0.136 -0.6 -2.799 1 94.62 115 VAL B O 1
ATOM 3479 N N . GLY B 1 116 ? 1.017 0.022 -4.27 1 93.25 116 GLY B N 1
ATOM 3480 C CA . GLY B 1 116 ? 1.834 -1.151 -4.531 1 93.25 116 GLY B CA 1
ATOM 3481 C C . GLY B 1 116 ? 1.02 -2.418 -4.707 1 93.25 116 GLY B C 1
ATOM 3482 O O . GLY B 1 116 ? 0.736 -3.119 -3.734 1 93.25 116 GLY B O 1
ATOM 3483 N N . TYR B 1 117 ? 0.667 -2.883 -5.809 1 92 117 TYR B N 1
ATOM 3484 C CA . TYR B 1 117 ? -0.102 -4.09 -6.086 1 92 117 TYR B CA 1
ATOM 3485 C C . TYR B 1 117 ? 0.777 -5.332 -5.988 1 92 117 TYR B C 1
ATOM 3487 O O . TYR B 1 117 ? 0.337 -6.375 -5.492 1 92 117 TYR B O 1
ATOM 3495 N N . GLY B 1 118 ? 1.974 -5.211 -6.559 1 88.75 118 GLY B N 1
ATOM 3496 C CA . GLY B 1 118 ? 2.959 -6.258 -6.355 1 88.75 118 GLY B CA 1
ATOM 3497 C C . GLY B 1 118 ? 2.852 -7.383 -7.367 1 88.75 118 GLY B C 1
ATOM 3498 O O . GLY B 1 118 ? 3.619 -8.344 -7.316 1 88.75 118 GLY B O 1
ATOM 3499 N N . ARG B 1 119 ? 1.871 -7.387 -8.305 1 84.31 119 ARG B N 1
ATOM 3500 C CA . ARG B 1 119 ? 1.774 -8.414 -9.336 1 84.31 119 ARG B CA 1
ATOM 3501 C C . ARG B 1 119 ? 3.035 -8.453 -10.188 1 84.31 119 ARG B C 1
ATOM 3503 O O . ARG B 1 119 ? 3.535 -9.531 -10.523 1 84.31 119 ARG B O 1
ATOM 3510 N N . VAL B 1 120 ? 3.416 -7.27 -10.578 1 86.81 120 VAL B N 1
ATOM 3511 C CA . VAL B 1 120 ? 4.688 -7.102 -11.273 1 86.81 120 VAL B CA 1
ATOM 3512 C C . VAL B 1 120 ? 5.641 -6.273 -10.414 1 86.81 120 VAL B C 1
ATOM 3514 O O . VAL B 1 120 ? 5.297 -5.172 -9.977 1 86.81 120 VAL B O 1
ATOM 3517 N N . SER B 1 121 ? 6.742 -6.891 -10.062 1 91.69 121 SER B N 1
ATOM 3518 C CA . SER B 1 121 ? 7.727 -6.219 -9.219 1 91.69 121 SER B CA 1
ATOM 3519 C C . SER B 1 121 ? 9.148 -6.496 -9.703 1 91.69 121 SER B C 1
ATOM 3521 O O . SER B 1 121 ? 9.391 -7.488 -10.398 1 91.69 121 SER B O 1
ATOM 3523 N N . PRO B 1 122 ? 10.023 -5.602 -9.414 1 93.56 122 PRO B N 1
ATOM 3524 C CA . PRO B 1 122 ? 11.414 -5.809 -9.836 1 93.56 122 PRO B CA 1
ATOM 3525 C C . PRO B 1 122 ? 12.047 -7.035 -9.188 1 93.56 122 PRO B C 1
ATOM 3527 O O . PRO B 1 122 ? 11.844 -7.285 -7.996 1 93.56 122 PRO B O 1
ATOM 3530 N N . ARG B 1 123 ? 12.812 -7.734 -10.039 1 91.5 123 ARG B N 1
ATOM 3531 C CA . ARG B 1 123 ? 13.445 -8.961 -9.562 1 91.5 123 ARG B CA 1
ATOM 3532 C C . ARG B 1 123 ? 14.961 -8.82 -9.547 1 91.5 123 ARG B C 1
ATOM 3534 O O . ARG B 1 123 ? 15.648 -9.516 -8.797 1 91.5 123 ARG B O 1
ATOM 3541 N N . THR B 1 124 ? 15.445 -7.887 -10.297 1 94.69 124 THR B N 1
ATOM 3542 C CA . THR B 1 124 ? 16.891 -7.676 -10.367 1 94.69 124 THR B CA 1
ATOM 3543 C C . THR B 1 124 ? 17.359 -6.77 -9.234 1 94.69 124 THR B C 1
ATOM 3545 O O . THR B 1 124 ? 16.562 -6.012 -8.672 1 94.69 124 THR B O 1
ATOM 3548 N N . GLU B 1 125 ? 18.656 -6.902 -8.852 1 96.38 125 GLU B N 1
ATOM 3549 C CA . GLU B 1 125 ? 19.234 -6.043 -7.816 1 96.38 125 GLU B CA 1
ATOM 3550 C C . GLU B 1 125 ? 19.172 -4.574 -8.227 1 96.38 125 GLU B C 1
ATOM 3552 O O . GLU B 1 125 ? 18.859 -3.709 -7.402 1 96.38 125 GLU B O 1
ATOM 3557 N N . TYR B 1 126 ? 19.438 -4.367 -9.477 1 96.31 126 TYR B N 1
ATOM 3558 C CA . TYR B 1 126 ? 19.406 -2.998 -9.977 1 96.31 126 TYR B CA 1
ATOM 3559 C C . TYR B 1 126 ? 17.984 -2.445 -9.992 1 96.31 126 TYR B C 1
ATOM 3561 O O . TYR B 1 126 ? 17.781 -1.255 -9.742 1 96.31 126 TYR B O 1
ATOM 3569 N N . GLY B 1 127 ? 17.031 -3.318 -10.336 1 97.12 127 GLY B N 1
ATOM 3570 C CA . GLY B 1 127 ? 15.641 -2.887 -10.305 1 97.12 127 GLY B CA 1
ATOM 3571 C C . GLY B 1 127 ? 15.164 -2.506 -8.914 1 97.12 127 GLY B C 1
ATOM 3572 O O . GLY B 1 127 ? 14.461 -1.508 -8.75 1 97.12 127 GLY B O 1
ATOM 3573 N N . LYS B 1 128 ? 15.609 -3.266 -7.891 1 97.44 128 LYS B N 1
ATOM 3574 C CA . LYS B 1 128 ? 15.242 -2.996 -6.504 1 97.44 128 LYS B CA 1
ATOM 3575 C C . LYS B 1 128 ? 15.883 -1.701 -6.008 1 97.44 128 LYS B C 1
ATOM 3577 O O . LYS B 1 128 ? 15.227 -0.898 -5.34 1 97.44 128 LYS B O 1
ATOM 3582 N N . LEU B 1 129 ? 17.125 -1.498 -6.352 1 97.44 129 LEU B N 1
ATOM 3583 C CA . LEU B 1 129 ? 17.812 -0.273 -5.965 1 97.44 129 LEU B CA 1
ATOM 3584 C C . LEU B 1 129 ? 17.172 0.944 -6.621 1 97.44 129 LEU B C 1
ATOM 3586 O O . LEU B 1 129 ? 16.969 1.97 -5.969 1 97.44 129 LEU B O 1
ATOM 3590 N N . PHE B 1 130 ? 16.891 0.779 -7.883 1 97.62 130 PHE B N 1
ATOM 3591 C CA . PHE B 1 130 ? 16.234 1.865 -8.594 1 97.62 130 PHE B CA 1
ATOM 3592 C C . PHE B 1 130 ? 14.898 2.211 -7.938 1 97.62 130 PHE B C 1
ATOM 3594 O O . PHE B 1 130 ? 14.562 3.389 -7.789 1 97.62 130 PHE B O 1
ATOM 3601 N N . THR B 1 131 ? 14.109 1.183 -7.598 1 97.69 131 THR B N 1
ATOM 3602 C CA . THR B 1 131 ? 12.812 1.39 -6.973 1 97.69 131 THR B CA 1
ATOM 3603 C C . THR B 1 131 ? 12.953 2.189 -5.68 1 97.69 131 THR B C 1
ATOM 3605 O O . THR B 1 131 ? 12.18 3.123 -5.434 1 97.69 131 THR B O 1
ATOM 3608 N N . ILE B 1 132 ? 13.945 1.872 -4.883 1 97.44 132 ILE B N 1
ATOM 3609 C CA . ILE B 1 132 ? 14.18 2.57 -3.623 1 97.44 132 ILE B CA 1
ATOM 3610 C C . ILE B 1 132 ? 14.484 4.043 -3.896 1 97.44 132 ILE B C 1
ATOM 3612 O O . ILE B 1 132 ? 13.836 4.93 -3.344 1 97.44 132 ILE B O 1
ATOM 3616 N N . LEU B 1 133 ? 15.375 4.309 -4.789 1 97.5 133 LEU B N 1
ATOM 3617 C CA . LEU B 1 133 ? 15.797 5.668 -5.102 1 97.5 133 LEU B CA 1
ATOM 3618 C C . LEU B 1 133 ? 14.664 6.457 -5.738 1 97.5 133 LEU B C 1
ATOM 3620 O O . LEU B 1 133 ? 14.453 7.629 -5.418 1 97.5 133 LEU B O 1
ATOM 3624 N N . TYR B 1 134 ? 13.992 5.805 -6.641 1 97.88 134 TYR B N 1
ATOM 3625 C CA . TYR B 1 134 ? 12.859 6.418 -7.328 1 97.88 134 TYR B CA 1
ATOM 3626 C C . TYR B 1 134 ? 11.789 6.852 -6.336 1 97.88 134 TYR B C 1
ATOM 3628 O O . TYR B 1 134 ? 11.227 7.941 -6.457 1 97.88 134 TYR B O 1
ATOM 3636 N N . CYS B 1 135 ? 11.562 6.07 -5.305 1 97.31 135 CYS B N 1
ATOM 3637 C CA . CYS B 1 135 ? 10.484 6.336 -4.359 1 97.31 135 CYS B CA 1
ATOM 3638 C C . CYS B 1 135 ? 10.898 7.395 -3.344 1 97.31 135 CYS B C 1
ATOM 3640 O O . CYS B 1 135 ? 10.062 8.164 -2.867 1 97.31 135 CYS B O 1
ATOM 3642 N N . VAL B 1 136 ? 12.172 7.426 -3.012 1 95.44 136 VAL B N 1
ATOM 3643 C CA . VAL B 1 136 ? 12.664 8.43 -2.07 1 95.44 136 VAL B CA 1
ATOM 3644 C C . VAL B 1 136 ? 12.375 9.828 -2.609 1 95.44 136 VAL B C 1
ATOM 3646 O O . VAL B 1 136 ? 12.008 10.727 -1.852 1 95.44 136 VAL B O 1
ATOM 3649 N N . ILE B 1 137 ? 12.414 9.945 -3.887 1 94.62 137 ILE B N 1
ATOM 3650 C CA . ILE B 1 137 ? 12.203 11.234 -4.527 1 94.62 137 ILE B CA 1
ATOM 3651 C C . ILE B 1 137 ? 10.734 11.383 -4.918 1 94.62 137 ILE B C 1
ATOM 3653 O O . ILE B 1 137 ? 10.117 12.422 -4.68 1 94.62 137 ILE B O 1
ATOM 3657 N N . GLY B 1 138 ? 10.227 10.391 -5.465 1 96.31 138 GLY B N 1
ATOM 3658 C CA . GLY B 1 138 ? 8.914 10.438 -6.078 1 96.31 138 GLY B CA 1
ATOM 3659 C C . GLY B 1 138 ? 7.789 10.594 -5.07 1 96.31 138 GLY B C 1
ATOM 3660 O O . GLY B 1 138 ? 6.82 11.32 -5.316 1 96.31 138 GLY B O 1
ATOM 3661 N N . ILE B 1 139 ? 7.848 9.938 -3.924 1 94.75 139 ILE B N 1
ATOM 3662 C CA . ILE B 1 139 ? 6.754 9.93 -2.957 1 94.75 139 ILE B CA 1
ATOM 3663 C C . ILE B 1 139 ? 6.562 11.336 -2.387 1 94.75 139 ILE B C 1
ATOM 3665 O O . ILE B 1 139 ? 5.461 11.891 -2.445 1 94.75 139 ILE B O 1
ATOM 3669 N N . PRO B 1 140 ? 7.621 11.977 -1.865 1 90.38 140 PRO B N 1
ATOM 3670 C CA . PRO B 1 140 ? 7.43 13.336 -1.364 1 90.38 140 PRO B CA 1
ATOM 3671 C C . PRO B 1 140 ? 6.957 14.305 -2.447 1 90.38 140 PRO B C 1
ATOM 3673 O O . PRO B 1 140 ? 6.148 15.195 -2.176 1 90.38 140 PRO B O 1
ATOM 3676 N N . LEU B 1 141 ? 7.449 14.117 -3.59 1 91.38 141 LEU B N 1
ATOM 3677 C CA . LEU B 1 141 ? 7.039 14.977 -4.699 1 91.38 141 LEU B CA 1
ATOM 3678 C C . LEU B 1 141 ? 5.551 14.82 -4.984 1 91.38 141 LEU B C 1
ATOM 3680 O O . LEU B 1 141 ? 4.844 15.812 -5.18 1 91.38 141 LEU B O 1
ATOM 3684 N N . THR B 1 142 ? 5.121 13.656 -5.027 1 93.75 142 THR B N 1
ATOM 3685 C CA . THR B 1 142 ? 3.713 13.383 -5.289 1 93.75 142 THR B CA 1
ATOM 3686 C C . THR B 1 142 ? 2.84 13.914 -4.152 1 93.75 142 THR B C 1
ATOM 3688 O O . THR B 1 142 ? 1.798 14.523 -4.398 1 93.75 142 THR B O 1
ATOM 3691 N N . LEU B 1 143 ? 3.275 13.648 -2.949 1 90 143 LEU B N 1
ATOM 3692 C CA . LEU B 1 143 ? 2.518 14.125 -1.796 1 90 143 LEU B CA 1
ATOM 3693 C C . LEU B 1 143 ? 2.398 15.648 -1.811 1 90 143 LEU B C 1
ATOM 3695 O O . LEU B 1 143 ? 1.343 16.188 -1.483 1 90 143 LEU B O 1
ATOM 3699 N N . ALA B 1 144 ? 3.492 16.297 -2.166 1 88.31 144 ALA B N 1
ATOM 3700 C CA . ALA B 1 144 ? 3.486 17.766 -2.252 1 88.31 144 ALA B CA 1
ATOM 3701 C C . ALA B 1 144 ? 2.52 18.234 -3.332 1 88.31 144 ALA B C 1
ATOM 3703 O O . ALA B 1 144 ? 1.76 19.188 -3.117 1 88.31 144 ALA B O 1
ATOM 3704 N N . LEU B 1 145 ? 2.555 17.609 -4.391 1 91.5 145 LEU B N 1
ATOM 3705 C CA . LEU B 1 145 ? 1.667 17.984 -5.484 1 91.5 145 LEU B CA 1
ATOM 3706 C C . LEU B 1 145 ? 0.208 17.766 -5.105 1 91.5 145 LEU B C 1
ATOM 3708 O O . LEU B 1 145 ? -0.641 18.625 -5.34 1 91.5 145 LEU B O 1
ATOM 3712 N N . LEU B 1 146 ? -0.047 16.609 -4.547 1 91 146 LEU B N 1
ATOM 3713 C CA . LEU B 1 146 ? -1.414 16.312 -4.141 1 91 146 LEU B CA 1
ATOM 3714 C C . LEU B 1 146 ? -1.92 17.312 -3.117 1 91 146 LEU B C 1
ATOM 3716 O O . LEU B 1 146 ? -3.074 17.75 -3.178 1 91 146 LEU B O 1
ATOM 3720 N N . SER B 1 147 ? -1.066 17.672 -2.268 1 87.06 147 SER B N 1
ATOM 3721 C CA . SER B 1 147 ? -1.442 18.656 -1.26 1 87.06 147 SER B CA 1
ATOM 3722 C C . SER B 1 147 ? -1.766 20 -1.896 1 87.06 147 SER B C 1
ATOM 3724 O O . SER B 1 147 ? -2.697 20.688 -1.47 1 87.06 147 SER B O 1
ATOM 3726 N N . ALA B 1 148 ? -0.981 20.359 -2.854 1 87.25 148 ALA B N 1
ATOM 3727 C CA . ALA B 1 148 ? -1.217 21.625 -3.561 1 87.25 148 ALA B CA 1
ATOM 3728 C C . ALA B 1 148 ? -2.549 21.594 -4.305 1 87.25 148 ALA B C 1
ATOM 3730 O O . ALA B 1 148 ? -3.295 22.578 -4.297 1 87.25 148 ALA B O 1
ATOM 3731 N N . ILE B 1 149 ? -2.838 20.531 -4.867 1 90.94 149 ILE B N 1
ATOM 3732 C CA . ILE B 1 149 ? -4.086 20.391 -5.605 1 90.94 149 ILE B CA 1
ATOM 3733 C C . ILE B 1 149 ? -5.27 20.469 -4.645 1 90.94 149 ILE B C 1
ATOM 3735 O O . ILE B 1 149 ? -6.273 21.125 -4.934 1 90.94 149 ILE B O 1
ATOM 3739 N N . VAL B 1 150 ? -5.148 19.828 -3.574 1 88.25 150 VAL B N 1
ATOM 3740 C CA . VAL B 1 150 ? -6.215 19.812 -2.578 1 88.25 150 VAL B CA 1
ATOM 3741 C C . VAL B 1 150 ? -6.43 21.234 -2.039 1 88.25 150 VAL B C 1
ATOM 3743 O O . VAL B 1 150 ? -7.57 21.641 -1.812 1 88.25 150 VAL B O 1
ATOM 3746 N N . ALA B 1 151 ? -5.363 21.922 -1.826 1 84.88 151 ALA B N 1
ATOM 3747 C CA . ALA B 1 151 ? -5.469 23.312 -1.366 1 84.88 151 ALA B CA 1
ATOM 3748 C C . ALA B 1 151 ? -6.27 24.156 -2.352 1 84.88 151 ALA B C 1
ATOM 3750 O O . ALA B 1 151 ? -7.059 25.016 -1.947 1 84.88 151 ALA B O 1
ATOM 3751 N N . ARG B 1 152 ? -6.047 23.859 -3.564 1 85.88 152 ARG B N 1
ATOM 3752 C CA . ARG B 1 152 ? -6.785 24.594 -4.598 1 85.88 152 ARG B CA 1
ATOM 3753 C C . ARG B 1 152 ? -8.242 24.156 -4.645 1 85.88 152 ARG B C 1
ATOM 3755 O O . ARG B 1 152 ? -9.141 24.969 -4.863 1 85.88 152 ARG B O 1
ATOM 3762 N N . MET B 1 153 ? -8.461 22.953 -4.363 1 86.88 153 MET B N 1
ATOM 3763 C CA . MET B 1 153 ? -9.812 22.391 -4.434 1 86.88 153 MET B CA 1
ATOM 3764 C C . MET B 1 153 ? -10.633 22.797 -3.219 1 86.88 153 MET B C 1
ATOM 3766 O O . MET B 1 153 ? -11.859 22.688 -3.227 1 86.88 153 MET B O 1
ATOM 3770 N N . ARG B 1 154 ? -9.977 23.234 -2.256 1 82.88 154 ARG B N 1
ATOM 3771 C CA . ARG B 1 154 ? -10.68 23.672 -1.048 1 82.88 154 ARG B CA 1
ATOM 3772 C C . ARG B 1 154 ? -11.5 24.922 -1.304 1 82.88 154 ARG B C 1
ATOM 3774 O O . ARG B 1 154 ? -12.523 25.156 -0.649 1 82.88 154 ARG B O 1
ATOM 3781 N N . GLU B 1 155 ? -11.07 25.641 -2.244 1 80.25 155 GLU B N 1
ATOM 3782 C CA . GLU B 1 155 ? -11.773 26.875 -2.545 1 80.25 155 GLU B CA 1
ATOM 3783 C C . GLU B 1 155 ? -13.188 26.609 -3.035 1 80.25 155 GLU B C 1
ATOM 3785 O O . GLU B 1 155 ? -14.156 27.094 -2.451 1 80.25 155 GLU B O 1
ATOM 3790 N N . PRO B 1 156 ? -13.297 25.828 -4.066 1 75 156 PRO B N 1
ATOM 3791 C CA . PRO B 1 156 ? -14.672 25.531 -4.469 1 75 156 PRO B CA 1
ATOM 3792 C C . PRO B 1 156 ? -15.453 24.797 -3.381 1 75 156 PRO B C 1
ATOM 3794 O O . PRO B 1 156 ? -16.672 24.953 -3.277 1 75 156 PRO B O 1
ATOM 3797 N N . SER B 1 157 ? -14.852 24.125 -2.564 1 77.38 157 SER B N 1
ATOM 3798 C CA . SER B 1 157 ? -15.523 23.453 -1.461 1 77.38 157 SER B CA 1
ATOM 3799 C C . SER B 1 157 ? -16.062 24.453 -0.442 1 77.38 157 SER B C 1
ATOM 3801 O O . SER B 1 157 ? -17.172 24.312 0.059 1 77.38 157 SER B O 1
ATOM 3803 N N . HIS B 1 158 ? -15.242 25.391 -0.261 1 76.56 15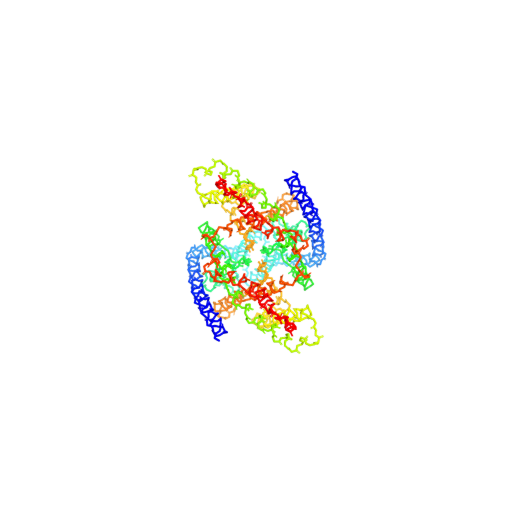8 HIS B N 1
ATOM 3804 C CA . HIS B 1 158 ? -15.672 26.438 0.658 1 76.56 158 HIS B CA 1
ATOM 3805 C C . HIS B 1 158 ? -16.812 27.266 0.059 1 76.56 158 HIS B C 1
ATOM 3807 O O . HIS B 1 158 ? -17.703 27.703 0.778 1 76.56 158 HIS B O 1
ATOM 3813 N N . LYS B 1 159 ? -16.688 27.438 -1.233 1 76.94 159 LYS B N 1
ATOM 3814 C CA . LYS B 1 159 ? -17.781 28.141 -1.9 1 76.94 159 LYS B CA 1
ATOM 3815 C C . LYS B 1 159 ? -19.094 27.359 -1.779 1 76.94 159 LYS B C 1
ATOM 3817 O O . LYS B 1 159 ? -20.156 27.953 -1.591 1 76.94 159 LYS B O 1
ATOM 3822 N N . LEU B 1 160 ? -19.031 26.094 -1.876 1 79.19 160 LEU B N 1
ATOM 3823 C CA . LEU B 1 160 ? -20.188 25.234 -1.689 1 79.19 160 LEU B CA 1
ATOM 3824 C C . LEU B 1 160 ? -20.734 25.359 -0.272 1 79.19 160 LEU B C 1
ATOM 3826 O O . LEU B 1 160 ? -21.953 25.453 -0.076 1 79.19 160 LEU B O 1
ATOM 3830 N N . ARG B 1 161 ? -19.906 25.438 0.625 1 77.31 161 ARG B N 1
ATOM 3831 C CA . ARG B 1 161 ? -20.297 25.625 2.016 1 77.31 161 ARG B CA 1
ATOM 3832 C C . ARG B 1 161 ? -21.016 26.969 2.207 1 77.31 161 ARG B C 1
ATOM 3834 O O . ARG B 1 161 ? -22.016 27.047 2.918 1 77.31 161 ARG B O 1
ATOM 3841 N N . GLY B 1 162 ? -20.438 27.859 1.54 1 75.88 162 GLY B N 1
ATOM 3842 C CA . GLY B 1 162 ? -21.062 29.172 1.599 1 75.88 162 GLY B CA 1
ATOM 3843 C C . GLY B 1 162 ? -22.438 29.203 0.984 1 75.88 162 GLY B C 1
ATOM 3844 O O . GLY B 1 162 ? -23.359 29.812 1.537 1 75.88 162 GLY B O 1
ATOM 3845 N N . LEU B 1 163 ? -22.531 28.562 -0.102 1 79.56 163 LEU B N 1
ATOM 3846 C CA . LEU B 1 163 ? -23.828 28.469 -0.766 1 79.56 163 LEU B CA 1
ATOM 3847 C C . LEU B 1 163 ? -24.844 27.75 0.109 1 79.56 163 LEU B C 1
ATOM 3849 O O . LEU B 1 163 ? -26 28.156 0.197 1 79.56 163 LEU B O 1
ATOM 3853 N N . LEU B 1 164 ? -24.469 26.766 0.784 1 78.69 164 LEU B N 1
ATOM 3854 C CA . LEU B 1 164 ? -25.328 26.016 1.68 1 78.69 164 LEU B CA 1
ATOM 3855 C C . LEU B 1 164 ? -25.734 26.859 2.879 1 78.69 164 LEU B C 1
ATOM 3857 O O . LEU B 1 164 ? -26.891 26.812 3.318 1 78.69 164 LEU B O 1
ATOM 3861 N N . ASN B 1 165 ? -24.75 27.641 3.293 1 76.81 165 ASN B N 1
ATOM 3862 C CA . ASN B 1 165 ? -25.031 28.547 4.398 1 76.81 165 ASN B CA 1
ATOM 3863 C C . ASN B 1 165 ? -26.062 29.594 4.004 1 76.81 165 ASN B C 1
ATOM 3865 O O . ASN B 1 165 ? -26.922 29.969 4.809 1 76.81 165 ASN B O 1
ATOM 3869 N N . GLN B 1 166 ? -25.906 30.016 2.781 1 78.19 166 GLN B N 1
ATOM 3870 C CA . GLN B 1 166 ? -26.828 31.031 2.283 1 78.19 166 GLN B CA 1
ATOM 3871 C C . GLN B 1 166 ? -28.219 30.453 2.09 1 78.19 166 GLN B C 1
ATOM 3873 O O . GLN B 1 166 ? -29.219 31.109 2.414 1 78.19 166 GLN B O 1
ATOM 3878 N N . ARG B 1 167 ? -28.234 29.25 1.663 1 77.94 167 ARG B N 1
ATOM 3879 C CA . ARG B 1 167 ? -29.516 28.641 1.335 1 77.94 167 ARG B CA 1
ATOM 3880 C C . ARG B 1 167 ? -30.172 28.031 2.572 1 77.94 167 ARG B C 1
ATOM 3882 O O . ARG B 1 167 ? -31.391 28.094 2.738 1 77.94 167 ARG B O 1
ATOM 3889 N N . LEU B 1 168 ? -29.328 27.484 3.438 1 74.12 168 LEU B N 1
ATOM 3890 C CA . LEU B 1 168 ? -29.891 26.719 4.547 1 74.12 168 LEU B CA 1
ATOM 3891 C C . LEU B 1 168 ? -29.578 27.391 5.879 1 74.12 168 LEU B C 1
ATOM 3893 O O . LEU B 1 168 ? -29.984 26.906 6.938 1 74.12 168 LEU B O 1
ATOM 3897 N N . GLY B 1 169 ? -28.688 28.422 5.812 1 71.94 169 GLY B N 1
ATOM 3898 C CA . GLY B 1 169 ? -28.234 29.109 7.008 1 71.94 169 GLY B CA 1
ATOM 3899 C C . GLY B 1 169 ? -29.375 29.562 7.902 1 71.94 169 GLY B C 1
ATOM 3900 O O . GLY B 1 169 ? -29.203 29.672 9.117 1 71.94 169 GLY B O 1
ATOM 3901 N N . HIS B 1 170 ? -30.453 29.812 7.27 1 76.38 170 HIS B N 1
ATOM 3902 C CA . HIS B 1 170 ? -31.594 30.266 8.047 1 76.38 170 HIS B CA 1
ATOM 3903 C C . HIS B 1 170 ? -32.25 29.109 8.797 1 76.38 170 HIS B C 1
ATOM 3905 O O . HIS B 1 170 ? -32.938 29.312 9.805 1 76.38 170 HIS B O 1
ATOM 3911 N N . LEU B 1 171 ? -32 27.906 8.391 1 71.94 171 LEU B N 1
ATOM 3912 C CA . LEU B 1 171 ? -32.688 26.75 8.945 1 71.94 171 LEU B CA 1
ATOM 3913 C C . LEU B 1 171 ? -31.781 25.969 9.883 1 71.94 171 LEU B C 1
ATOM 3915 O O . LEU B 1 171 ? -32.25 25.391 10.867 1 71.94 171 LEU B O 1
ATOM 3919 N N . PHE B 1 172 ? -30.5 26 9.57 1 71.38 172 PHE B N 1
ATOM 3920 C CA . PHE B 1 172 ? -29.594 25.109 10.289 1 71.38 172 PHE B CA 1
ATOM 3921 C C . PHE B 1 172 ? -28.438 25.906 10.891 1 71.38 172 PHE B C 1
ATOM 3923 O O . PHE B 1 172 ? -28.094 26.984 10.406 1 71.38 172 PHE B O 1
ATOM 3930 N N . THR B 1 173 ? -27.922 25.516 12 1 76.44 173 THR B N 1
ATOM 3931 C CA . THR B 1 173 ? -26.75 26.109 12.633 1 76.44 173 THR B CA 1
ATOM 3932 C C . THR B 1 173 ? -25.5 25.812 11.828 1 76.44 173 THR B C 1
ATOM 3934 O O . THR B 1 173 ? -25.516 25 10.898 1 76.44 173 THR B O 1
ATOM 3937 N N . VAL B 1 174 ? -24.438 26.547 12.078 1 76.19 174 VAL B N 1
ATOM 3938 C CA . VAL B 1 174 ? -23.156 26.469 11.391 1 76.19 174 VAL B CA 1
ATOM 3939 C C . VAL B 1 174 ? -22.656 25.031 11.414 1 76.19 174 VAL B C 1
ATOM 3941 O O . VAL B 1 174 ? -22.125 24.531 10.422 1 76.19 174 VAL B O 1
ATOM 3944 N N . ASN B 1 175 ? -22.938 24.312 12.492 1 77.31 175 ASN B N 1
ATOM 3945 C CA . ASN B 1 175 ? -22.484 22.938 12.625 1 77.31 175 ASN B CA 1
ATOM 3946 C C . ASN B 1 175 ? -23.266 21.984 11.719 1 77.31 175 ASN B C 1
ATOM 3948 O O . ASN B 1 175 ? -22.688 21.078 11.133 1 77.31 175 ASN B O 1
ATOM 3952 N N . HIS B 1 176 ? -24.5 22.312 11.609 1 81.31 176 HIS B N 1
ATOM 3953 C CA . HIS B 1 176 ? -25.344 21.484 10.742 1 81.31 176 HIS B CA 1
ATOM 3954 C C . HIS B 1 176 ? -24.984 21.688 9.273 1 81.31 176 HIS B C 1
ATOM 3956 O O . HIS B 1 176 ? -25 20.734 8.492 1 81.31 176 HIS B O 1
ATOM 3962 N N . ILE B 1 177 ? -24.672 22.875 8.984 1 80.75 177 ILE B N 1
ATOM 3963 C CA . ILE B 1 177 ? -24.328 23.172 7.598 1 80.75 177 ILE B CA 1
ATOM 3964 C C . ILE B 1 177 ? -23 22.5 7.246 1 80.75 177 ILE B C 1
ATOM 3966 O O . ILE B 1 177 ? -22.844 22 6.129 1 80.75 177 ILE B O 1
ATOM 3970 N N . GLN B 1 178 ? -22.094 22.453 8.188 1 81.31 178 GLN B N 1
ATOM 3971 C CA . GLN B 1 178 ? -20.828 21.766 7.973 1 81.31 178 GLN B CA 1
ATOM 3972 C C . GLN B 1 178 ? -21.031 20.281 7.754 1 81.31 178 GLN B C 1
ATOM 3974 O O . GLN B 1 178 ? -20.359 19.656 6.922 1 81.31 178 GLN B O 1
ATOM 3979 N N . LEU B 1 179 ? -22.016 19.812 8.477 1 83.38 179 LEU B N 1
ATOM 3980 C CA . LEU B 1 179 ? -22.328 18.391 8.344 1 83.38 179 LEU B CA 1
ATOM 3981 C C . LEU B 1 179 ? -22.969 18.094 6.988 1 83.38 179 LEU B C 1
ATOM 3983 O O . LEU B 1 179 ? -22.672 17.062 6.371 1 83.38 179 LEU B O 1
ATOM 3987 N N . ILE B 1 180 ? -23.734 18.984 6.59 1 85.44 180 ILE B N 1
ATOM 3988 C CA . ILE B 1 180 ? -24.375 18.828 5.281 1 85.44 180 ILE B CA 1
ATOM 3989 C C . ILE B 1 180 ? -23.312 18.938 4.184 1 85.44 180 ILE B C 1
ATOM 3991 O O . ILE B 1 180 ? -23.344 18.188 3.203 1 85.44 180 ILE B O 1
ATOM 3995 N N . HIS B 1 181 ? -22.406 19.891 4.402 1 86.19 181 HIS B N 1
ATOM 3996 C CA . HIS B 1 181 ? -21.328 20.062 3.447 1 86.19 181 HIS B CA 1
ATOM 3997 C C . HIS B 1 181 ? -20.484 18.797 3.336 1 86.19 181 HIS B C 1
ATOM 3999 O O . HIS B 1 181 ? -20.188 18.344 2.23 1 86.19 181 HIS B O 1
ATOM 4005 N N . VAL B 1 182 ? -20.078 18.188 4.457 1 87.12 182 VAL B N 1
ATOM 4006 C CA . VAL B 1 182 ? -19.281 16.969 4.465 1 87.12 182 VAL B CA 1
ATOM 4007 C C . VAL B 1 182 ? -20.078 15.836 3.816 1 87.12 182 VAL B C 1
ATOM 4009 O O . VAL B 1 182 ? -19.516 15.016 3.088 1 87.12 182 VAL B O 1
ATOM 4012 N N . GLY B 1 183 ? -21.344 15.867 4.055 1 89.56 183 GLY B N 1
ATOM 4013 C CA . GLY B 1 183 ? -22.203 14.875 3.441 1 89.56 183 GLY B CA 1
ATOM 4014 C C . GLY B 1 183 ? -22.234 14.961 1.927 1 89.56 183 GLY B C 1
ATOM 4015 O O . GLY B 1 183 ? -22.219 13.938 1.239 1 89.56 183 GLY B O 1
ATOM 4016 N N . VAL B 1 184 ? -22.297 16.141 1.431 1 89.5 184 VAL B N 1
ATOM 4017 C CA . VAL B 1 184 ? -22.359 16.359 -0.012 1 89.5 184 VAL B CA 1
ATOM 4018 C C . VAL B 1 184 ? -21.031 15.938 -0.643 1 89.5 184 VAL B C 1
ATOM 4020 O O . VAL B 1 184 ? -21.016 15.281 -1.685 1 89.5 184 VAL B O 1
ATOM 4023 N N . VAL B 1 185 ? -19.953 16.344 -0.001 1 89.38 185 VAL B N 1
ATOM 4024 C CA . VAL B 1 185 ? -18.641 15.977 -0.505 1 89.38 185 VAL B CA 1
ATOM 4025 C C . VAL B 1 185 ? -18.484 14.453 -0.484 1 89.38 185 VAL B C 1
ATOM 4027 O O . VAL B 1 185 ? -17.984 13.867 -1.444 1 89.38 185 VAL B O 1
ATOM 4030 N N . PHE B 1 186 ? -18.906 13.836 0.568 1 92.5 186 PHE B N 1
ATOM 4031 C CA . PHE B 1 186 ? -18.844 12.383 0.706 1 92.5 186 PHE B CA 1
ATOM 4032 C C . PHE B 1 186 ? -19.688 11.695 -0.357 1 92.5 186 PHE B C 1
ATOM 4034 O O . PHE B 1 186 ? -19.25 10.727 -0.977 1 92.5 186 PHE B O 1
ATOM 4041 N N . ALA B 1 187 ? -20.875 12.211 -0.566 1 94.06 187 ALA B N 1
ATOM 4042 C CA . ALA B 1 187 ? -21.781 11.633 -1.56 1 94.06 187 ALA B CA 1
ATOM 4043 C C . ALA B 1 187 ? -21.203 11.75 -2.965 1 94.06 187 ALA B C 1
ATOM 4045 O O . ALA B 1 187 ? -21.297 10.812 -3.762 1 94.06 187 ALA B O 1
ATOM 4046 N N . SER B 1 188 ? -20.656 12.898 -3.23 1 93.75 188 SER B N 1
ATOM 4047 C CA . SER B 1 188 ? -20.016 13.094 -4.531 1 93.75 188 SER B CA 1
ATOM 4048 C C . SER B 1 188 ? -18.828 12.156 -4.715 1 93.75 188 SER B C 1
ATOM 4050 O O . SER B 1 188 ? -18.625 11.602 -5.797 1 93.75 188 SER B O 1
ATOM 4052 N N . LEU B 1 189 ? -18.016 12 -3.693 1 95.06 189 LEU B N 1
ATOM 4053 C CA . LEU B 1 189 ? -16.891 11.07 -3.721 1 95.06 189 LEU B CA 1
ATOM 4054 C C . LEU B 1 189 ? -17.375 9.641 -3.977 1 95.06 189 LEU B C 1
ATOM 4056 O O . LEU B 1 189 ? -16.828 8.953 -4.852 1 95.06 189 LEU B O 1
ATOM 4060 N N . LEU B 1 190 ? -18.391 9.211 -3.275 1 96.38 190 LEU B N 1
ATOM 4061 C CA . LEU B 1 190 ? -18.906 7.855 -3.393 1 96.38 190 LEU B CA 1
ATOM 4062 C C . LEU B 1 190 ? -19.469 7.609 -4.789 1 96.38 190 LEU B C 1
ATOM 4064 O O . LEU B 1 190 ? -19.281 6.531 -5.355 1 96.38 190 LEU B O 1
ATOM 4068 N N . LEU B 1 191 ? -20.062 8.609 -5.324 1 96.81 191 LEU B N 1
ATOM 4069 C CA . LEU B 1 191 ? -20.703 8.453 -6.621 1 96.81 191 LEU B CA 1
ATOM 4070 C C . LEU B 1 191 ? -19.688 8.539 -7.75 1 96.81 191 LEU B C 1
ATOM 4072 O O . LEU B 1 191 ? -19.547 7.602 -8.539 1 96.81 191 LEU B O 1
ATOM 4076 N N . PHE B 1 192 ? -18.844 9.555 -7.75 1 96.25 192 PHE B N 1
ATOM 4077 C CA . PHE B 1 192 ? -18.016 9.852 -8.914 1 96.25 192 PHE B CA 1
ATOM 4078 C C . PHE B 1 192 ? -16.672 9.141 -8.82 1 96.25 192 PHE B C 1
ATOM 4080 O O . PHE B 1 192 ? -16.062 8.836 -9.844 1 96.25 192 PHE B O 1
ATOM 4087 N N . VAL B 1 193 ? -16.266 8.82 -7.637 1 97.44 193 VAL B N 1
ATOM 4088 C CA . VAL B 1 193 ? -14.914 8.266 -7.492 1 97.44 193 VAL B CA 1
ATOM 4089 C C . VAL B 1 193 ? -15 6.773 -7.18 1 97.44 193 VAL B C 1
ATOM 4091 O O . VAL B 1 193 ? -14.078 6.016 -7.484 1 97.44 193 VAL B O 1
ATOM 4094 N N . PHE B 1 194 ? -16.109 6.34 -6.621 1 97.81 194 PHE B N 1
ATOM 4095 C CA . PHE B 1 194 ? -16.203 4.934 -6.25 1 97.81 194 PHE B CA 1
ATOM 4096 C C . PHE B 1 194 ? -17.25 4.227 -7.098 1 97.81 194 PHE B C 1
ATOM 4098 O O . PHE B 1 194 ? -16.938 3.303 -7.852 1 97.81 194 PHE B O 1
ATOM 4105 N N . ALA B 1 195 ? -18.5 4.676 -7.133 1 97.75 195 ALA B N 1
ATOM 4106 C CA . ALA B 1 195 ? -19.609 3.945 -7.738 1 97.75 195 ALA B CA 1
ATOM 4107 C C . ALA B 1 195 ? -19.484 3.9 -9.258 1 97.75 195 ALA B C 1
ATOM 4109 O O . ALA B 1 195 ? -19.562 2.826 -9.859 1 97.75 195 ALA B O 1
ATOM 4110 N N . ILE B 1 196 ? -19.281 4.992 -9.852 1 98.12 196 ILE B N 1
ATOM 4111 C CA . ILE B 1 196 ? -19.219 5.047 -11.305 1 98.12 196 ILE B CA 1
ATOM 4112 C C . ILE B 1 196 ? -17.969 4.309 -11.797 1 98.12 196 ILE B C 1
ATOM 4114 O O . ILE B 1 196 ? -18.062 3.424 -12.648 1 98.12 196 ILE B O 1
ATOM 4118 N N . PRO B 1 197 ? -16.844 4.605 -11.258 1 97.94 197 PRO B N 1
ATOM 4119 C CA . PRO B 1 197 ? -15.68 3.848 -11.703 1 97.94 197 PRO B CA 1
ATOM 4120 C C . PRO B 1 197 ? -15.82 2.346 -11.461 1 97.94 197 PRO B C 1
ATOM 4122 O O . PRO B 1 197 ? -15.375 1.539 -12.281 1 97.94 197 PRO B O 1
ATOM 4125 N N . ALA B 1 198 ? -16.375 1.972 -10.328 1 98.06 198 ALA B N 1
ATOM 4126 C CA . ALA B 1 198 ? -16.609 0.551 -10.07 1 98.06 198 ALA B CA 1
ATOM 4127 C C . ALA B 1 198 ? -17.469 -0.074 -11.164 1 98.06 198 ALA B C 1
ATOM 4129 O O . ALA B 1 198 ? -17.203 -1.201 -11.594 1 98.06 198 ALA B O 1
ATOM 4130 N N . TRP B 1 199 ? -18.484 0.679 -11.57 1 97.75 199 TRP B N 1
ATOM 4131 C CA . TRP B 1 199 ? -19.328 0.216 -12.672 1 97.75 199 TRP B CA 1
ATOM 4132 C C . TRP B 1 199 ? -18.516 0.105 -13.961 1 97.75 199 TRP B C 1
ATOM 4134 O O . TRP B 1 199 ? -18.672 -0.866 -14.711 1 97.75 199 TRP B O 1
ATOM 4144 N N . VAL B 1 200 ? -17.672 0.999 -14.258 1 96.81 200 VAL B N 1
ATOM 4145 C CA . VAL B 1 200 ? -16.844 0.993 -15.461 1 96.81 200 VAL B CA 1
ATOM 4146 C C . VAL B 1 200 ? -15.883 -0.194 -15.422 1 96.81 200 VAL B C 1
ATOM 4148 O O . VAL B 1 200 ? -15.781 -0.95 -16.391 1 96.81 200 VAL B O 1
ATOM 4151 N N . PHE B 1 201 ? -15.188 -0.441 -14.281 1 96.69 201 PHE B N 1
ATOM 4152 C CA . PHE B 1 201 ? -14.242 -1.541 -14.164 1 96.69 201 PHE B CA 1
ATOM 4153 C C . PHE B 1 201 ? -14.953 -2.885 -14.273 1 96.69 201 PHE B C 1
ATOM 4155 O O . PHE B 1 201 ? -14.438 -3.814 -14.898 1 96.69 201 PHE B O 1
ATOM 4162 N N . SER B 1 202 ? -16.125 -2.959 -13.633 1 96.12 202 SER B N 1
ATOM 4163 C CA . SER B 1 202 ? -16.875 -4.211 -13.695 1 96.12 202 SER B CA 1
ATOM 4164 C C . SER B 1 202 ? -17.344 -4.5 -15.117 1 96.12 202 SER B C 1
ATOM 4166 O O . SER B 1 202 ? -17.484 -5.664 -15.508 1 96.12 202 SER B O 1
ATOM 4168 N N . SER B 1 203 ? -17.578 -3.424 -15.945 1 94.69 203 SER B N 1
ATOM 4169 C CA . SER B 1 203 ? -18 -3.586 -17.328 1 94.69 203 SER B CA 1
ATOM 4170 C C . SER B 1 203 ? -16.844 -3.971 -18.234 1 94.69 203 SER B C 1
ATOM 4172 O O . SER B 1 203 ? -17.016 -4.691 -19.219 1 94.69 203 SER B O 1
ATOM 4174 N N . ILE B 1 204 ? -15.633 -3.535 -17.938 1 93 204 ILE B N 1
ATOM 4175 C CA . ILE B 1 204 ? -14.461 -3.809 -18.766 1 93 204 ILE B CA 1
ATOM 4176 C C . ILE B 1 204 ? -13.875 -5.168 -18.391 1 93 204 ILE B C 1
ATOM 4178 O O . ILE B 1 204 ? -13.516 -5.957 -19.281 1 93 204 ILE B O 1
ATOM 4182 N N . GLU B 1 205 ? -13.781 -5.352 -17.078 1 92.44 205 GLU B N 1
ATOM 4183 C CA . GLU B 1 205 ? -13.266 -6.633 -16.594 1 92.44 205 GLU B CA 1
ATOM 4184 C C . GLU B 1 205 ? -14.391 -7.648 -16.438 1 92.44 205 GLU B C 1
ATOM 4186 O O . GLU B 1 205 ? -15.109 -7.641 -15.438 1 92.44 205 GLU B O 1
ATOM 4191 N N . THR B 1 206 ? -14.492 -8.562 -17.219 1 88.44 206 THR B N 1
ATOM 4192 C CA . THR B 1 206 ? -15.625 -9.477 -17.297 1 88.44 206 THR B CA 1
ATOM 4193 C C . THR B 1 206 ? -15.633 -10.445 -16.109 1 88.44 206 THR B C 1
ATOM 4195 O O . THR B 1 206 ? -16.672 -10.984 -15.75 1 88.44 206 THR B O 1
ATOM 4198 N N . ASP B 1 207 ? -14.492 -10.625 -15.445 1 88.5 207 ASP B N 1
ATOM 4199 C CA . ASP B 1 207 ? -14.422 -11.57 -14.344 1 88.5 207 ASP B CA 1
ATOM 4200 C C . ASP B 1 207 ? -14.656 -10.875 -13 1 88.5 207 ASP B C 1
ATOM 4202 O O . ASP B 1 207 ? -14.594 -11.508 -11.945 1 88.5 207 ASP B O 1
ATOM 4206 N N . TRP B 1 208 ? -14.898 -9.586 -13.039 1 93.56 208 TRP B N 1
ATOM 4207 C CA . TRP B 1 208 ? -15.125 -8.836 -11.805 1 93.56 208 TRP B CA 1
ATOM 4208 C C . TRP B 1 208 ? -16.609 -8.617 -11.562 1 93.56 208 TRP B C 1
ATOM 4210 O O . TRP B 1 208 ? -17.312 -8.078 -12.43 1 93.56 208 TRP B O 1
ATOM 4220 N N . SER B 1 209 ? -17.125 -9.023 -10.43 1 96.38 209 SER B N 1
ATOM 4221 C CA . SER B 1 209 ? -18.422 -8.547 -9.992 1 96.38 209 SER B CA 1
ATOM 4222 C C . SER B 1 209 ? -18.375 -7.074 -9.594 1 96.38 209 SER B C 1
ATOM 4224 O O . SER B 1 209 ? -17.281 -6.5 -9.469 1 96.38 209 SER B O 1
ATOM 4226 N N . TYR B 1 210 ? -19.531 -6.441 -9.477 1 97.12 210 TYR B N 1
ATOM 4227 C CA . TYR B 1 210 ? -19.547 -5.051 -9.039 1 97.12 210 TYR B CA 1
ATOM 4228 C C . TYR B 1 210 ? -18.875 -4.891 -7.68 1 97.12 210 TYR B C 1
ATOM 4230 O O . TYR B 1 210 ? -18.141 -3.93 -7.453 1 97.12 210 TYR B O 1
ATOM 4238 N N . LEU B 1 211 ? -19.125 -5.852 -6.816 1 97.19 211 LEU B N 1
ATOM 4239 C CA . LEU B 1 211 ? -18.5 -5.789 -5.504 1 97.19 211 LEU B CA 1
ATOM 4240 C C . LEU B 1 211 ? -16.984 -5.902 -5.629 1 97.19 211 LEU B C 1
ATOM 4242 O O . LEU B 1 211 ? -16.25 -5.207 -4.922 1 97.19 211 LEU B O 1
ATOM 4246 N N . ASP B 1 212 ? -16.531 -6.766 -6.504 1 96.81 212 ASP B N 1
ATOM 4247 C CA . ASP B 1 212 ? -15.102 -6.902 -6.738 1 96.81 212 ASP B CA 1
ATOM 4248 C C . ASP B 1 212 ? -14.492 -5.586 -7.211 1 96.81 212 ASP B C 1
ATOM 4250 O O . ASP B 1 212 ? -13.414 -5.191 -6.754 1 96.81 212 ASP B O 1
ATOM 4254 N N . ALA B 1 213 ? -15.234 -5.008 -8.109 1 97.75 213 ALA B N 1
ATOM 4255 C CA . ALA B 1 213 ? -14.75 -3.74 -8.656 1 97.75 213 ALA B CA 1
ATOM 4256 C C . ALA B 1 213 ? -14.75 -2.652 -7.586 1 97.75 213 ALA B C 1
ATOM 4258 O O . ALA B 1 213 ? -13.812 -1.855 -7.5 1 97.75 213 ALA B O 1
ATOM 4259 N N . PHE B 1 214 ? -15.797 -2.586 -6.816 1 98.12 214 PHE B N 1
ATOM 4260 C CA . PHE B 1 214 ? -15.859 -1.62 -5.727 1 98.12 214 PHE B CA 1
ATOM 4261 C C . PHE B 1 214 ? -14.766 -1.878 -4.703 1 98.12 214 PHE B C 1
ATOM 4263 O O . PHE B 1 214 ? -14.141 -0.938 -4.199 1 98.12 214 PHE B O 1
ATOM 4270 N N . TYR B 1 215 ? -14.594 -3.17 -4.402 1 97.62 215 TYR B N 1
ATOM 4271 C CA . TYR B 1 215 ? -13.523 -3.6 -3.506 1 97.62 215 TYR B CA 1
ATOM 4272 C C . TYR B 1 215 ? -12.164 -3.15 -4.023 1 97.62 215 TYR B C 1
ATOM 4274 O O . TYR B 1 215 ? -11.359 -2.598 -3.271 1 97.62 215 TYR B O 1
ATOM 4282 N N . TYR B 1 216 ? -11.945 -3.254 -5.293 1 97.5 216 TYR B N 1
ATOM 4283 C CA . TYR B 1 216 ? -10.719 -2.801 -5.941 1 97.5 216 TYR B CA 1
ATOM 4284 C C . TYR B 1 216 ? -10.531 -1.299 -5.762 1 97.5 216 TYR B C 1
ATOM 4286 O O . TYR B 1 216 ? -9.445 -0.84 -5.414 1 97.5 216 TYR B O 1
ATOM 4294 N N . CYS B 1 217 ? -11.555 -0.571 -6.051 1 97.88 217 CYS B N 1
ATOM 4295 C CA . CYS B 1 217 ? -11.477 0.881 -5.938 1 97.88 217 CYS B CA 1
ATOM 4296 C C . CYS B 1 217 ? -11.172 1.305 -4.508 1 97.88 217 CYS B C 1
ATOM 4298 O O . CYS B 1 217 ? -10.336 2.174 -4.277 1 97.88 217 CYS B O 1
ATOM 4300 N N . PHE B 1 218 ? -11.812 0.687 -3.58 1 97.62 218 PHE B N 1
ATOM 4301 C CA . PHE B 1 218 ? -11.633 1.042 -2.178 1 97.62 218 PHE B CA 1
ATOM 4302 C C . PHE B 1 218 ? -10.211 0.76 -1.722 1 97.62 218 PHE B C 1
ATOM 4304 O O . PHE B 1 218 ? -9.547 1.635 -1.162 1 97.62 218 PHE B O 1
ATOM 4311 N N . VAL B 1 219 ? -9.703 -0.417 -1.981 1 97.44 219 VAL B N 1
ATOM 4312 C CA . VAL B 1 219 ? -8.383 -0.839 -1.546 1 97.44 219 VAL B CA 1
ATOM 4313 C C . VAL B 1 219 ? -7.312 0.003 -2.244 1 97.44 219 VAL B C 1
ATOM 4315 O O . VAL B 1 219 ? -6.281 0.326 -1.65 1 97.44 219 VAL B O 1
ATOM 4318 N N . SER B 1 220 ? -7.59 0.409 -3.438 1 97.5 220 SER B N 1
ATOM 4319 C CA . SER B 1 220 ? -6.637 1.215 -4.195 1 97.5 220 SER B CA 1
ATOM 4320 C C . SER B 1 220 ? -6.613 2.656 -3.695 1 97.5 220 SER B C 1
ATOM 4322 O O . SER B 1 220 ? -5.543 3.229 -3.488 1 97.5 220 SER B O 1
ATOM 4324 N N . LEU B 1 221 ? -7.773 3.221 -3.428 1 97.56 221 LEU B N 1
ATOM 4325 C CA . LEU B 1 221 ? -7.855 4.641 -3.1 1 97.56 221 LEU B CA 1
ATOM 4326 C C . LEU B 1 221 ? -7.555 4.875 -1.624 1 97.56 221 LEU B C 1
ATOM 4328 O O . LEU B 1 221 ? -7.32 6.012 -1.207 1 97.56 221 LEU B O 1
ATOM 4332 N N . THR B 1 222 ? -7.543 3.842 -0.832 1 96.12 222 THR B N 1
ATOM 4333 C CA . THR B 1 222 ? -7.035 3.938 0.533 1 96.12 222 THR B CA 1
ATOM 4334 C C . THR B 1 222 ? -5.559 3.557 0.59 1 96.12 222 THR B C 1
ATOM 4336 O O . THR B 1 222 ? -4.996 3.396 1.675 1 96.12 222 THR B O 1
ATOM 4339 N N . THR B 1 223 ? -4.902 3.332 -0.534 1 95.75 223 THR B N 1
ATOM 4340 C CA . THR B 1 223 ? -3.488 3.086 -0.792 1 95.75 223 THR B CA 1
ATOM 4341 C C . THR B 1 223 ? -3.047 1.767 -0.166 1 95.75 223 THR B C 1
ATOM 4343 O O . THR B 1 223 ? -1.857 1.562 0.087 1 95.75 223 THR B O 1
ATOM 4346 N N . ILE B 1 224 ? -3.973 0.882 0.202 1 96.75 224 ILE B N 1
ATOM 4347 C CA . ILE B 1 224 ? -3.652 -0.459 0.679 1 96.75 224 ILE B CA 1
ATOM 4348 C C . ILE B 1 224 ? -3.023 -1.271 -0.45 1 96.75 224 ILE B C 1
ATOM 4350 O O . ILE B 1 224 ? -1.917 -1.797 -0.304 1 96.75 224 ILE B O 1
ATOM 4354 N N . GLY B 1 225 ? -3.693 -1.357 -1.613 1 95.62 225 GLY B N 1
ATOM 4355 C CA . GLY B 1 225 ? -3.145 -1.995 -2.799 1 95.62 225 GLY B CA 1
ATOM 4356 C C . GLY B 1 225 ? -2.85 -3.471 -2.602 1 95.62 225 GLY B C 1
ATOM 4357 O O . GLY B 1 225 ? -1.707 -3.906 -2.752 1 95.62 225 GLY B O 1
ATOM 4358 N N . LEU B 1 226 ? -3.75 -4.352 -2.498 1 93.62 226 LEU B N 1
ATOM 4359 C CA . LEU B 1 226 ? -3.564 -5.773 -2.23 1 93.62 226 LEU B CA 1
ATOM 4360 C C . LEU B 1 226 ? -3.1 -6.508 -3.484 1 93.62 226 LEU B C 1
ATOM 4362 O O . LEU B 1 226 ? -2.471 -7.562 -3.395 1 93.62 226 LEU B O 1
ATOM 4366 N N . GLY B 1 227 ? -3.479 -6.07 -4.648 1 90.62 227 GLY B N 1
ATOM 4367 C CA . GLY B 1 227 ? -2.971 -6.637 -5.891 1 90.62 227 GLY B CA 1
ATOM 4368 C C . GLY B 1 227 ? -3.764 -7.844 -6.359 1 90.62 227 GLY B C 1
ATOM 4369 O O . GLY B 1 227 ? -3.447 -8.438 -7.395 1 90.62 227 GLY B O 1
ATOM 4370 N N . ASP B 1 228 ? -4.758 -8.297 -5.594 1 88.75 228 ASP B N 1
ATOM 4371 C CA . ASP B 1 228 ? -5.586 -9.422 -6.027 1 88.75 228 ASP B CA 1
ATOM 4372 C C . ASP B 1 228 ? -6.418 -9.047 -7.25 1 88.75 228 ASP B C 1
ATOM 4374 O O . ASP B 1 228 ? -6.73 -9.906 -8.078 1 88.75 228 ASP B O 1
ATOM 4378 N N . PHE B 1 229 ? -6.773 -7.789 -7.309 1 90.31 229 PHE B N 1
ATOM 4379 C CA . PHE B 1 229 ? -7.422 -7.242 -8.492 1 90.31 229 PHE B CA 1
ATOM 4380 C C . PHE B 1 229 ? -6.578 -6.125 -9.102 1 90.31 229 PHE B C 1
ATOM 4382 O O . PHE B 1 229 ? -6.211 -5.172 -8.414 1 90.31 229 PHE B O 1
ATOM 4389 N N . GLU B 1 230 ? -6.117 -6.367 -10.234 1 88.88 23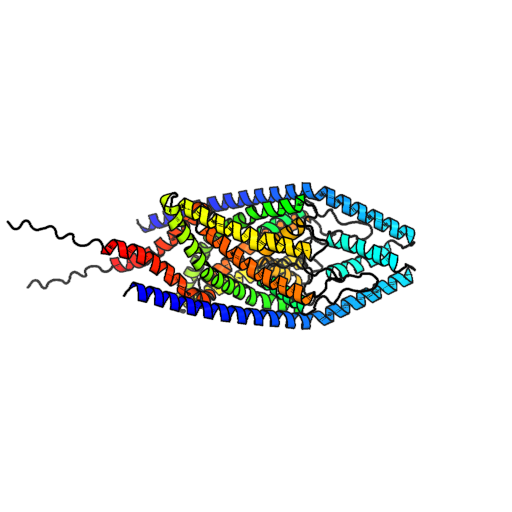0 GLU B N 1
ATOM 4390 C CA . GLU B 1 230 ? -5.363 -5.363 -10.977 1 88.88 230 GLU B CA 1
ATOM 4391 C C . GLU B 1 230 ? -5.918 -5.184 -12.391 1 88.88 230 GLU B C 1
ATOM 4393 O O . GLU B 1 230 ? -6.141 -6.164 -13.102 1 88.88 230 GLU B O 1
ATOM 4398 N N . PRO B 1 231 ? -6.176 -3.941 -12.75 1 90.81 231 PRO B N 1
ATOM 4399 C CA . PRO B 1 231 ? -6.719 -3.705 -14.094 1 90.81 231 PRO B CA 1
ATOM 4400 C C . PRO B 1 231 ? -5.766 -4.156 -15.195 1 90.81 231 PRO B C 1
ATOM 4402 O O . PRO B 1 231 ? -4.555 -3.967 -15.094 1 90.81 231 PRO B O 1
ATOM 4405 N N . GLY B 1 232 ? -6.32 -4.793 -16.234 1 84.75 232 GLY B N 1
ATOM 4406 C CA . GLY B 1 232 ? -5.566 -5.164 -17.422 1 84.75 232 GLY B CA 1
ATOM 4407 C C . GLY B 1 232 ? -4.766 -6.441 -17.25 1 84.75 232 GLY B C 1
ATOM 4408 O O . GLY B 1 232 ? -3.75 -6.641 -17.922 1 84.75 232 GLY B O 1
ATOM 4409 N N . ASP B 1 233 ? -5.105 -7.227 -16.281 1 77.38 233 ASP B N 1
ATOM 4410 C CA . ASP B 1 233 ? -4.367 -8.453 -16.016 1 77.38 233 ASP B CA 1
ATOM 4411 C C . ASP B 1 233 ? -4.828 -9.586 -16.938 1 77.38 233 ASP B C 1
ATOM 4413 O O . ASP B 1 233 ? -4.133 -10.586 -17.094 1 77.38 233 ASP B O 1
ATOM 4417 N N . ASP B 1 234 ? -5.938 -9.383 -17.547 1 74.44 234 ASP B N 1
ATOM 4418 C CA . ASP B 1 234 ? -6.418 -10.383 -18.484 1 74.44 234 ASP B CA 1
ATOM 4419 C C . ASP B 1 234 ? -5.609 -10.352 -19.781 1 74.44 234 ASP B C 1
ATOM 4421 O O . ASP B 1 234 ? -5.445 -9.289 -20.391 1 74.44 234 ASP B O 1
ATOM 4425 N N . PRO B 1 235 ? -5.102 -11.445 -20.141 1 68.38 235 PRO B N 1
ATOM 4426 C CA . PRO B 1 235 ? -4.281 -11.508 -21.359 1 68.38 235 PRO B CA 1
ATOM 4427 C C . PRO B 1 235 ? -5.047 -11.109 -22.609 1 68.38 235 PRO B C 1
ATOM 4429 O O . PRO B 1 235 ? -4.445 -10.68 -23.594 1 68.38 235 PRO B O 1
ATOM 4432 N N . ASN B 1 236 ? -6.316 -11.242 -22.578 1 70.06 236 ASN B N 1
ATOM 4433 C CA . ASN B 1 236 ? -7.117 -10.977 -23.766 1 70.06 236 ASN B CA 1
ATOM 4434 C C . ASN B 1 236 ? -7.637 -9.539 -23.781 1 70.06 236 ASN B C 1
ATOM 4436 O O . ASN B 1 236 ? -8.438 -9.18 -24.641 1 70.06 236 ASN B O 1
ATOM 4440 N N . GLN B 1 237 ? -7.086 -8.82 -22.906 1 76.06 237 GLN B N 1
ATOM 4441 C CA . GLN B 1 237 ? -7.574 -7.445 -22.828 1 76.06 237 GLN B CA 1
ATOM 4442 C C . GLN B 1 237 ? -7.039 -6.602 -23.984 1 76.06 237 GLN B C 1
ATOM 4444 O O . GLN B 1 237 ? -5.828 -6.57 -24.219 1 76.06 237 GLN B O 1
ATOM 4449 N N . SER B 1 238 ? -7.992 -5.988 -24.703 1 76.06 238 SER B N 1
ATOM 4450 C CA . SER B 1 238 ? -7.598 -5.086 -25.781 1 76.06 238 SER B CA 1
ATOM 4451 C C . SER B 1 238 ? -7.094 -3.756 -25.234 1 76.06 238 SER B C 1
ATOM 4453 O O . SER B 1 238 ? -7.562 -3.289 -24.188 1 76.06 238 SER B O 1
ATOM 4455 N N . PHE B 1 239 ? -6.133 -3.158 -25.797 1 81.5 239 PHE B N 1
ATOM 4456 C CA . PHE B 1 239 ? -5.602 -1.843 -25.453 1 81.5 239 PHE B CA 1
ATOM 4457 C C . PHE B 1 239 ? -5.125 -1.807 -24.016 1 81.5 239 PHE B C 1
ATOM 4459 O O . PHE B 1 239 ? -5.461 -0.886 -23.266 1 81.5 239 PHE B O 1
ATOM 4466 N N . ARG B 1 240 ? -4.391 -2.766 -23.656 1 84.44 240 ARG B N 1
ATOM 4467 C CA . ARG B 1 240 ? -3.91 -2.949 -22.281 1 84.44 240 ARG B CA 1
ATOM 4468 C C . ARG B 1 240 ? -3.1 -1.743 -21.828 1 84.44 240 ARG B C 1
ATOM 4470 O O . ARG B 1 240 ? -3.262 -1.275 -20.688 1 84.44 240 ARG B O 1
ATOM 4477 N N . GLY B 1 241 ? -2.299 -1.253 -22.688 1 87.12 241 GLY B N 1
ATOM 4478 C CA . GLY B 1 241 ? -1.459 -0.121 -22.328 1 87.12 241 GLY B CA 1
ATOM 4479 C C . GLY B 1 241 ? -2.252 1.123 -21.984 1 87.12 241 GLY B C 1
ATOM 4480 O O . GLY B 1 241 ? -2.016 1.742 -20.938 1 87.12 241 GLY B O 1
ATOM 4481 N N . LEU B 1 242 ? -3.211 1.44 -22.828 1 89.81 242 LEU B N 1
ATOM 4482 C CA . LEU B 1 242 ? -4.043 2.615 -22.594 1 89.81 242 LEU B CA 1
ATOM 4483 C C . LEU B 1 242 ? -4.906 2.434 -21.344 1 89.81 242 LEU B C 1
ATOM 4485 O O . LEU B 1 242 ? -5.133 3.387 -20.594 1 89.81 242 LEU B O 1
ATOM 4489 N N . TYR B 1 243 ? -5.379 1.233 -21.203 1 93 243 TYR B N 1
ATOM 4490 C CA . TYR B 1 243 ? -6.18 0.899 -20.031 1 93 243 TYR B CA 1
ATOM 4491 C C . TYR B 1 243 ? -5.391 1.117 -18.75 1 93 243 TYR B C 1
ATOM 4493 O O . TYR B 1 243 ? -5.895 1.707 -17.797 1 93 243 TYR B O 1
ATOM 4501 N N . LYS B 1 244 ? -4.129 0.782 -18.797 1 92.88 244 LYS B N 1
ATOM 4502 C CA . LYS B 1 244 ? -3.287 0.929 -17.609 1 92.88 244 LYS B CA 1
ATOM 4503 C C . LYS B 1 244 ? -2.932 2.393 -17.375 1 92.88 244 LYS B C 1
ATOM 4505 O O . LYS B 1 244 ? -2.826 2.83 -16.219 1 92.88 244 LYS B O 1
ATOM 4510 N N . ILE B 1 245 ? -2.758 3.059 -18.406 1 93.5 245 ILE B N 1
ATOM 4511 C CA . ILE B 1 245 ? -2.518 4.492 -18.266 1 93.5 245 ILE B CA 1
ATOM 4512 C C . ILE B 1 245 ? -3.758 5.172 -17.688 1 93.5 245 ILE B C 1
ATOM 4514 O O . ILE B 1 245 ? -3.656 5.992 -16.781 1 93.5 245 ILE B O 1
ATOM 4518 N N . GLY B 1 246 ? -4.934 4.801 -18.234 1 94.75 246 GLY B N 1
ATOM 4519 C CA . GLY B 1 246 ? -6.184 5.332 -17.703 1 94.75 246 GLY B CA 1
ATOM 4520 C C . GLY B 1 246 ? -6.398 5.004 -16.234 1 94.75 246 GLY B C 1
ATOM 4521 O O . GLY B 1 246 ? -6.863 5.852 -15.477 1 94.75 246 GLY B O 1
ATOM 4522 N N . ALA B 1 247 ? -6.062 3.797 -15.875 1 95.81 247 ALA B N 1
ATOM 4523 C CA . ALA B 1 247 ? -6.184 3.379 -14.484 1 95.81 247 ALA B CA 1
ATOM 4524 C C . ALA B 1 247 ? -5.258 4.191 -13.586 1 95.81 247 ALA B C 1
ATOM 4526 O O . ALA B 1 247 ? -5.605 4.5 -12.445 1 95.81 247 ALA B O 1
ATOM 4527 N N . THR B 1 248 ? -4.082 4.574 -14.086 1 95.88 248 THR B N 1
ATOM 4528 C CA . THR B 1 248 ? -3.135 5.387 -13.328 1 95.88 248 THR B CA 1
ATOM 4529 C C . THR B 1 248 ? -3.693 6.785 -13.094 1 95.88 248 THR B C 1
ATOM 4531 O O . THR B 1 248 ? -3.59 7.32 -11.984 1 95.88 248 THR B O 1
ATOM 4534 N N . VAL B 1 249 ? -4.293 7.32 -14.07 1 94.94 249 VAL B N 1
ATOM 4535 C CA . VAL B 1 249 ? -4.898 8.641 -13.961 1 94.94 249 VAL B CA 1
ATOM 4536 C C . VAL B 1 249 ? -6.047 8.602 -12.953 1 94.94 249 VAL B C 1
ATOM 4538 O O . VAL B 1 249 ? -6.184 9.5 -12.125 1 94.94 249 VAL B O 1
ATOM 4541 N N . TYR B 1 250 ? -6.863 7.57 -13.016 1 97.06 250 TYR B N 1
ATOM 4542 C CA . TYR B 1 250 ? -7.941 7.383 -12.047 1 97.06 250 TYR B CA 1
ATOM 4543 C C . TYR B 1 250 ? -7.391 7.32 -10.625 1 97.06 250 TYR B C 1
ATOM 4545 O O . TYR B 1 250 ? -7.957 7.918 -9.711 1 97.06 250 TYR B O 1
ATOM 4553 N N . LEU B 1 251 ? -6.289 6.613 -10.492 1 96.31 251 LEU B N 1
ATOM 4554 C CA . LEU B 1 251 ? -5.688 6.441 -9.172 1 96.31 251 LEU B CA 1
ATOM 4555 C C . LEU B 1 251 ? -5.211 7.777 -8.617 1 96.31 251 LEU B C 1
ATOM 4557 O O . LEU B 1 251 ? -5.516 8.125 -7.473 1 96.31 251 LEU B O 1
ATOM 4561 N N . MET B 1 252 ? -4.523 8.523 -9.43 1 94.88 252 MET B N 1
ATOM 4562 C CA . MET B 1 252 ? -3.996 9.812 -8.992 1 94.88 252 MET B CA 1
ATOM 4563 C C . MET B 1 252 ? -5.129 10.797 -8.695 1 94.88 252 MET B C 1
ATOM 4565 O O . MET B 1 252 ? -5.121 11.461 -7.66 1 94.88 252 MET B O 1
ATOM 4569 N N . GLY B 1 253 ? -6.078 10.836 -9.578 1 94.81 253 GLY B N 1
ATOM 4570 C CA . GLY B 1 253 ? -7.227 11.695 -9.359 1 94.81 253 GLY B CA 1
ATOM 4571 C C . GLY B 1 253 ? -8.062 11.281 -8.156 1 94.81 253 GLY B C 1
ATOM 4572 O O . GLY B 1 253 ? -8.531 12.133 -7.398 1 94.81 253 GLY B O 1
ATOM 4573 N N . GLY B 1 254 ? -8.289 10.023 -8.039 1 96.69 254 GLY B N 1
ATOM 4574 C CA . GLY B 1 254 ? -9.031 9.516 -6.898 1 96.69 254 GLY B CA 1
ATOM 4575 C C . GLY B 1 254 ? -8.375 9.82 -5.57 1 96.69 254 GLY B C 1
ATOM 4576 O O . GLY B 1 254 ? -9.055 10.148 -4.594 1 96.69 254 GLY B O 1
ATOM 4577 N N . LEU B 1 255 ? -7.066 9.734 -5.52 1 95.62 255 LEU B N 1
ATOM 4578 C CA . LEU B 1 255 ? -6.336 10.031 -4.293 1 95.62 255 LEU B CA 1
ATOM 4579 C C . LEU B 1 255 ? -6.488 11.5 -3.91 1 95.62 255 LEU B C 1
ATOM 4581 O O . LEU B 1 255 ? -6.594 11.828 -2.727 1 95.62 255 LEU B O 1
ATOM 4585 N N . CYS B 1 256 ? -6.492 12.312 -4.902 1 93.06 256 CYS B N 1
ATOM 4586 C CA . CYS B 1 256 ? -6.727 13.727 -4.641 1 93.06 256 CYS B CA 1
ATOM 4587 C C . CYS B 1 256 ? -8.086 13.945 -3.996 1 93.06 256 CYS B C 1
ATOM 4589 O O . CYS B 1 256 ? -8.203 14.672 -3.008 1 93.06 256 CYS B O 1
ATOM 4591 N N . CYS B 1 257 ? -9.016 13.289 -4.543 1 93.69 257 CYS B N 1
ATOM 4592 C CA . CYS B 1 257 ? -10.375 13.422 -4.02 1 93.69 257 CYS B CA 1
ATOM 4593 C C . CYS B 1 257 ? -10.477 12.844 -2.615 1 93.69 257 CYS B C 1
ATOM 4595 O O . CYS B 1 257 ? -11.164 13.406 -1.76 1 93.69 257 CYS B O 1
ATOM 4597 N N . MET B 1 258 ? -9.812 11.789 -2.428 1 94.12 258 MET B N 1
ATOM 4598 C CA . MET B 1 258 ? -9.797 11.195 -1.097 1 94.12 258 MET B CA 1
ATOM 4599 C C . MET B 1 258 ? -9.148 12.133 -0.083 1 94.12 258 MET B C 1
ATOM 4601 O O . MET B 1 258 ? -9.648 12.281 1.034 1 94.12 258 MET B O 1
ATOM 4605 N N . MET B 1 259 ? -8.094 12.703 -0.466 1 91.06 259 MET B N 1
ATOM 4606 C CA . MET B 1 259 ? -7.391 13.633 0.42 1 91.06 259 MET B CA 1
ATOM 4607 C C . MET B 1 259 ? -8.258 14.852 0.725 1 91.06 259 MET B C 1
ATOM 4609 O O . MET B 1 259 ? -8.242 15.359 1.846 1 91.06 259 MET B O 1
ATOM 4613 N N . LEU B 1 260 ? -8.969 15.281 -0.239 1 89.06 260 LEU B N 1
ATOM 4614 C CA . LEU B 1 260 ? -9.891 16.391 -0.022 1 89.06 260 LEU B CA 1
ATOM 4615 C C . LEU B 1 260 ? -10.969 16.016 0.983 1 89.06 260 LEU B C 1
ATOM 4617 O O . LEU B 1 260 ? -11.297 16.812 1.871 1 89.06 260 LEU B O 1
ATOM 4621 N N . PHE B 1 261 ? -11.477 14.883 0.796 1 91.62 261 PHE B N 1
ATOM 4622 C CA . PHE B 1 261 ? -12.5 14.398 1.715 1 91.62 261 PHE B CA 1
ATOM 4623 C C . PHE B 1 261 ? -11.961 14.344 3.141 1 91.62 261 PHE B C 1
ATOM 4625 O O . PHE B 1 261 ? -12.625 14.797 4.078 1 91.62 261 PHE B O 1
ATOM 4632 N N . LEU B 1 262 ? -10.797 13.852 3.309 1 86.38 262 LEU B N 1
ATOM 4633 C CA . LEU B 1 262 ? -10.203 13.75 4.637 1 86.38 262 LEU B CA 1
ATOM 4634 C C . LEU B 1 262 ? -9.938 15.125 5.227 1 86.38 262 LEU B C 1
ATOM 4636 O O . LEU B 1 262 ? -10.117 15.336 6.426 1 86.38 262 LEU B O 1
ATOM 4640 N N . ALA B 1 263 ? -9.531 15.969 4.391 1 81.94 263 ALA B N 1
ATOM 4641 C CA . ALA B 1 263 ? -9.281 17.344 4.836 1 81.94 263 ALA B CA 1
ATOM 4642 C C . ALA B 1 263 ? -10.578 18 5.305 1 81.94 263 ALA B C 1
ATOM 4644 O O . ALA B 1 263 ? -10.578 18.734 6.297 1 81.94 263 ALA B O 1
ATOM 4645 N N . THR B 1 264 ? -11.625 17.734 4.582 1 82.88 264 THR B N 1
ATOM 4646 C CA . THR B 1 264 ? -12.922 18.297 4.93 1 82.88 264 THR B CA 1
ATOM 4647 C C . THR B 1 264 ? -13.453 17.688 6.223 1 82.88 264 THR B C 1
ATOM 4649 O O . THR B 1 264 ? -14.055 18.391 7.043 1 82.88 264 THR B O 1
ATOM 4652 N N . LEU B 1 265 ? -13.195 16.453 6.367 1 81.75 265 LEU B N 1
ATOM 4653 C CA . LEU B 1 265 ? -13.617 15.75 7.578 1 81.75 265 LEU B CA 1
ATOM 4654 C C . LEU B 1 265 ? -12.859 16.266 8.797 1 81.75 265 LEU B C 1
ATOM 4656 O O . LEU B 1 265 ? -13.438 16.422 9.875 1 81.75 265 LEU B O 1
ATOM 4660 N N . TYR B 1 266 ? -11.617 16.562 8.602 1 75.19 266 TYR B N 1
ATOM 4661 C CA . TYR B 1 266 ? -10.758 17 9.695 1 75.19 266 TYR B CA 1
ATOM 4662 C C . TYR B 1 266 ? -11.109 18.406 10.133 1 75.19 266 TYR B C 1
ATOM 4664 O O . TYR B 1 266 ? -10.789 18.812 11.258 1 75.19 266 TYR B O 1
ATOM 4672 N N . ASP B 1 267 ? -11.711 19.141 9.297 1 73.38 267 ASP B N 1
ATOM 4673 C CA . ASP B 1 267 ? -12.109 20.5 9.633 1 73.38 267 ASP B CA 1
ATOM 4674 C C . ASP B 1 267 ? -13.266 20.516 10.633 1 73.38 267 ASP B C 1
ATOM 4676 O O . ASP B 1 267 ? -13.547 21.531 11.25 1 73.38 267 ASP B O 1
ATOM 4680 N N . ILE B 1 268 ? -13.883 19.359 10.781 1 72.94 268 ILE B N 1
ATOM 4681 C CA . ILE B 1 268 ? -14.992 19.266 11.727 1 72.94 268 ILE B CA 1
ATOM 4682 C C . ILE B 1 268 ? -14.453 18.891 13.109 1 72.94 268 ILE B C 1
ATOM 4684 O O . ILE B 1 268 ? -13.914 17.797 13.289 1 72.94 268 ILE B O 1
ATOM 4688 N N . PRO B 1 269 ? -14.562 19.797 13.969 1 61.19 269 PRO B N 1
ATOM 4689 C CA . PRO B 1 269 ? -13.984 19.562 15.297 1 61.19 269 PRO B CA 1
ATOM 4690 C C . PRO B 1 269 ? -14.523 18.281 15.953 1 61.19 269 PRO B C 1
ATOM 4692 O O . PRO B 1 269 ? -13.789 17.609 16.672 1 61.19 269 PRO B O 1
ATOM 4695 N N . GLN B 1 270 ? -15.828 18 15.75 1 57.41 270 GLN B N 1
ATOM 4696 C CA . GLN B 1 270 ? -16.422 16.844 16.406 1 57.41 270 GLN B CA 1
ATOM 4697 C C . GLN B 1 270 ? -15.82 15.539 15.891 1 57.41 270 GLN B C 1
ATOM 4699 O O . GLN B 1 270 ? -15.805 14.531 16.609 1 57.41 270 GLN B O 1
ATOM 4704 N N . PHE B 1 271 ? -15.32 15.539 14.758 1 55.62 271 PHE B N 1
ATOM 4705 C CA . PHE B 1 271 ? -14.836 14.305 14.141 1 55.62 271 PHE B CA 1
ATOM 4706 C C . PHE B 1 271 ? -13.312 14.227 14.219 1 55.62 271 PHE B C 1
ATOM 4708 O O . PHE B 1 271 ? -12.711 13.281 13.719 1 55.62 271 PHE B O 1
ATOM 4715 N N . ASN B 1 272 ? -12.734 15.172 14.805 1 55 272 ASN B N 1
ATOM 4716 C CA . ASN B 1 272 ? -11.273 15.141 14.891 1 55 272 ASN B CA 1
ATOM 4717 C C . ASN B 1 272 ? -10.805 14.164 15.961 1 55 272 ASN B C 1
ATOM 4719 O O . ASN B 1 272 ? -10.664 14.539 17.125 1 55 272 ASN B O 1
ATOM 4723 N N . LEU B 1 273 ? -10.758 12.945 15.633 1 55.06 273 LEU B N 1
ATOM 4724 C CA . LEU B 1 273 ? -10.281 11.883 16.516 1 55.06 273 LEU B CA 1
ATOM 4725 C C . LEU B 1 273 ? -8.914 12.227 17.094 1 55.06 273 LEU B C 1
ATOM 4727 O O . LEU B 1 273 ? -8.562 11.766 18.188 1 55.06 273 LEU B O 1
ATOM 4731 N N . THR B 1 274 ? -8.242 13.055 16.297 1 53.81 274 THR B N 1
ATOM 4732 C CA . THR B 1 274 ? -6.93 13.469 16.766 1 53.81 274 THR B CA 1
ATOM 4733 C C . THR B 1 274 ? -7.059 14.352 18 1 53.81 274 THR B C 1
ATOM 4735 O O . THR B 1 274 ? -6.172 14.359 18.859 1 53.81 274 THR B O 1
ATOM 4738 N N . SER B 1 275 ? -8.18 15.055 17.953 1 52.12 275 SER B N 1
ATOM 4739 C CA . SER B 1 275 ? -8.414 15.938 19.094 1 52.12 275 SER B CA 1
ATOM 4740 C C . SER B 1 275 ? -8.602 15.133 20.375 1 52.12 275 SER B C 1
ATOM 4742 O O . SER B 1 275 ? -8.312 15.625 21.469 1 52.12 275 SER B O 1
ATOM 4744 N N . PHE B 1 276 ? -9.07 13.977 20.062 1 50.19 276 PHE B N 1
ATOM 4745 C CA . PHE B 1 276 ? -9.195 13.125 21.234 1 50.19 276 PHE B CA 1
ATOM 4746 C C . PHE B 1 276 ? -7.82 12.805 21.828 1 50.19 276 PHE B C 1
ATOM 4748 O O . PHE B 1 276 ? -7.672 12.672 23.031 1 50.19 276 PHE B O 1
ATOM 4755 N N . PHE B 1 277 ? -6.852 12.82 20.875 1 49.28 277 PHE B N 1
ATOM 4756 C CA . PHE B 1 277 ? -5.516 12.461 21.328 1 49.28 277 PHE B CA 1
ATOM 4757 C C . PHE B 1 277 ? -4.656 13.703 21.531 1 49.28 277 PHE B C 1
ATOM 4759 O O . PHE B 1 277 ? -3.82 13.742 22.438 1 49.28 277 PHE B O 1
ATOM 4766 N N . VAL B 1 278 ? -4.773 14.766 20.484 1 51.97 278 VAL B N 1
ATOM 4767 C CA . VAL B 1 278 ? -3.838 15.883 20.469 1 51.97 278 VAL B CA 1
ATOM 4768 C C . VAL B 1 278 ? -4.508 17.125 21.047 1 51.97 278 VAL B C 1
ATOM 4770 O O . VAL B 1 278 ? -3.875 18.188 21.172 1 51.97 278 VAL B O 1
ATOM 4773 N N . LYS B 1 279 ? -5.73 17.328 21.125 1 48.34 279 LYS B N 1
ATOM 4774 C CA . LYS B 1 279 ? -6.305 18.578 21.609 1 48.34 279 LYS B CA 1
ATOM 4775 C C . LYS B 1 279 ? -5.379 19.266 22.609 1 48.34 279 LYS B C 1
ATOM 4777 O O . LYS B 1 279 ? -5.273 20.5 22.625 1 48.34 279 LYS B O 1
ATOM 4782 N N . SER B 1 280 ? -4.719 18.5 23.234 1 40.5 280 SER B N 1
ATOM 4783 C CA . SER B 1 280 ? -3.973 19.25 24.234 1 40.5 280 SER B CA 1
ATOM 4784 C C . SER B 1 280 ? -2.799 20 23.609 1 40.5 280 SER B C 1
ATOM 4786 O O . SER B 1 280 ? -2.42 21.078 24.078 1 40.5 280 SER B O 1
ATOM 4788 N N . ASP B 1 281 ? -2.297 19.562 22.438 1 38.5 281 ASP B N 1
ATOM 4789 C CA . ASP B 1 281 ? -1.033 20.141 22 1 38.5 281 ASP B CA 1
ATOM 4790 C C . ASP B 1 281 ? -1.268 21.281 21 1 38.5 281 ASP B C 1
ATOM 4792 O O . ASP B 1 281 ? -0.398 22.125 20.797 1 38.5 281 ASP B O 1
ATOM 4796 N N . GLU B 1 282 ? -2.203 21.312 20.156 1 39.09 282 GLU B N 1
ATOM 4797 C CA . GLU B 1 282 ? -2.426 22.469 19.312 1 39.09 282 GLU B CA 1
ATOM 4798 C C . GLU B 1 282 ? -2.693 23.719 20.141 1 39.09 282 GLU B C 1
ATOM 4800 O O . GLU B 1 282 ? -2.266 24.828 19.797 1 39.09 282 GLU B O 1
ATOM 4805 N N . GLU B 1 283 ? -3.393 23.609 21.109 1 37.41 283 GLU B N 1
ATOM 4806 C CA . GLU B 1 283 ? -3.467 24.719 22.062 1 37.41 283 GLU B CA 1
ATOM 4807 C C . GLU B 1 283 ? -2.094 25.031 22.641 1 37.41 283 GLU B C 1
ATOM 4809 O O . GLU B 1 283 ? -1.833 26.172 23.062 1 37.41 283 GLU B O 1
ATOM 4814 N N . MET B 1 284 ? -1.193 24.094 22.578 1 38.66 284 MET B N 1
ATOM 4815 C CA . MET B 1 284 ? 0.129 24.312 23.156 1 38.66 284 MET B CA 1
ATOM 4816 C C . MET B 1 284 ? 1.047 25.031 22.172 1 38.66 284 MET B C 1
ATOM 4818 O O . MET B 1 284 ? 1.911 25.812 22.578 1 38.66 284 MET B O 1
ATOM 4822 N N . ARG B 1 285 ? 0.98 24.859 20.906 1 41.44 285 ARG B N 1
ATOM 4823 C CA . ARG B 1 285 ? 1.789 25.609 19.953 1 41.44 285 ARG B CA 1
ATOM 4824 C C . ARG B 1 285 ? 1.382 27.094 19.938 1 41.44 285 ARG B C 1
ATOM 4826 O O . ARG B 1 285 ? 2.232 27.969 19.812 1 41.44 285 ARG B O 1
ATOM 4833 N N . PHE B 1 286 ? 0.204 27.359 20.047 1 36.62 286 PHE B N 1
ATOM 4834 C CA . PHE B 1 286 ? -0.233 28.75 20.141 1 36.62 286 PHE B CA 1
ATOM 4835 C C . PHE B 1 286 ? 0.239 29.375 21.453 1 36.62 286 PHE B C 1
ATOM 4837 O O . PHE B 1 286 ? 0.603 30.562 21.484 1 36.62 286 PHE B O 1
ATOM 4844 N N . SER B 1 287 ? 0.264 28.609 22.5 1 35.66 287 SER B N 1
ATOM 4845 C CA . SER B 1 287 ? 0.679 29.203 23.766 1 35.66 287 SER B CA 1
ATOM 4846 C C . SER B 1 287 ? 2.191 29.375 23.828 1 35.66 287 SER B C 1
ATOM 4848 O O . SER B 1 287 ? 2.686 30.359 24.375 1 35.66 287 SER B O 1
ATOM 4850 N N . GLU B 1 288 ? 2.977 28.531 23.266 1 38.91 288 GLU B N 1
ATOM 4851 C CA . GLU B 1 288 ? 4.426 28.703 23.297 1 38.91 288 GLU B CA 1
ATOM 4852 C C . GLU B 1 288 ? 4.863 29.781 22.297 1 38.91 288 GLU B C 1
ATOM 4854 O O . GLU B 1 288 ? 5.797 30.547 22.562 1 38.91 288 GLU B O 1
ATOM 4859 N N . GLU B 1 289 ? 4.293 29.891 21.156 1 37.5 289 GLU B N 1
ATOM 4860 C CA . GLU B 1 289 ? 4.551 31.031 20.281 1 37.5 289 GLU B CA 1
ATOM 4861 C C . GLU B 1 289 ? 4.074 32.344 20.906 1 37.5 289 GLU B C 1
ATOM 4863 O O . GLU B 1 289 ? 4.723 33.375 20.766 1 37.5 289 GLU B O 1
ATOM 4868 N N . ASP B 1 290 ? 2.967 32.344 21.594 1 36.25 290 ASP B N 1
ATOM 4869 C CA . ASP B 1 290 ? 2.533 33.531 22.312 1 36.25 290 ASP B CA 1
ATOM 4870 C C . ASP B 1 290 ? 3.461 33.812 23.5 1 36.25 290 ASP B C 1
ATOM 4872 O O . ASP B 1 290 ? 3.611 34.969 23.906 1 36.25 290 ASP B O 1
ATOM 4876 N N . GLY B 1 291 ? 4.016 32.719 24.094 1 37 291 GLY B N 1
ATOM 4877 C CA . GLY B 1 291 ? 4.922 33 25.203 1 37 291 GLY B CA 1
ATOM 4878 C C . GLY B 1 291 ? 6.25 33.562 24.75 1 37 291 GLY B C 1
ATOM 4879 O O . GLY B 1 291 ? 7.008 34.125 25.562 1 37 291 GLY B O 1
ATOM 4880 N N . LYS B 1 292 ? 6.688 33.344 23.547 1 40.91 292 LYS B N 1
ATOM 4881 C CA . LYS B 1 292 ? 7.91 34 23.094 1 40.91 292 LYS B CA 1
ATOM 4882 C C . LYS B 1 292 ? 7.68 35.469 22.844 1 40.91 292 LYS B C 1
ATOM 4884 O O . LYS B 1 292 ? 8.539 36.312 23.156 1 40.91 292 LYS B O 1
ATOM 4889 N N . TYR B 1 293 ? 6.555 35.812 22.312 1 35.59 293 TYR B N 1
ATOM 4890 C CA . TYR B 1 293 ? 6.367 37.25 22.078 1 35.59 293 TYR B CA 1
ATOM 4891 C C . TYR B 1 293 ? 6.02 37.969 23.391 1 35.59 293 TYR B C 1
ATOM 4893 O O . TYR B 1 293 ? 6.043 39.188 23.453 1 35.59 293 TYR B O 1
ATOM 4901 N N . GLY B 1 294 ? 5.453 37.188 24.312 1 33.25 294 GLY B N 1
ATOM 4902 C CA . GLY B 1 294 ? 5.125 37.938 25.516 1 33.25 294 GLY B CA 1
ATOM 4903 C C . GLY B 1 294 ? 6.352 38.375 26.297 1 33.25 294 GLY B C 1
ATOM 4904 O O . GLY B 1 294 ? 6.246 39.188 27.203 1 33.25 294 GLY B O 1
ATOM 4905 N N . THR B 1 295 ? 7.398 37.5 26.156 1 34.25 295 THR B N 1
ATOM 4906 C CA . THR B 1 295 ? 8.492 37.938 27.016 1 34.25 295 THR B CA 1
ATOM 4907 C C . THR B 1 295 ? 9.211 39.156 26.422 1 34.25 295 THR B C 1
ATOM 4909 O O . THR B 1 295 ? 10.023 39.781 27.094 1 34.25 295 THR B O 1
ATOM 4912 N N . LEU B 1 296 ? 9.039 39.375 25.078 1 32.69 296 LEU B N 1
ATOM 4913 C CA . LEU B 1 296 ? 9.789 40.531 24.641 1 32.69 296 LEU B CA 1
ATOM 4914 C C . LEU B 1 296 ? 9.133 41.812 25.156 1 32.69 296 LEU B C 1
ATOM 4916 O O . LEU B 1 296 ? 9.812 42.812 25.359 1 32.69 296 LEU B 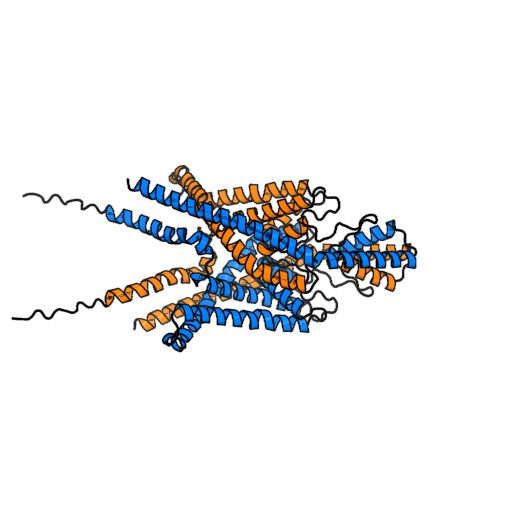O 1
ATOM 4920 N N . ASP B 1 297 ? 7.746 41.719 25.188 1 31.33 297 ASP B N 1
ATOM 4921 C CA . ASP B 1 297 ? 7.195 43.062 25.453 1 31.33 297 ASP B CA 1
ATOM 4922 C C . ASP B 1 297 ? 7.457 43.469 26.891 1 31.33 297 ASP B C 1
ATOM 4924 O O . ASP B 1 297 ? 7.301 44.656 27.234 1 31.33 297 ASP B O 1
ATOM 4928 N N . SER B 1 298 ? 7.461 42.469 27.719 1 32.09 298 SER B N 1
ATOM 4929 C CA . SER B 1 298 ? 7.363 43.031 29.062 1 32.09 298 SER B CA 1
ATOM 4930 C C . SER B 1 298 ? 8.664 43.719 29.469 1 32.09 298 SER B C 1
ATOM 4932 O O . SER B 1 298 ? 8.734 44.344 30.531 1 32.09 298 SER B O 1
ATOM 4934 N N . ASN B 1 299 ? 9.75 43.219 28.797 1 30.33 299 ASN B N 1
ATOM 4935 C CA . ASN B 1 299 ? 10.922 43.875 29.375 1 30.33 299 ASN B CA 1
ATOM 4936 C C . ASN B 1 299 ? 11.039 45.312 28.953 1 30.33 299 ASN B C 1
ATOM 4938 O O . ASN B 1 299 ? 12.125 45.906 29.016 1 30.33 299 ASN B O 1
ATOM 4942 N N . VAL B 1 300 ? 10.062 45.75 28.078 1 33.03 300 VAL B N 1
ATOM 4943 C CA . VAL B 1 300 ? 10.211 47.188 27.891 1 33.03 300 VAL B CA 1
ATOM 4944 C C . VAL B 1 300 ? 10.086 47.906 29.234 1 33.03 300 VAL B C 1
ATOM 4946 O O . VAL B 1 300 ? 8.984 48 29.781 1 33.03 300 VAL B O 1
ATOM 4949 N N . VAL B 1 301 ? 10.758 47.375 30.281 1 31.59 301 VAL B N 1
ATOM 4950 C CA . VAL B 1 301 ? 10.883 48.125 31.516 1 31.59 301 VAL B CA 1
ATOM 4951 C C . VAL B 1 301 ? 11.133 49.594 31.203 1 31.59 301 VAL B C 1
ATOM 4953 O O . VAL B 1 301 ? 11.914 49.938 30.312 1 31.59 301 VAL B O 1
ATOM 4956 N N . GLU B 1 302 ? 10.086 50.438 31.469 1 30.25 302 GLU B N 1
ATOM 4957 C CA . GLU B 1 302 ? 10.047 51.875 31.641 1 30.25 302 GLU B CA 1
ATOM 4958 C C . GLU B 1 302 ? 11.352 52.406 32.25 1 30.25 302 GLU B C 1
ATOM 4960 O O . GLU B 1 302 ? 11.648 52.156 33.406 1 30.25 302 GLU B O 1
ATOM 4965 N N . ASN B 1 303 ? 12.5 52.156 31.547 1 28.3 303 ASN B N 1
ATOM 4966 C CA . ASN B 1 303 ? 13.656 52.906 32 1 28.3 303 ASN B CA 1
ATOM 4967 C C . ASN B 1 303 ? 13.273 54.344 32.375 1 28.3 303 ASN B C 1
ATOM 4969 O O . ASN B 1 303 ? 12.75 55.094 31.562 1 28.3 303 ASN B O 1
ATOM 4973 N N . GLY B 1 304 ? 12.578 54.5 33.562 1 28.31 304 GLY B N 1
ATOM 4974 C CA . GLY B 1 304 ? 12.328 55.75 34.281 1 28.31 304 GLY B CA 1
ATOM 4975 C C . GLY B 1 304 ? 13.414 56.781 34.094 1 28.31 304 GLY B C 1
ATOM 4976 O O . GLY B 1 304 ? 14.57 56.562 34.438 1 28.31 304 GLY B O 1
ATOM 4977 N N . PHE B 1 305 ? 13.469 57.438 32.875 1 27.8 305 PHE B N 1
ATOM 4978 C CA . PHE B 1 305 ? 14.258 58.625 32.688 1 27.8 305 PHE B CA 1
ATOM 4979 C C . PHE B 1 305 ? 14.195 59.5 33.938 1 27.8 305 PHE B C 1
ATOM 4981 O O . PHE B 1 305 ? 13.109 59.75 34.469 1 27.8 305 PHE B O 1
ATOM 4988 N N . TYR B 1 306 ? 15.195 59.344 34.875 1 29.5 306 TYR B N 1
ATOM 4989 C CA . TYR B 1 306 ? 15.547 60.219 35.969 1 29.5 306 TYR B CA 1
ATOM 4990 C C . TYR B 1 306 ? 15.32 61.688 35.594 1 29.5 306 TYR B C 1
ATOM 4992 O O . TYR B 1 306 ? 15.891 62.156 34.625 1 29.5 306 TYR B O 1
ATOM 5000 N N . SER B 1 307 ? 14.008 62.062 35.469 1 27.12 307 SER B N 1
ATOM 5001 C CA . SER B 1 307 ? 13.781 63.5 35.406 1 27.12 307 SER B CA 1
ATOM 5002 C C . SER B 1 307 ? 14.75 64.25 36.312 1 27.12 307 SER B C 1
ATOM 5004 O O . SER B 1 307 ? 14.938 63.875 37.469 1 27.12 307 SER B O 1
ATOM 5006 N N . ALA B 1 308 ? 15.82 64.812 35.656 1 28.45 308 ALA B N 1
ATOM 5007 C CA . ALA B 1 308 ? 16.75 65.812 36.25 1 28.45 308 ALA B CA 1
ATOM 5008 C C . ALA B 1 308 ? 16.031 66.812 37.156 1 28.45 308 ALA B C 1
ATOM 5010 O O . ALA B 1 308 ? 15.156 67.5 36.719 1 28.45 308 ALA B O 1
ATOM 5011 N N . ASP B 1 309 ? 15.586 66.375 38.344 1 23.3 309 ASP B N 1
ATOM 5012 C CA . ASP B 1 309 ? 15.258 67.312 39.406 1 23.3 309 ASP B CA 1
ATOM 5013 C C . ASP B 1 309 ? 16.25 68.5 39.438 1 23.3 309 ASP B C 1
ATOM 5015 O O . ASP B 1 309 ? 17.438 68.312 39.719 1 23.3 309 ASP B O 1
ATOM 5019 N N . HIS B 1 310 ? 16.281 69.25 38.25 1 23.25 310 HIS B N 1
ATOM 5020 C CA . HIS B 1 310 ? 16.469 70.625 38.719 1 23.25 310 HIS B CA 1
ATOM 5021 C C . HIS B 1 310 ? 15.258 71.125 39.531 1 23.25 310 HIS B C 1
ATOM 5023 O O . HIS B 1 310 ? 14.117 70.75 39.219 1 23.25 310 HIS B O 1
#

InterPro domains:
  IPR003092 Two pore domain potassium channel, TASK family [PIRSF038061] (21-309)
  IPR003280 Two pore domain potassium channel [PR01333] (110-138)
  IPR003280 Two pore domain potassium channel [PR01333] (222-231)
  IPR003280 Two pore domain potassium channel [PTHR11003] (24-264)
  IPR005408 Two pore domain potassium channel, TWIK family [PR01586] (52-64)
  IPR005408 Two pore domain potassium channel, TWIK family [PR01586] (231-244)
  IPR005408 Two pore domain potassium channel, TWIK family [PR01586] (248-261)
  IPR013099 Potassium channel domain [PF07885] (97-154)
  IPR013099 Potassium channel domain [PF07885] (190-266)

Radius of gyration: 29.22 Å; Cα contacts (8 Å, |Δi|>4): 647; chains: 2; bounding box: 62×114×67 Å

Secondary structure (DSSP, 8-state):
-HHHHHHHHHHHHHHHHHHHHHHHHHHHHHHHHHHHHHHHHHHHHHHHHHHHHHHHHHHHHHHHHT--HHHHHHHHHHHHHHHHTT--EETTEEPPPTT-HHHHHHHHHHHHTT----SS---SHHHHHHHHHHHHHHHHHHHHHHHHHHHHHHHHHHHHHHHHHHHHTTTS-HHHHHHHHHHHHHHHIIIIIIIHHHHHHHHH-TT--HHHHHHHHHHHHTT----SS-TT-STT-TTHHHHHHHHHHHHHHHHHHHHHHHHHHHT-GGG-HHHHHHHHHHHHHHHHHHHHHHHHHHT-----------/-HHHHHHHHHHHHHHHHHHHHHHHHHHHHHHHHHHHHHHHHHHHHHHHHHHHHHHHHHHHHHHHHT--HHHHHHHHHHHHHHHHTT--EETTEEPPPTT-HHHHHHHHHHHHTT----SS---SHHHHHHHHHHHHHHHHHHHHHHHHHHHHHHHHHHHHHHHHHHHHTTTS-HHHHHHHHHHHHHHHIIIIIIIHHHHHHHHH-TT--HHHHHHHHHHHHTT----SS-TT-STT-TTHHHHHHHHHHHHHHHHHHHHHHHHHHHT-GGG-HHHHHHHHHHHHHHHHHHHHHHHHHHT-----------

Organism: Caenorhabditis elegans (NCBI:txid6239)

Sequence (620 aa):
MCLWWTCSRLDHKYSLLNRAIFIGIFLQTFFLIFGARFIQLIEIDNDLRARSKFHHELEQFMIRNNVDQSEIDKLFLNIREAALNGIWMDRNLTSDPNWTFGQAFFFAGTLISTVGYGRVSPRTEYGKLFTILYCVIGIPLTLALLSAIVARMREPSHKLRGLLNQRLGHLFTVNHIQLIHVGVVFASLLLFVFAIPAWVFSSIETDWSYLDAFYYCFVSLTTIGLGDFEPGDDPNQSFRGLYKIGATVYLMGGLCCMMLFLATLYDIPQFNLTSFFVKSDEEMRFSEEDGKYGTLDSNVVENGFYSADHMCLWWTCSRLDHKYSLLNRAIFIGIFLQTFFLIFGARFIQLIEIDNDLRARSKFHHELEQFMIRNNVDQSEIDKLFLNIREAALNGIWMDRNLTSDPNWTFGQAFFFAGTLISTVGYGRVSPRTEYGKLFTILYCVIGIPLTLALLSAIVARMREPSHKLRGLLNQRLGHLFTVNHIQLIHVGVVFASLLLFVFAIPAWVFSSIETDWSYLDAFYYCFVSLTTIGLGDFEPGDDPNQSFRGLYKIGATVYLMGGLCCMMLFLATLYDIPQFNLTSFFVKSDEEMRFSEEDGKYGTLDSNVVENGFYSADH

pLDDT: mean 79.97, std 19.99, range [22.81, 98.19]

Nearest PDB structures (foldseek):
  7sk1-assembly1_A  TM=8.967E-01  e=1.217E-13  Rattus norvegicus
  4xdl-assembly1_B  TM=9.173E-01  e=8.225E-13  Homo sapiens
  7ljb-assembly1_B  TM=8.962E-01  e=8.962E-12  Homo sapiens
  4i9w-assembly1_B  TM=8.845E-01  e=4.547E-11  Homo sapiens
  8uec-assembly1_B  TM=8.487E-01  e=2.221E-11  Mus musculus

Foldseek 3Di:
DVVVVVVVVVVVVVVLLVVLVVVVVVVVVVVVVVVVVVVCVVCVVVVVVVVVVVVVVVVVVCVVVVDDPVVVVVVCVVVVVCQLQLWDDDPNDIFPDCDDPLNVVLQLLLLLCLLCQNSHADDDPVRVVCSVVSNVPRNVVLVVVLVVVLVVVVVVLVVVLVVLCVVCVVPDPSLVSLVVSLVVLVVCLCVVLQQVQLVVQCVQDVPADSVNSSVQSVSLLVSVNNNPDDPLSDRPRPPSSVRSVVVSVSSSVSNSSVVNSVVSQCVNPVNPVVCVNCVVCVVVVVVVVVVVVVVVPVVVPPPPPPPPPD/DVVVVVVVVVVVLVVLLVVLVVVVVVVVVVVVVVVVVVVCVVCVVVVVVVVVVVVVVVVVVCVVVVDDPVVVVVVCVVVVVCQLQLWDDDPNDIFPDCDDPLNVVLQLLLLLCLLCQNSHADDDPVRVVCSVVSNVPRNVVLVVVLVVVLVVVVVVLVVVLVVLCVVCVVPDPSLVSLVVSLVVLVVCLCVVLQQVQLVVQCVQDVPADSVNSSVQSVSLLVSVNNNPDDPLSDRPRPPSSVRSVVVSVSSSVSNSSVVNSVVSQCVNPVNPVVCVNCVVCVVVVVVVVVVVVVVVPVVVPPPVPPPPPD

Solvent-accessible surface area (backbone atoms only — not comparable to full-atom values): 32412 Å² total; per-residue (Å²): 114,69,65,58,51,52,50,49,51,50,48,50,49,48,48,54,40,48,50,44,48,52,51,45,51,52,53,48,51,50,51,35,54,49,46,9,54,52,51,24,66,64,43,38,63,58,52,53,50,50,50,51,51,50,51,51,54,49,50,49,50,31,64,74,54,70,51,55,70,70,58,48,48,52,50,47,54,52,50,42,53,34,43,66,63,50,50,46,74,56,91,91,37,65,50,73,72,72,50,39,66,26,48,21,36,30,48,37,46,30,50,32,64,18,14,18,36,32,51,74,68,70,83,47,72,66,39,47,52,46,52,53,56,51,37,70,54,36,29,60,51,44,54,32,46,42,50,37,51,33,60,58,52,44,51,63,50,48,51,51,42,47,51,46,38,69,74,38,42,87,78,39,54,74,69,52,44,50,51,51,42,50,47,52,54,49,50,49,44,46,43,68,61,36,49,48,48,14,51,51,47,22,69,72,38,81,88,36,48,56,65,52,22,37,49,42,44,51,37,45,56,62,19,16,12,34,35,82,67,56,87,66,70,54,80,82,50,76,62,40,41,60,50,25,46,49,51,38,51,48,49,56,54,38,37,37,52,47,50,41,52,51,53,55,47,54,69,34,72,91,63,26,62,39,45,74,49,38,51,68,49,65,61,42,56,55,47,53,58,50,52,57,57,50,57,58,58,60,64,63,59,77,74,73,74,75,72,75,78,119,113,70,65,58,50,52,51,50,52,49,48,51,50,49,48,51,40,49,51,44,49,51,51,45,50,52,52,47,50,51,50,36,52,50,47,11,53,51,51,24,66,65,42,37,63,58,51,53,49,52,51,51,52,51,51,51,54,49,50,50,50,31,63,74,54,69,51,54,69,70,58,50,46,52,49,47,54,52,51,42,53,34,42,64,63,52,50,46,74,55,92,91,38,66,49,74,71,71,50,38,67,28,47,21,36,32,50,37,46,30,50,32,64,18,15,17,36,32,50,74,66,70,83,47,71,66,38,45,52,46,51,53,56,51,36,68,54,36,30,58,51,42,52,31,45,43,50,36,50,33,62,59,52,43,50,63,51,49,50,49,43,47,50,45,38,70,72,39,42,87,80,39,55,74,68,52,44,50,51,50,43,48,47,51,53,49,51,48,44,47,43,67,59,35,49,48,47,13,51,53,46,22,68,70,38,80,89,36,49,58,66,52,22,38,48,43,46,52,37,43,57,62,19,15,13,36,37,82,68,56,86,66,70,53,80,83,48,78,61,40,41,60,50,25,47,51,51,38,52,50,50,57,53,40,37,38,51,47,51,40,50,51,53,55,47,53,68,35,72,92,64,26,62,39,46,74,48,36,52,70,49,65,63,41,55,56,48,53,58,48,51,57,58,50,58,61,59,61,65,65,60,77,76,72,72,77,71,75,80,118